Protein AF-A0ABD4KUW4-F1 (afdb_monomer_lite)

pLDDT: mean 81.85, std 13.06, range [34.22, 98.06]

Structure (mmCIF, N/CA/C/O backbone):
data_AF-A0ABD4KUW4-F1
#
_entry.id   AF-A0ABD4KUW4-F1
#
loop_
_atom_site.group_PDB
_atom_site.id
_atom_site.type_symbol
_atom_site.label_atom_id
_atom_site.label_alt_id
_atom_site.label_comp_id
_atom_site.label_asym_id
_atom_site.label_entity_id
_atom_site.label_seq_id
_atom_site.pdbx_PDB_ins_code
_atom_site.Cartn_x
_atom_site.Cartn_y
_atom_site.Cartn_z
_atom_site.occupancy
_atom_site.B_iso_or_equiv
_atom_site.auth_seq_id
_atom_site.auth_comp_id
_atom_site.auth_asym_id
_atom_site.auth_atom_id
_atom_site.pdbx_PDB_model_num
ATOM 1 N N . VAL A 1 1 ? 3.510 26.167 -18.026 1.00 61.06 1 VAL A N 1
ATOM 2 C CA . VAL A 1 1 ? 3.135 27.587 -17.843 1.00 61.06 1 VAL A CA 1
ATOM 3 C C . VAL A 1 1 ? 1.680 27.591 -17.435 1.00 61.06 1 VAL A C 1
ATOM 5 O O . VAL A 1 1 ? 0.899 26.938 -18.112 1.00 61.06 1 VAL A O 1
ATOM 8 N N . ASP A 1 2 ? 1.337 28.223 -16.320 1.00 72.12 2 ASP A N 1
ATOM 9 C CA . ASP A 1 2 ? -0.051 28.397 -15.896 1.00 72.12 2 ASP A CA 1
ATOM 10 C C . ASP A 1 2 ? -0.507 29.787 -16.348 1.00 72.12 2 ASP A C 1
ATOM 12 O O . ASP A 1 2 ? -0.134 30.805 -15.761 1.00 72.12 2 ASP A O 1
ATOM 16 N N . LEU A 1 3 ? -1.274 29.815 -17.438 1.00 81.25 3 LEU A N 1
ATOM 17 C CA . LEU A 1 3 ? -1.769 31.049 -18.050 1.00 81.25 3 LEU A CA 1
ATOM 18 C C . LEU A 1 3 ? -2.840 31.734 -17.193 1.00 81.25 3 LEU A C 1
ATOM 20 O O . LEU A 1 3 ? -2.975 32.951 -17.256 1.00 81.25 3 LEU A O 1
ATOM 24 N N . SER A 1 4 ? -3.563 30.974 -16.367 1.00 77.50 4 SER A N 1
ATOM 25 C CA . SER A 1 4 ? -4.604 31.508 -15.485 1.00 77.50 4 SER A CA 1
ATOM 26 C C . SER A 1 4 ? -4.011 32.230 -14.276 1.00 77.50 4 SER A C 1
ATOM 28 O O . SER A 1 4 ? -4.527 33.258 -13.845 1.00 77.50 4 SER A O 1
ATOM 30 N N . LYS A 1 5 ? -2.882 31.725 -13.764 1.00 81.38 5 LYS A N 1
ATOM 31 C CA . LYS A 1 5 ? -2.161 32.304 -12.622 1.00 81.38 5 LYS A CA 1
ATOM 32 C C . LYS A 1 5 ? -0.992 33.198 -13.026 1.00 81.38 5 LYS A C 1
ATOM 34 O O . LYS A 1 5 ? -0.316 33.716 -12.145 1.00 81.38 5 LYS A O 1
ATOM 39 N N . LEU A 1 6 ? -0.721 33.349 -14.326 1.00 81.44 6 LEU A N 1
ATOM 40 C CA . LEU A 1 6 ? 0.444 34.064 -14.865 1.00 81.44 6 LEU A CA 1
ATOM 41 C C . LEU A 1 6 ? 1.781 33.582 -14.264 1.00 81.44 6 LEU A C 1
ATOM 43 O O . LEU A 1 6 ? 2.712 34.364 -14.076 1.00 81.44 6 LEU A O 1
ATOM 47 N N . THR A 1 7 ? 1.901 32.286 -13.961 1.00 77.25 7 THR A N 1
ATOM 48 C CA . THR A 1 7 ? 3.127 31.707 -13.386 1.00 77.25 7 THR A CA 1
ATOM 49 C C . THR A 1 7 ? 3.784 30.716 -14.339 1.00 77.25 7 THR A C 1
ATOM 51 O O . THR A 1 7 ? 3.136 30.041 -15.142 1.00 77.25 7 THR A O 1
ATOM 54 N N . HIS A 1 8 ? 5.108 30.598 -14.262 1.00 74.25 8 HIS A N 1
ATOM 55 C CA . HIS A 1 8 ? 5.851 29.573 -14.985 1.00 74.25 8 HIS A CA 1
ATOM 56 C C . HIS A 1 8 ? 6.927 28.957 -14.093 1.00 74.25 8 HIS A C 1
ATOM 58 O O . HIS A 1 8 ? 7.473 29.605 -13.205 1.00 74.25 8 HIS A O 1
ATOM 64 N N . LYS A 1 9 ? 7.216 27.678 -14.340 1.00 65.62 9 LYS A N 1
ATOM 65 C CA . LYS A 1 9 ? 8.273 26.925 -13.670 1.00 65.62 9 LYS A CA 1
ATOM 66 C C . LYS A 1 9 ? 9.428 26.757 -14.649 1.00 65.62 9 LYS A C 1
ATOM 68 O O . LYS A 1 9 ? 9.238 26.183 -15.719 1.00 65.62 9 LYS A O 1
ATOM 73 N N . VAL A 1 10 ? 10.609 27.246 -14.283 1.00 75.75 10 VAL A N 1
ATOM 74 C CA . VAL A 1 10 ? 11.845 27.015 -15.040 1.00 75.75 10 VAL A CA 1
ATOM 75 C C . VAL A 1 10 ? 12.483 25.735 -14.516 1.00 75.75 10 VAL A C 1
ATOM 77 O O . VAL A 1 10 ? 12.726 25.611 -13.319 1.00 75.75 10 VAL A O 1
ATOM 80 N N . THR A 1 11 ? 12.732 24.772 -15.403 1.00 65.19 11 THR A N 1
ATOM 81 C CA . THR A 1 11 ? 13.371 23.496 -15.048 1.00 65.19 11 THR A CA 1
ATOM 82 C C . THR A 1 11 ? 14.649 23.341 -15.867 1.00 65.19 11 THR A C 1
ATOM 84 O O . THR A 1 11 ? 14.619 23.505 -17.085 1.00 65.19 11 THR A O 1
ATOM 87 N N . CYS A 1 12 ? 15.777 23.068 -15.206 1.00 74.12 12 CYS A N 1
ATOM 88 C CA . CYS A 1 12 ? 17.089 22.915 -15.834 1.00 74.12 12 CYS A CA 1
ATOM 89 C C . CYS A 1 12 ? 17.604 21.492 -15.611 1.00 74.12 12 CYS A C 1
ATOM 91 O O . CYS A 1 12 ? 17.687 21.042 -14.472 1.00 74.12 12 CYS A O 1
ATOM 93 N N . TYR A 1 13 ? 17.984 20.807 -16.691 1.00 76.81 13 TYR A N 1
ATOM 94 C CA . TYR A 1 13 ? 18.463 19.419 -16.647 1.00 76.81 13 TYR A CA 1
ATOM 95 C C . TYR A 1 13 ? 19.972 19.285 -16.899 1.00 76.81 13 TYR A C 1
ATOM 97 O O . TYR A 1 13 ? 20.468 18.177 -17.062 1.00 76.81 13 TYR A O 1
ATOM 105 N N . ARG A 1 14 ? 20.723 20.399 -16.931 1.00 77.81 14 ARG A N 1
ATOM 106 C CA . ARG A 1 14 ? 22.165 20.397 -17.256 1.00 77.81 14 ARG A CA 1
ATOM 107 C C . ARG A 1 14 ? 23.017 19.585 -16.276 1.00 77.81 14 ARG A C 1
ATOM 109 O O . ARG A 1 14 ? 24.047 19.067 -16.680 1.00 77.81 14 ARG A O 1
ATOM 116 N N . SER A 1 15 ? 22.596 19.492 -15.017 1.00 74.00 15 SER A N 1
ATOM 117 C CA . SER A 1 15 ? 23.265 18.723 -13.960 1.00 74.00 15 SER A CA 1
ATOM 118 C C . SER A 1 15 ? 22.568 17.393 -13.648 1.00 74.00 15 SER A C 1
ATOM 120 O O . SER A 1 15 ? 22.867 16.781 -12.630 1.00 74.00 15 SER A O 1
ATOM 122 N N . SER A 1 16 ? 21.585 16.979 -14.455 1.00 70.00 16 SER A N 1
ATOM 123 C CA . SER A 1 16 ? 20.900 15.700 -14.266 1.00 70.00 16 SER A CA 1
ATOM 124 C C . SER A 1 16 ? 21.693 14.586 -14.940 1.00 70.00 16 SER A C 1
ATOM 126 O O . SER A 1 16 ? 22.012 14.690 -16.124 1.00 70.00 16 SER A O 1
ATOM 128 N N . ASP A 1 17 ? 21.951 13.498 -14.216 1.00 68.75 17 ASP A N 1
ATOM 129 C CA . ASP A 1 17 ? 22.568 12.290 -14.782 1.00 68.75 17 ASP A CA 1
ATOM 130 C C . ASP A 1 17 ? 21.612 11.521 -15.710 1.00 68.75 17 ASP A C 1
ATOM 132 O O . ASP A 1 17 ? 22.047 10.725 -16.545 1.00 68.75 17 ASP A O 1
ATOM 136 N N . ASN A 1 18 ? 20.301 11.763 -15.585 1.00 78.19 18 ASN A N 1
ATOM 137 C CA . ASN A 1 18 ? 19.256 11.134 -16.387 1.00 78.19 18 ASN A CA 1
ATOM 138 C C . ASN A 1 18 ? 18.259 12.172 -16.937 1.00 78.19 18 ASN A C 1
ATOM 140 O O . ASN A 1 18 ? 17.095 12.186 -16.534 1.00 78.19 18 ASN A O 1
ATOM 144 N N . PRO A 1 19 ? 18.697 13.085 -17.821 1.00 81.94 19 PRO A N 1
ATOM 145 C CA . PRO A 1 19 ? 17.824 14.116 -18.359 1.00 81.94 19 PRO A CA 1
ATOM 146 C C . PRO A 1 19 ? 16.772 13.506 -19.301 1.00 81.94 19 PRO A C 1
ATOM 148 O O . PRO A 1 19 ? 17.035 12.466 -19.923 1.00 81.94 19 PRO A O 1
ATOM 151 N N . PRO A 1 20 ? 15.602 14.154 -19.456 1.00 79.69 20 PRO A N 1
ATOM 152 C CA . PRO A 1 20 ? 14.661 13.784 -20.503 1.00 79.69 20 PRO A CA 1
ATOM 153 C C . PRO A 1 20 ? 15.304 13.970 -21.884 1.00 79.69 20 PRO A C 1
ATOM 155 O O . PRO A 1 20 ? 16.127 14.870 -22.080 1.00 79.69 20 PRO A O 1
ATOM 158 N N . ILE A 1 21 ? 14.925 13.131 -22.844 1.00 87.88 21 ILE A N 1
ATOM 159 C CA . ILE A 1 21 ? 15.444 13.166 -24.214 1.00 87.88 21 ILE A CA 1
ATOM 160 C C . ILE A 1 21 ? 14.334 13.387 -25.239 1.00 87.88 21 ILE A C 1
ATOM 162 O O . ILE A 1 21 ? 13.178 13.032 -25.031 1.00 87.88 21 ILE A O 1
ATOM 166 N N . LEU A 1 22 ? 14.716 13.941 -26.390 1.00 88.56 22 LEU A N 1
ATOM 167 C CA . LEU A 1 22 ? 13.877 13.973 -27.584 1.00 88.56 22 LEU A CA 1
ATOM 168 C C . LEU A 1 22 ? 14.254 12.786 -28.472 1.00 88.56 22 LEU A C 1
ATOM 170 O O . LEU A 1 22 ? 15.255 12.839 -29.190 1.00 88.56 22 LEU A O 1
ATOM 174 N N . HIS A 1 23 ? 13.465 11.718 -28.394 1.00 86.62 23 HIS A N 1
ATOM 175 C CA . HIS A 1 23 ? 13.678 10.483 -29.156 1.00 86.62 23 HIS A CA 1
ATOM 176 C C . HIS A 1 23 ? 13.017 10.500 -30.550 1.00 86.62 23 HIS A C 1
ATOM 178 O O . HIS A 1 23 ? 13.309 9.627 -31.357 1.00 86.62 23 HIS A O 1
ATOM 184 N N . ARG A 1 24 ? 12.139 11.471 -30.847 1.00 91.06 24 ARG A N 1
ATOM 185 C CA . ARG A 1 24 ? 11.618 11.774 -32.197 1.00 91.06 24 ARG A CA 1
ATOM 186 C C . ARG A 1 24 ? 11.793 13.261 -32.471 1.00 91.06 24 ARG A C 1
ATOM 188 O O . ARG A 1 24 ? 10.980 14.082 -32.056 1.00 91.06 24 ARG A O 1
ATOM 195 N N . LYS A 1 25 ? 12.928 13.636 -33.054 1.00 92.50 25 LYS A N 1
ATOM 196 C CA . LYS A 1 25 ? 13.268 15.053 -33.270 1.00 92.50 25 LYS A CA 1
ATOM 197 C C . LYS A 1 25 ? 12.573 15.619 -34.505 1.00 92.50 25 LYS A C 1
ATOM 199 O O . LYS A 1 25 ? 12.295 16.812 -34.544 1.00 92.50 25 LYS A O 1
ATOM 204 N N . GLU A 1 26 ? 12.249 14.768 -35.474 1.00 93.81 26 GLU A N 1
ATOM 205 C CA . GLU A 1 26 ? 11.547 15.126 -36.706 1.00 93.81 26 GLU A CA 1
ATOM 206 C C . GLU A 1 26 ? 10.146 15.689 -36.445 1.00 93.81 26 GLU A C 1
ATOM 208 O O . GLU A 1 26 ? 9.661 16.508 -37.215 1.00 93.81 26 GLU A O 1
ATOM 213 N N . THR A 1 27 ? 9.510 15.321 -35.328 1.00 92.62 27 THR A N 1
ATOM 214 C CA . THR A 1 27 ? 8.187 15.846 -34.953 1.00 92.62 27 THR A CA 1
ATOM 215 C C . THR A 1 27 ? 8.250 17.246 -34.339 1.00 92.62 27 THR A C 1
ATOM 217 O O . THR A 1 27 ? 7.210 17.830 -34.048 1.00 92.62 27 THR A O 1
ATOM 220 N N . MET A 1 28 ? 9.454 17.765 -34.084 1.00 92.62 28 MET A N 1
ATOM 221 C CA . MET A 1 28 ? 9.690 19.048 -33.411 1.00 92.62 28 MET A CA 1
ATOM 222 C C . MET A 1 28 ? 10.237 20.122 -34.357 1.00 92.62 28 MET A C 1
ATOM 224 O O . MET A 1 28 ? 10.502 21.242 -33.922 1.00 92.62 28 MET A O 1
ATOM 228 N N . ILE A 1 29 ? 10.424 19.792 -35.636 1.00 93.88 29 ILE A N 1
ATOM 229 C CA . ILE A 1 29 ? 10.930 20.702 -36.666 1.00 93.88 29 ILE A CA 1
ATOM 230 C C . ILE A 1 29 ? 10.053 20.635 -37.919 1.00 93.88 29 ILE A C 1
ATOM 232 O O . ILE A 1 29 ? 9.311 19.677 -38.126 1.00 93.88 29 ILE A O 1
ATOM 236 N N . LEU A 1 30 ? 10.116 21.679 -38.746 1.00 94.12 30 LEU A N 1
ATOM 237 C CA . LEU A 1 30 ? 9.362 21.745 -39.998 1.00 94.12 30 LEU A CA 1
ATOM 238 C C . LEU A 1 30 ? 10.007 20.867 -41.086 1.00 94.12 30 LEU A C 1
ATOM 240 O O . LEU A 1 30 ? 11.232 20.722 -41.077 1.00 94.12 30 LEU A O 1
ATOM 244 N N . PRO A 1 31 ? 9.217 20.359 -42.054 1.00 92.31 31 PRO A N 1
ATOM 245 C CA . PRO A 1 31 ? 9.734 19.584 -43.186 1.00 92.31 31 PRO A CA 1
ATOM 246 C C . PRO A 1 31 ? 10.809 20.304 -44.012 1.00 92.31 31 PRO A C 1
ATOM 248 O O . PRO A 1 31 ? 11.716 19.659 -44.519 1.00 92.31 31 PRO A O 1
ATOM 251 N N . ASP A 1 32 ? 10.754 21.637 -44.094 1.00 93.75 32 ASP A N 1
ATOM 252 C CA . ASP A 1 32 ? 11.720 22.448 -44.855 1.00 93.75 32 ASP A CA 1
ATOM 253 C C . ASP A 1 32 ? 13.071 22.642 -44.133 1.00 93.75 32 ASP A C 1
ATOM 255 O O . ASP A 1 32 ? 13.955 23.348 -44.618 1.00 93.75 32 ASP A O 1
ATOM 259 N N . SER A 1 33 ? 13.240 22.072 -42.936 1.00 94.81 33 SER A N 1
ATOM 260 C CA . SER A 1 33 ? 14.489 22.167 -42.179 1.00 94.81 33 SER A CA 1
ATOM 261 C C . SER A 1 33 ? 15.574 21.268 -42.775 1.00 94.81 33 SER A C 1
ATOM 263 O O . SER A 1 33 ? 15.338 20.091 -43.031 1.00 94.81 33 SER A O 1
ATOM 265 N N . GLU A 1 34 ? 16.808 21.776 -42.860 1.00 95.00 34 GLU A N 1
ATOM 266 C CA . GLU A 1 34 ? 17.983 21.002 -43.300 1.00 95.00 34 GLU A CA 1
ATOM 267 C C . GLU A 1 34 ? 18.255 19.733 -42.459 1.00 95.00 34 GLU A C 1
ATOM 269 O O . GLU A 1 34 ? 18.925 18.813 -42.923 1.00 95.00 34 GLU A O 1
ATOM 274 N N . TYR A 1 35 ? 17.717 19.654 -41.234 1.00 92.19 35 TYR A N 1
ATOM 275 C CA . TYR A 1 35 ? 17.874 18.506 -40.331 1.00 92.19 35 TYR A CA 1
ATOM 276 C C . TYR A 1 35 ? 16.707 17.509 -40.380 1.00 92.19 35 TYR A C 1
ATOM 278 O O . TYR A 1 35 ? 16.795 16.462 -39.733 1.00 92.19 35 TYR A O 1
ATOM 286 N N . TYR A 1 36 ? 15.622 17.811 -41.106 1.00 93.62 36 TYR A N 1
ATOM 287 C CA . TYR A 1 36 ? 14.407 16.989 -41.123 1.00 93.62 36 TYR A CA 1
ATOM 288 C C . TYR A 1 36 ? 14.699 15.562 -41.587 1.00 93.62 36 TYR A C 1
ATOM 290 O O . TYR A 1 36 ? 14.494 14.614 -40.826 1.00 93.62 36 TYR A O 1
ATOM 298 N N . ASP A 1 37 ? 15.293 15.417 -42.771 1.00 94.19 37 ASP A N 1
ATOM 299 C CA . ASP A 1 37 ? 15.626 14.110 -43.344 1.00 94.19 37 ASP A CA 1
ATOM 300 C C . ASP A 1 37 ? 16.607 13.323 -42.466 1.00 94.19 37 ASP A C 1
ATOM 302 O O . ASP A 1 37 ? 16.481 12.106 -42.305 1.00 94.19 37 ASP A O 1
ATOM 306 N N . HIS A 1 38 ? 17.561 14.017 -41.838 1.00 92.50 38 HIS A N 1
ATOM 307 C CA . HIS A 1 38 ? 18.505 13.389 -40.920 1.00 92.50 38 HIS A CA 1
ATOM 308 C C . HIS A 1 38 ? 17.793 12.799 -39.694 1.00 92.50 38 HIS A C 1
ATOM 310 O O . HIS A 1 38 ? 18.046 11.651 -39.333 1.00 92.50 38 HIS A O 1
ATOM 316 N N . PHE A 1 39 ? 16.877 13.540 -39.065 1.00 94.25 39 PHE A N 1
ATOM 317 C CA . PHE A 1 39 ? 16.131 13.043 -37.905 1.00 94.25 39 PHE A CA 1
ATOM 318 C C . PHE A 1 39 ? 15.140 11.939 -38.267 1.00 94.25 39 PHE A C 1
ATOM 320 O O . PHE A 1 39 ? 15.034 10.970 -37.516 1.00 94.25 39 PHE A O 1
ATOM 327 N N . VAL A 1 40 ? 14.487 12.027 -39.429 1.00 93.88 40 VAL A N 1
ATOM 328 C CA . VAL A 1 40 ? 13.646 10.940 -39.950 1.00 93.88 40 VAL A CA 1
ATOM 329 C C . VAL A 1 40 ? 14.464 9.655 -40.092 1.00 93.88 40 VAL A C 1
ATOM 331 O O . VAL A 1 40 ? 14.019 8.597 -39.647 1.00 93.88 40 VAL A O 1
ATOM 334 N N . ALA A 1 41 ? 15.680 9.736 -40.641 1.00 93.19 41 ALA A N 1
ATOM 335 C CA . ALA A 1 41 ? 16.556 8.576 -40.788 1.00 93.19 41 ALA A CA 1
ATOM 336 C C . ALA A 1 41 ? 16.946 7.950 -39.435 1.00 93.19 41 ALA A C 1
ATOM 338 O O . ALA A 1 41 ? 16.914 6.726 -39.305 1.00 93.19 41 ALA A O 1
ATOM 339 N N . LEU A 1 42 ? 17.261 8.766 -38.419 1.00 92.31 42 LEU A N 1
ATOM 340 C CA . LEU A 1 42 ? 17.551 8.278 -37.062 1.00 92.31 42 LEU A CA 1
ATOM 341 C C . LEU A 1 42 ? 16.352 7.548 -36.447 1.00 92.31 42 LEU A C 1
ATOM 343 O O . LEU A 1 42 ? 16.508 6.472 -35.868 1.00 92.31 42 LEU A O 1
ATOM 347 N N . THR A 1 43 ? 15.153 8.111 -36.597 1.00 92.38 43 THR A N 1
ATOM 348 C CA . THR A 1 43 ? 13.934 7.503 -36.060 1.00 92.38 43 THR A CA 1
ATOM 349 C C . THR A 1 43 ? 13.613 6.185 -36.764 1.00 92.38 43 THR A C 1
ATOM 351 O O . THR A 1 43 ? 13.340 5.190 -36.096 1.00 92.38 43 THR A O 1
ATOM 354 N N . GLN A 1 44 ? 13.743 6.121 -38.092 1.00 93.31 44 GLN A N 1
ATOM 355 C CA . GLN A 1 44 ? 13.565 4.874 -38.847 1.00 93.31 44 GLN A CA 1
ATOM 356 C C . GLN A 1 44 ? 14.565 3.783 -38.431 1.00 93.31 44 GLN A C 1
ATOM 358 O O . GLN A 1 44 ? 14.238 2.596 -38.448 1.00 93.31 44 GLN A O 1
ATOM 363 N N . GLU A 1 45 ? 15.792 4.163 -38.069 1.00 91.50 45 GLU A N 1
ATOM 364 C CA . GLU A 1 45 ? 16.813 3.240 -37.567 1.00 91.50 45 GLU A CA 1
ATOM 365 C C . GLU A 1 45 ? 16.396 2.625 -36.223 1.00 91.50 45 GLU A C 1
ATOM 367 O O . GLU A 1 45 ? 16.460 1.406 -36.052 1.00 91.50 45 GLU A O 1
ATOM 372 N N . GLY A 1 46 ? 15.886 3.446 -35.300 1.00 89.75 46 GLY A N 1
ATOM 373 C CA . GLY A 1 46 ? 15.368 2.968 -34.018 1.00 89.75 46 GLY A CA 1
ATOM 374 C C . GLY A 1 46 ? 14.065 2.168 -34.135 1.00 89.75 46 GLY A C 1
ATOM 375 O O . GLY A 1 46 ? 13.888 1.198 -33.400 1.00 89.75 46 GLY A O 1
ATOM 376 N N . GLU A 1 47 ? 13.175 2.506 -35.078 1.00 91.62 47 GLU A N 1
ATOM 377 C CA . GLU A 1 47 ? 11.959 1.726 -35.371 1.00 91.62 47 GLU A CA 1
ATOM 378 C C . GLU A 1 47 ? 12.325 0.327 -35.879 1.00 91.62 47 GLU A C 1
ATOM 380 O O . GLU A 1 47 ? 11.804 -0.668 -35.378 1.00 91.62 47 GLU A O 1
ATOM 385 N N . LYS A 1 48 ? 13.304 0.221 -36.787 1.00 90.44 48 LYS A N 1
ATOM 386 C CA . LYS A 1 48 ? 13.821 -1.075 -37.264 1.00 90.44 48 LYS A CA 1
ATOM 387 C C . LYS A 1 48 ? 14.491 -1.900 -36.163 1.00 90.44 48 LYS A C 1
ATOM 389 O O . LYS A 1 48 ? 14.445 -3.125 -36.217 1.00 90.44 48 LYS A O 1
ATOM 394 N N . ALA A 1 49 ? 15.109 -1.247 -35.180 1.00 86.62 49 ALA A N 1
ATOM 395 C CA . ALA A 1 49 ? 15.696 -1.897 -34.009 1.00 86.62 49 ALA A CA 1
ATOM 396 C C . ALA A 1 49 ? 14.658 -2.254 -32.918 1.00 86.62 49 ALA A C 1
ATOM 398 O O . ALA A 1 49 ? 15.016 -2.853 -31.901 1.00 86.62 49 ALA A O 1
ATOM 399 N N . GLY A 1 50 ? 13.377 -1.905 -33.105 1.00 87.06 50 GLY A N 1
ATOM 400 C CA . GLY A 1 50 ? 12.310 -2.142 -32.128 1.00 87.06 50 GLY A CA 1
ATOM 401 C C . GLY A 1 50 ? 12.466 -1.319 -30.845 1.00 87.06 50 GLY A C 1
ATOM 402 O O . GLY A 1 50 ? 12.079 -1.770 -29.769 1.00 87.06 50 GLY A O 1
ATOM 403 N N . LEU A 1 51 ? 13.088 -0.135 -30.917 1.00 85.62 51 LEU A N 1
ATOM 404 C CA . LEU A 1 51 ? 13.247 0.757 -29.758 1.00 85.62 51 LEU A CA 1
ATOM 405 C C . LEU A 1 51 ? 11.953 1.504 -29.404 1.00 85.62 51 LEU A C 1
ATOM 407 O O . LEU A 1 51 ? 11.820 1.999 -28.290 1.00 85.62 51 LEU A O 1
ATOM 411 N N . TYR A 1 52 ? 10.997 1.585 -30.331 1.00 86.94 52 TYR A N 1
ATOM 412 C CA . TYR A 1 52 ? 9.739 2.318 -30.147 1.00 86.94 52 TYR A CA 1
ATOM 413 C C . TYR A 1 52 ? 8.541 1.412 -29.819 1.00 86.94 52 TYR A C 1
ATOM 415 O O . TYR A 1 52 ? 7.423 1.912 -29.741 1.00 86.94 52 TYR A O 1
ATOM 423 N N . ASP A 1 53 ? 8.757 0.111 -29.582 1.00 77.06 53 ASP A N 1
ATOM 424 C CA . ASP A 1 53 ? 7.691 -0.847 -29.234 1.00 77.06 53 ASP A CA 1
ATOM 425 C C . ASP A 1 53 ? 6.928 -0.416 -27.964 1.00 77.06 53 ASP A C 1
ATOM 427 O O . ASP A 1 53 ? 5.715 -0.585 -27.863 1.00 77.06 53 ASP A O 1
ATOM 431 N N . ASN A 1 54 ? 7.639 0.188 -27.002 1.00 73.31 54 ASN A N 1
ATOM 432 C CA . ASN A 1 54 ? 7.064 0.792 -25.801 1.00 73.31 54 ASN A CA 1
ATOM 433 C C . ASN A 1 54 ? 7.586 2.224 -25.621 1.00 73.31 54 ASN A C 1
ATOM 435 O O . ASN A 1 54 ? 8.619 2.465 -24.998 1.00 73.31 54 ASN A O 1
ATOM 439 N N . THR A 1 55 ? 6.853 3.204 -26.148 1.00 76.75 55 THR A N 1
ATOM 440 C CA . THR A 1 55 ? 7.281 4.610 -26.125 1.00 76.75 55 THR A CA 1
ATOM 441 C C . THR A 1 55 ? 7.204 5.272 -24.745 1.00 76.75 55 THR A C 1
ATOM 443 O O . THR A 1 55 ? 7.654 6.406 -24.596 1.00 76.75 55 THR A O 1
ATOM 446 N N . ARG A 1 56 ? 6.638 4.612 -23.724 1.00 66.56 56 ARG A N 1
ATOM 447 C CA . ARG A 1 56 ? 6.498 5.189 -22.374 1.00 66.56 56 ARG A CA 1
ATOM 448 C C . ARG A 1 56 ? 7.803 5.171 -21.577 1.00 66.56 56 ARG A C 1
ATOM 450 O O . ARG A 1 56 ? 7.981 6.005 -20.696 1.00 66.56 56 ARG A O 1
ATOM 457 N N . THR A 1 57 ? 8.720 4.254 -21.884 1.00 62.84 57 THR A N 1
ATOM 458 C CA . THR A 1 57 ? 9.961 4.047 -21.113 1.00 62.84 57 THR A CA 1
ATOM 459 C C . THR A 1 57 ? 11.172 4.778 -21.695 1.00 62.84 57 THR A C 1
ATOM 461 O O . THR A 1 57 ? 12.190 4.928 -21.029 1.00 62.84 57 THR A O 1
ATOM 464 N N . ILE A 1 58 ? 11.067 5.296 -22.920 1.00 77.88 58 ILE A N 1
ATOM 465 C CA . ILE A 1 58 ? 12.195 5.863 -23.680 1.00 7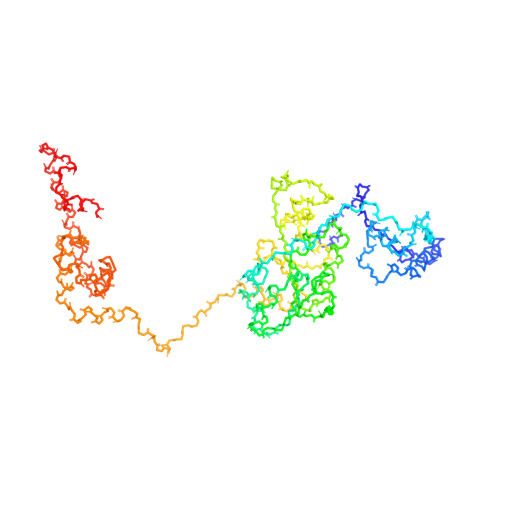7.88 58 ILE A CA 1
ATOM 466 C C . ILE A 1 58 ? 12.403 7.372 -23.489 1.00 77.88 58 ILE A C 1
ATOM 468 O O . ILE A 1 58 ? 13.223 7.984 -24.170 1.00 77.88 58 ILE A O 1
ATOM 472 N N . GLY A 1 59 ? 11.660 7.996 -22.573 1.00 78.06 59 GLY A N 1
ATOM 473 C CA . GLY A 1 59 ? 11.672 9.448 -22.371 1.00 78.06 59 GLY A CA 1
ATOM 474 C C . GLY A 1 59 ? 12.938 10.006 -21.711 1.00 78.06 59 GLY A C 1
ATOM 475 O O . GLY A 1 59 ? 13.132 11.220 -21.726 1.00 78.06 59 GLY A O 1
ATOM 476 N N . PHE A 1 60 ? 13.808 9.160 -21.150 1.00 76.81 60 PHE A N 1
ATOM 477 C CA . PHE A 1 60 ? 14.996 9.566 -20.391 1.00 76.81 60 PHE A CA 1
ATOM 478 C C . PHE A 1 60 ? 16.285 8.939 -20.934 1.00 76.81 60 PHE A C 1
ATOM 480 O O . PHE A 1 60 ? 16.281 7.838 -21.485 1.00 76.81 60 PHE A O 1
ATOM 487 N N . LYS A 1 61 ? 17.414 9.643 -20.766 1.00 81.81 61 LYS A N 1
ATOM 488 C CA . LYS A 1 61 ? 18.713 9.278 -21.360 1.00 81.81 61 LYS A CA 1
ATOM 489 C C . LYS A 1 61 ? 19.185 7.869 -20.990 1.00 81.81 61 LYS A C 1
ATOM 491 O O . LYS A 1 61 ? 19.630 7.142 -21.870 1.00 81.81 61 LYS A O 1
ATOM 496 N N . ARG A 1 62 ? 19.140 7.493 -19.709 1.00 77.31 62 ARG A N 1
ATOM 497 C CA . ARG A 1 62 ? 19.614 6.181 -19.231 1.00 77.31 62 ARG A CA 1
ATOM 498 C C . ARG A 1 62 ? 18.724 5.061 -19.750 1.00 77.31 62 ARG A C 1
ATOM 500 O O . ARG A 1 62 ? 19.247 4.118 -20.329 1.00 77.31 62 ARG A O 1
ATOM 507 N N . SER A 1 63 ? 17.408 5.233 -19.651 1.00 71.06 63 SER A N 1
ATOM 508 C CA . SER A 1 63 ? 16.422 4.265 -20.136 1.00 71.06 63 SER A CA 1
ATOM 509 C C . SER A 1 63 ? 16.571 4.016 -21.644 1.00 71.06 63 SER A C 1
ATOM 511 O O . SER A 1 63 ? 16.527 2.876 -22.098 1.00 71.06 63 SER A O 1
ATOM 513 N N . TRP A 1 64 ? 16.863 5.065 -22.423 1.00 85.38 64 TRP A N 1
ATOM 514 C CA . TRP A 1 64 ? 17.171 4.947 -23.851 1.00 85.38 64 TRP A CA 1
ATOM 515 C C . TRP A 1 64 ? 18.458 4.162 -24.135 1.00 85.38 64 TRP A C 1
ATOM 517 O O . TRP A 1 64 ? 18.460 3.273 -24.984 1.00 85.38 64 TRP A O 1
ATOM 527 N N . LEU A 1 65 ? 19.550 4.459 -23.421 1.00 84.00 65 LEU A N 1
ATOM 528 C CA . LEU A 1 65 ? 20.831 3.764 -23.598 1.00 84.00 65 LEU A CA 1
ATOM 529 C C . LEU A 1 65 ? 20.744 2.282 -23.204 1.00 84.00 65 LEU A C 1
ATOM 531 O O . LEU A 1 65 ? 21.226 1.430 -23.946 1.00 84.00 65 LEU A O 1
ATOM 535 N N . ASN A 1 66 ? 20.071 1.976 -22.095 1.00 76.56 66 ASN A N 1
ATOM 536 C CA . ASN A 1 66 ? 19.865 0.607 -21.627 1.00 76.56 66 ASN A CA 1
ATOM 537 C C . ASN A 1 66 ? 19.010 -0.205 -22.610 1.00 76.56 66 ASN A C 1
ATOM 539 O O . ASN A 1 66 ? 19.307 -1.368 -22.880 1.00 76.56 66 ASN A O 1
ATOM 543 N N . LEU A 1 67 ? 17.966 0.401 -23.191 1.00 78.50 67 LEU A N 1
ATOM 544 C CA . LEU A 1 67 ? 17.143 -0.260 -24.205 1.00 78.50 67 LEU A CA 1
ATOM 545 C C . LEU A 1 67 ? 17.942 -0.569 -25.481 1.00 78.50 67 LEU A C 1
ATOM 547 O O . LEU A 1 67 ? 17.807 -1.660 -26.037 1.00 78.50 67 LEU A O 1
ATOM 551 N N . ILE A 1 68 ? 18.791 0.368 -25.918 1.00 85.88 68 ILE A N 1
ATOM 552 C CA . ILE A 1 68 ? 19.706 0.188 -27.055 1.00 85.88 68 ILE A CA 1
ATOM 553 C C . ILE A 1 68 ? 20.633 -1.009 -26.813 1.00 85.88 68 ILE A C 1
ATOM 555 O O . ILE A 1 68 ? 20.714 -1.900 -27.662 1.00 85.88 68 ILE A O 1
ATOM 559 N N . GLU A 1 69 ? 21.255 -1.075 -25.635 1.00 82.81 69 GLU A N 1
ATOM 560 C CA . GLU A 1 69 ? 22.144 -2.173 -25.247 1.00 82.81 69 GLU A CA 1
ATOM 561 C C . GLU A 1 69 ? 21.398 -3.515 -25.167 1.00 82.81 69 GLU A C 1
ATOM 563 O O . GLU A 1 69 ? 21.835 -4.508 -25.750 1.00 82.81 69 GLU A O 1
ATOM 568 N N . LYS A 1 70 ? 20.210 -3.540 -24.546 1.00 78.00 70 LYS A N 1
ATOM 569 C CA . LYS A 1 70 ? 19.347 -4.732 -24.435 1.00 78.00 70 LYS A CA 1
ATOM 570 C C . LYS A 1 70 ? 18.931 -5.290 -25.798 1.00 78.00 70 LYS A C 1
ATOM 572 O O . LYS A 1 70 ? 18.788 -6.501 -25.947 1.00 78.00 70 LYS A O 1
ATOM 577 N N . LYS A 1 71 ? 18.740 -4.427 -26.800 1.00 83.19 71 LYS A N 1
ATOM 578 C CA . LYS A 1 71 ? 18.436 -4.826 -28.186 1.00 83.19 71 LYS A CA 1
ATOM 579 C C . LYS A 1 71 ? 19.696 -5.205 -28.987 1.00 83.19 71 LYS A C 1
ATOM 581 O O . LYS A 1 71 ? 19.575 -5.573 -30.153 1.00 83.19 71 LYS A O 1
ATOM 586 N N . GLY A 1 72 ? 20.884 -5.168 -28.377 1.00 85.50 72 GLY A N 1
ATOM 587 C CA . GLY A 1 72 ? 22.156 -5.569 -28.990 1.00 85.50 72 GLY A CA 1
ATOM 588 C C . GLY A 1 72 ? 22.796 -4.489 -29.865 1.00 85.50 72 GLY A C 1
ATOM 589 O O . GLY A 1 72 ? 23.571 -4.802 -30.775 1.00 85.50 72 GLY A O 1
ATOM 590 N N . TYR A 1 73 ? 22.455 -3.226 -29.625 1.00 89.19 73 TYR A N 1
ATOM 591 C CA . TYR A 1 73 ? 22.990 -2.080 -30.348 1.00 89.19 73 TYR A CA 1
ATOM 592 C C . TYR A 1 73 ? 23.858 -1.220 -29.429 1.00 89.19 73 TYR A C 1
ATOM 594 O O . TYR A 1 73 ? 23.749 -1.263 -28.207 1.00 89.19 73 TYR A O 1
ATOM 602 N N . GLN A 1 74 ? 24.714 -0.406 -30.031 1.00 90.44 74 GLN A N 1
ATOM 603 C CA . GLN A 1 74 ? 25.467 0.639 -29.354 1.00 90.44 74 GLN A CA 1
ATOM 604 C C . GLN A 1 74 ? 25.240 1.962 -30.076 1.00 90.44 74 GLN A C 1
ATOM 606 O O . GLN A 1 74 ? 25.208 2.013 -31.307 1.00 90.44 74 GLN A O 1
ATOM 611 N N . LEU A 1 75 ? 25.097 3.041 -29.307 1.00 88.69 75 LEU A N 1
ATOM 612 C CA . LEU A 1 75 ? 24.963 4.383 -29.856 1.00 88.69 75 LEU A CA 1
ATOM 613 C C . LEU A 1 75 ? 26.354 4.995 -30.089 1.00 88.69 75 LEU A C 1
ATOM 615 O O . LEU A 1 75 ? 27.065 5.291 -29.130 1.00 88.69 75 LEU A O 1
ATOM 619 N N . VAL A 1 76 ? 26.731 5.214 -31.349 1.00 86.81 76 VAL A N 1
ATOM 620 C CA . VAL A 1 76 ? 27.991 5.864 -31.749 1.00 86.81 76 VAL A CA 1
ATOM 621 C C . VAL A 1 76 ? 27.659 7.082 -32.600 1.00 86.81 76 VAL A C 1
ATOM 623 O O . VAL A 1 76 ? 27.003 6.960 -33.629 1.00 86.81 76 VAL A O 1
ATOM 626 N N . GLU A 1 77 ? 28.042 8.271 -32.126 1.00 83.56 77 GLU A N 1
ATOM 627 C CA . GLU A 1 77 ? 27.743 9.562 -32.777 1.00 83.56 77 GLU A CA 1
ATOM 628 C C . GLU A 1 77 ? 26.257 9.746 -33.158 1.00 83.56 77 GLU A C 1
ATOM 630 O O . GLU A 1 77 ? 25.909 10.371 -34.156 1.00 83.56 77 GLU A O 1
ATOM 635 N N . GLY A 1 78 ? 25.350 9.191 -32.347 1.00 81.00 78 GLY A N 1
ATOM 636 C CA . GLY A 1 78 ? 23.906 9.270 -32.579 1.00 81.00 78 GLY A CA 1
ATOM 637 C C . GLY A 1 78 ? 23.339 8.220 -33.541 1.00 81.00 78 GLY A C 1
ATOM 638 O O . GLY A 1 78 ? 22.142 8.262 -33.800 1.00 81.00 78 GLY A O 1
ATOM 639 N N . ARG A 1 79 ? 24.151 7.273 -34.029 1.00 88.44 79 ARG A N 1
ATOM 640 C CA . ARG A 1 79 ? 23.739 6.135 -34.873 1.00 88.44 79 ARG A CA 1
ATOM 641 C C . ARG A 1 79 ? 23.781 4.819 -34.095 1.00 88.44 79 ARG A C 1
ATOM 643 O O . ARG A 1 79 ? 24.593 4.671 -33.184 1.00 88.44 79 ARG A O 1
ATOM 650 N N . LEU A 1 80 ? 22.917 3.872 -34.447 1.00 89.25 80 LEU A N 1
ATOM 651 C CA . LEU A 1 80 ? 22.836 2.531 -33.874 1.00 89.25 80 LEU A CA 1
ATOM 652 C C . LEU A 1 80 ? 23.728 1.573 -34.665 1.00 89.25 80 LEU A C 1
ATOM 654 O O . LEU A 1 80 ? 23.446 1.189 -35.799 1.00 89.25 80 LEU A O 1
ATOM 658 N N . LEU A 1 81 ? 24.803 1.123 -34.032 1.00 87.12 81 LEU A N 1
ATOM 659 C CA . LEU A 1 81 ? 25.654 0.072 -34.571 1.00 87.12 81 LEU A CA 1
ATOM 660 C C . LEU A 1 81 ? 25.309 -1.245 -33.891 1.00 87.12 81 LEU A C 1
ATOM 662 O O . LEU A 1 81 ? 25.240 -1.322 -32.665 1.00 87.12 81 LEU A O 1
ATOM 666 N N . LYS A 1 82 ? 25.079 -2.291 -34.687 1.00 84.31 82 LYS A N 1
ATOM 667 C CA . LYS A 1 82 ? 24.850 -3.633 -34.154 1.00 84.31 82 LYS A CA 1
ATOM 668 C C . LYS A 1 82 ? 26.159 -4.158 -33.578 1.00 84.31 82 LYS A C 1
ATOM 670 O O . LYS A 1 82 ? 27.168 -4.207 -34.283 1.00 84.31 82 LYS A O 1
ATOM 675 N N . VAL A 1 83 ? 26.141 -4.558 -32.315 1.00 82.56 83 VAL A N 1
ATOM 676 C CA . VAL A 1 83 ? 27.310 -5.172 -31.691 1.00 82.56 83 VAL A CA 1
ATOM 677 C C . VAL A 1 83 ? 27.380 -6.613 -32.201 1.00 82.56 83 VAL A C 1
ATOM 679 O O . VAL A 1 83 ? 26.512 -7.430 -31.899 1.00 82.56 83 VAL A O 1
ATOM 682 N N . ASN A 1 84 ? 28.376 -6.924 -33.038 1.00 56.25 84 ASN A N 1
ATOM 683 C CA . ASN A 1 84 ? 28.632 -8.296 -33.478 1.00 56.25 84 ASN A CA 1
ATOM 684 C C . ASN A 1 84 ? 29.102 -9.106 -32.266 1.00 56.25 84 ASN A C 1
ATOM 686 O O . ASN A 1 84 ? 30.240 -8.979 -31.821 1.00 56.25 84 ASN A O 1
ATOM 690 N N . SER A 1 85 ? 28.211 -9.927 -31.724 1.00 48.12 85 SER A N 1
ATOM 691 C CA . SER A 1 85 ? 28.472 -10.797 -30.585 1.00 48.12 85 SER A CA 1
ATOM 692 C C . SER A 1 85 ? 29.378 -11.967 -30.978 1.00 48.12 85 SER A C 1
ATOM 694 O O . SER A 1 85 ? 28.929 -13.072 -31.266 1.00 48.12 85 SER A O 1
ATOM 696 N N . VAL A 1 86 ? 30.688 -11.743 -30.923 1.00 42.97 86 VAL A N 1
ATOM 697 C CA . VAL A 1 86 ? 31.624 -12.788 -30.500 1.00 42.97 86 VAL A CA 1
ATOM 698 C C . VAL A 1 86 ? 32.171 -12.313 -29.158 1.00 42.97 86 VAL A C 1
ATOM 700 O O . VAL A 1 86 ? 32.883 -11.320 -29.119 1.00 42.97 86 VAL A O 1
ATOM 703 N N . ALA A 1 87 ? 31.791 -13.012 -28.084 1.00 42.31 87 ALA A N 1
ATOM 704 C CA . ALA A 1 87 ? 32.023 -12.689 -26.667 1.00 42.31 87 ALA A CA 1
ATOM 705 C C . ALA A 1 87 ? 30.967 -11.787 -25.991 1.00 42.31 87 ALA A C 1
ATOM 707 O O . ALA A 1 87 ? 31.228 -10.652 -25.617 1.00 42.31 87 ALA A O 1
ATOM 708 N N . MET A 1 88 ? 29.781 -12.353 -25.752 1.00 40.31 88 MET A N 1
ATOM 709 C CA . MET A 1 88 ? 28.927 -12.008 -24.602 1.00 40.31 88 MET A CA 1
ATOM 710 C C . MET A 1 88 ? 28.514 -13.318 -23.904 1.00 40.31 88 MET A C 1
ATOM 712 O O . MET A 1 88 ? 27.342 -13.627 -23.752 1.00 40.31 88 MET A O 1
ATOM 716 N N . ASN A 1 89 ? 29.519 -14.124 -23.553 1.00 37.88 89 ASN A N 1
ATOM 717 C CA . ASN A 1 89 ? 29.457 -15.081 -22.445 1.00 37.88 89 ASN A CA 1
ATOM 718 C C . ASN A 1 89 ? 30.437 -14.582 -21.374 1.00 37.88 89 ASN A C 1
ATOM 720 O O . ASN A 1 89 ? 31.323 -15.315 -20.945 1.00 37.88 89 ASN A O 1
ATOM 724 N N . ASP A 1 90 ? 30.331 -13.302 -21.010 1.00 35.88 90 ASP A N 1
ATOM 725 C CA . ASP A 1 90 ? 31.007 -12.798 -19.820 1.00 35.88 90 ASP A CA 1
ATOM 726 C C . ASP A 1 90 ? 29.990 -12.765 -18.681 1.00 35.88 90 ASP A C 1
ATOM 728 O O . ASP A 1 90 ? 29.347 -11.763 -18.381 1.00 35.88 90 ASP A O 1
ATOM 732 N N . ASP A 1 91 ? 29.818 -13.942 -18.087 1.00 39.16 91 ASP A N 1
ATOM 733 C CA . ASP A 1 91 ? 29.119 -14.180 -16.825 1.00 39.16 91 ASP A CA 1
ATOM 734 C C . ASP A 1 91 ? 29.999 -13.753 -15.624 1.00 39.16 91 ASP A C 1
ATOM 736 O O . ASP A 1 91 ? 29.934 -14.312 -14.530 1.00 39.16 91 ASP A O 1
ATOM 740 N N . SER A 1 92 ? 30.868 -12.754 -15.810 1.00 35.34 92 SER A N 1
ATOM 741 C CA . SER A 1 92 ? 31.778 -12.262 -14.779 1.00 35.34 92 SER A CA 1
ATOM 742 C C . SER A 1 92 ? 31.256 -10.961 -14.175 1.00 35.34 92 SER A C 1
ATOM 744 O O . SER A 1 92 ? 31.365 -9.895 -14.769 1.00 35.34 92 SER A O 1
ATOM 746 N N . GLN A 1 93 ? 30.780 -11.059 -12.929 1.00 34.22 93 GLN A N 1
ATOM 747 C CA . GLN A 1 93 ? 30.475 -9.963 -11.990 1.00 34.22 93 GLN A CA 1
ATOM 748 C C . GLN A 1 93 ? 29.074 -9.331 -12.044 1.00 34.22 93 GLN A C 1
ATOM 750 O O . GLN A 1 93 ? 28.895 -8.157 -11.721 1.00 34.22 93 GLN A O 1
ATOM 755 N N . ARG A 1 94 ? 28.022 -10.136 -12.229 1.00 42.91 94 ARG A N 1
ATOM 756 C CA . ARG A 1 94 ? 26.826 -9.900 -11.402 1.00 42.91 94 ARG A CA 1
ATOM 757 C C . ARG A 1 94 ? 27.192 -10.320 -9.983 1.00 42.91 94 ARG A C 1
ATOM 759 O O . ARG A 1 94 ? 27.335 -11.508 -9.716 1.00 42.91 94 ARG A O 1
ATOM 766 N N . VAL A 1 95 ? 27.375 -9.367 -9.068 1.00 44.12 95 VAL A N 1
ATOM 767 C CA . VAL A 1 95 ? 27.257 -9.669 -7.633 1.00 44.12 95 VAL A CA 1
ATOM 768 C C . VAL A 1 95 ? 25.899 -10.356 -7.494 1.00 44.12 95 VAL A C 1
ATOM 770 O O . VAL A 1 95 ? 24.877 -9.723 -7.743 1.00 44.12 95 VAL A O 1
ATOM 773 N N . GLY A 1 96 ? 25.898 -11.673 -7.280 1.00 50.84 96 GLY A N 1
ATOM 774 C CA . GLY A 1 96 ? 24.703 -12.507 -7.368 1.00 50.84 96 GLY A CA 1
ATOM 775 C C . GLY A 1 96 ? 23.739 -12.145 -6.253 1.00 50.84 96 GLY A C 1
ATOM 776 O O . GLY A 1 96 ? 23.848 -12.678 -5.156 1.00 50.84 96 GLY A O 1
ATOM 777 N N . ILE A 1 97 ? 22.851 -11.187 -6.504 1.00 64.12 97 ILE A N 1
ATOM 778 C CA . ILE A 1 97 ? 21.819 -10.773 -5.559 1.00 64.12 97 ILE A CA 1
ATOM 779 C C . ILE A 1 97 ? 20.683 -11.784 -5.650 1.00 64.12 97 ILE A C 1
ATOM 781 O O . ILE A 1 97 ? 20.049 -11.955 -6.692 1.00 64.12 97 ILE A O 1
ATOM 785 N N . ASP A 1 98 ? 20.398 -12.443 -4.533 1.00 72.12 98 ASP A N 1
ATOM 786 C CA . ASP A 1 98 ? 19.421 -13.523 -4.463 1.00 72.12 98 ASP A CA 1
ATOM 787 C C . ASP A 1 98 ? 17.992 -12.978 -4.294 1.00 72.12 98 ASP A C 1
ATOM 789 O O . ASP A 1 98 ? 17.349 -13.212 -3.270 1.00 72.12 98 ASP A O 1
ATOM 793 N N . ARG A 1 99 ? 17.465 -12.249 -5.293 1.00 69.88 99 ARG A N 1
ATOM 794 C CA . ARG A 1 99 ? 16.124 -11.612 -5.238 1.00 69.88 99 ARG A CA 1
ATOM 795 C C . ARG A 1 99 ? 15.020 -12.561 -4.738 1.00 69.88 99 ARG A C 1
ATOM 797 O O . ARG A 1 99 ? 14.159 -12.175 -3.951 1.00 69.88 99 ARG A O 1
ATOM 804 N N . HIS A 1 100 ? 15.091 -13.831 -5.132 1.00 68.25 100 HIS A N 1
ATOM 805 C CA . HIS A 1 100 ? 14.141 -14.884 -4.764 1.00 68.25 100 HIS A CA 1
ATOM 806 C C . HIS A 1 100 ? 14.062 -15.176 -3.249 1.00 68.25 100 HIS A C 1
ATOM 808 O O . HIS A 1 100 ? 13.083 -15.760 -2.784 1.00 68.25 100 HIS A O 1
ATOM 814 N N . LYS A 1 101 ? 15.060 -14.767 -2.451 1.00 71.50 101 LYS A N 1
ATOM 815 C CA . LYS A 1 101 ? 15.084 -14.977 -0.991 1.00 71.50 101 LYS A CA 1
ATOM 816 C C . LYS A 1 101 ? 14.286 -13.932 -0.207 1.00 71.50 101 LYS A C 1
ATOM 818 O O . LYS A 1 101 ? 14.135 -14.088 1.008 1.00 71.50 101 LYS A O 1
ATOM 823 N N . THR A 1 102 ? 13.767 -12.893 -0.866 1.00 61.81 102 THR A N 1
ATOM 824 C CA . THR A 1 102 ? 12.952 -11.858 -0.209 1.00 61.81 102 THR A CA 1
ATOM 825 C C . THR A 1 102 ? 11.507 -12.306 0.031 1.00 61.81 102 THR A C 1
ATOM 827 O O . THR A 1 102 ? 10.859 -11.810 0.953 1.00 61.81 102 THR A O 1
ATOM 830 N N . ALA A 1 103 ? 11.009 -13.293 -0.723 1.00 57.00 103 ALA A N 1
ATOM 831 C CA . ALA A 1 103 ? 9.703 -13.898 -0.472 1.00 57.00 103 ALA A CA 1
ATOM 832 C C . ALA A 1 103 ? 9.728 -14.709 0.840 1.00 57.00 103 ALA A C 1
ATOM 834 O O . ALA A 1 103 ? 10.393 -15.744 0.960 1.00 57.00 103 ALA A O 1
ATOM 835 N N . ILE A 1 104 ? 9.001 -14.232 1.850 1.00 59.69 104 ILE A N 1
ATOM 836 C CA . ILE A 1 104 ? 8.901 -14.845 3.182 1.00 59.69 104 ILE A CA 1
ATOM 837 C C . ILE A 1 104 ? 7.547 -15.547 3.295 1.00 59.69 104 ILE A C 1
ATOM 839 O O . ILE A 1 104 ? 6.545 -14.957 2.913 1.00 59.69 104 ILE A O 1
ATOM 843 N N . VAL A 1 105 ? 7.526 -16.768 3.849 1.00 55.19 105 VAL A N 1
ATOM 844 C CA . VAL A 1 105 ? 6.273 -17.477 4.168 1.00 55.19 105 VAL A CA 1
ATOM 845 C C . VAL A 1 105 ? 5.553 -16.743 5.296 1.00 55.19 105 VAL A C 1
ATOM 847 O O . VAL A 1 105 ? 6.153 -16.500 6.348 1.00 55.19 105 VAL A O 1
ATOM 850 N N . ARG A 1 106 ? 4.285 -16.391 5.089 1.00 58.66 106 ARG A N 1
ATOM 851 C CA . ARG A 1 106 ? 3.427 -15.753 6.097 1.00 58.66 106 ARG A CA 1
ATOM 852 C C . ARG A 1 106 ? 2.128 -16.539 6.272 1.00 58.66 106 ARG A C 1
ATOM 854 O O . ARG A 1 106 ? 1.651 -17.179 5.348 1.00 58.66 106 ARG A O 1
ATOM 861 N N . HIS A 1 107 ? 1.562 -16.468 7.476 1.00 53.38 107 HIS A N 1
ATOM 862 C CA . HIS A 1 107 ? 0.290 -17.114 7.839 1.00 53.38 107 HIS A CA 1
ATOM 863 C C . HIS A 1 107 ? -0.886 -16.129 7.917 1.00 53.38 107 HIS A C 1
ATOM 865 O O . HIS A 1 107 ? -1.971 -16.498 8.349 1.00 53.38 107 HIS A O 1
ATOM 871 N N . GLU A 1 108 ? -0.669 -14.867 7.546 1.00 65.88 108 GLU A N 1
ATOM 872 C CA . GLU A 1 108 ? -1.691 -13.823 7.566 1.00 65.88 108 GLU A CA 1
ATOM 873 C C . GLU A 1 108 ? -1.643 -13.014 6.273 1.00 65.88 108 GLU A C 1
ATOM 875 O O . GLU A 1 108 ? -0.556 -12.801 5.727 1.00 65.88 108 GLU A O 1
ATOM 880 N N . LEU A 1 109 ? -2.800 -12.469 5.879 1.00 77.31 109 LEU A N 1
ATOM 881 C CA . LEU A 1 109 ? -2.921 -11.527 4.767 1.00 77.31 109 LEU A CA 1
ATOM 882 C C . LEU A 1 109 ? -1.906 -10.382 4.877 1.00 77.31 109 LEU A C 1
ATOM 884 O O . LEU A 1 109 ? -1.700 -9.791 5.951 1.00 77.31 109 LEU A O 1
ATOM 888 N N . SER A 1 110 ? -1.300 -10.028 3.750 1.00 82.38 110 SER A N 1
ATOM 889 C CA . SER A 1 110 ? -0.387 -8.898 3.667 1.00 82.38 110 SER A CA 1
ATOM 890 C C . SER A 1 110 ? -1.089 -7.562 3.933 1.00 82.38 110 SER A C 1
ATOM 892 O O . SER A 1 110 ? -2.310 -7.425 3.852 1.00 82.38 110 SER A O 1
ATOM 894 N N . SER A 1 111 ? -0.298 -6.540 4.280 1.00 85.38 111 SER A N 1
ATOM 895 C CA . SER A 1 111 ? -0.800 -5.178 4.508 1.00 85.38 111 SER A CA 1
ATOM 896 C C . SER A 1 111 ? -1.705 -4.661 3.372 1.00 85.38 111 SER A C 1
ATOM 898 O O . SER A 1 111 ? -2.822 -4.243 3.689 1.00 85.38 111 SER A O 1
ATOM 900 N N . PRO A 1 112 ? -1.318 -4.724 2.074 1.00 88.31 112 PRO A N 1
ATOM 901 C CA . PRO A 1 112 ? -2.206 -4.300 0.987 1.00 88.31 112 PRO A CA 1
ATOM 902 C C . PRO A 1 112 ? -3.543 -5.036 0.996 1.00 88.31 112 PRO A C 1
ATOM 904 O O . PRO A 1 112 ? -4.595 -4.397 0.960 1.00 88.31 112 PRO A O 1
ATOM 907 N N . VAL A 1 113 ? -3.524 -6.360 1.128 1.00 88.38 113 VAL A N 1
ATOM 908 C CA . VAL A 1 113 ? -4.742 -7.173 1.061 1.00 88.38 113 VAL A CA 1
ATOM 909 C C . VAL A 1 113 ? -5.644 -6.933 2.277 1.00 88.38 113 VAL A C 1
ATOM 911 O O . VAL A 1 113 ? -6.856 -6.782 2.133 1.00 88.38 113 VAL A O 1
ATOM 914 N N . LYS A 1 114 ? -5.071 -6.743 3.473 1.00 89.56 114 LYS A N 1
ATOM 915 C CA . LYS A 1 114 ? -5.819 -6.309 4.669 1.00 89.56 114 LYS A CA 1
ATOM 916 C C . LYS A 1 114 ? -6.520 -4.966 4.455 1.00 89.56 114 LYS A C 1
ATOM 918 O O . LYS A 1 114 ? -7.651 -4.788 4.912 1.00 89.56 114 LYS A O 1
ATOM 923 N N . THR A 1 115 ? -5.877 -4.013 3.769 1.00 91.69 115 THR A N 1
ATOM 924 C CA . THR A 1 115 ? -6.536 -2.738 3.446 1.00 91.69 115 THR A CA 1
ATOM 925 C C . THR A 1 115 ? -7.691 -2.925 2.467 1.00 91.69 115 THR A C 1
ATOM 927 O O . THR A 1 115 ? -8.754 -2.358 2.707 1.00 91.69 115 THR A O 1
ATOM 930 N N . LEU A 1 116 ? -7.536 -3.777 1.447 1.00 92.06 116 LEU A N 1
ATOM 931 C CA . LEU A 1 116 ? -8.611 -4.104 0.505 1.00 92.06 116 LEU A CA 1
ATOM 932 C C . LEU A 1 116 ? -9.819 -4.719 1.219 1.00 92.06 116 LEU A C 1
ATOM 934 O O . LEU A 1 116 ? -10.949 -4.282 0.997 1.00 92.06 116 LEU A O 1
ATOM 938 N N . ALA A 1 117 ? -9.578 -5.661 2.136 1.00 89.06 117 ALA A N 1
ATOM 939 C CA . ALA A 1 117 ? -10.631 -6.290 2.932 1.00 89.06 117 ALA A CA 1
ATOM 940 C C . ALA A 1 117 ? -11.408 -5.247 3.745 1.00 89.06 117 ALA A C 1
ATOM 942 O O . ALA A 1 117 ? -12.635 -5.187 3.704 1.00 89.06 117 ALA A O 1
ATOM 943 N N . LYS A 1 118 ? -10.680 -4.368 4.446 1.00 88.25 118 LYS A N 1
ATOM 944 C CA . LYS A 1 118 ? -11.265 -3.321 5.292 1.00 88.25 118 LYS A CA 1
ATOM 945 C C . LYS A 1 118 ? -12.115 -2.326 4.500 1.00 88.25 118 LYS A C 1
ATOM 947 O O . LYS A 1 118 ? -13.085 -1.804 5.040 1.00 88.25 118 LYS A O 1
ATOM 952 N N . GLN A 1 119 ? -11.733 -2.046 3.257 1.00 87.50 119 GLN A N 1
ATOM 953 C CA . GLN A 1 119 ? -12.439 -1.113 2.378 1.00 87.50 119 GLN A CA 1
ATOM 954 C C . GLN A 1 119 ? -13.558 -1.784 1.561 1.00 87.50 119 GLN A C 1
ATOM 956 O O . GLN A 1 119 ? -14.206 -1.111 0.765 1.00 87.50 119 GLN A O 1
ATOM 961 N N . GLY A 1 120 ? -13.817 -3.082 1.769 1.00 87.50 120 GLY A N 1
ATOM 962 C CA . GLY A 1 120 ? -14.916 -3.799 1.119 1.00 87.50 120 GLY A CA 1
ATOM 963 C C . GLY A 1 120 ? -14.656 -4.160 -0.345 1.00 87.50 120 GLY A C 1
ATOM 964 O O . GLY A 1 120 ? -15.607 -4.327 -1.100 1.00 87.50 120 GLY A O 1
ATOM 965 N N . TYR A 1 121 ? -13.389 -4.276 -0.751 1.00 90.38 121 TYR A N 1
ATOM 966 C CA . TYR A 1 121 ? -13.012 -4.686 -2.110 1.00 90.38 121 TYR A CA 1
ATOM 967 C C . TYR A 1 121 ? -12.845 -6.205 -2.273 1.00 90.38 121 TYR A C 1
ATOM 969 O O . TYR A 1 121 ? -12.647 -6.676 -3.387 1.00 90.38 121 TYR A O 1
ATOM 977 N N . LEU A 1 122 ? -12.927 -6.977 -1.182 1.00 87.44 122 LEU A N 1
ATOM 978 C CA . LEU A 1 122 ? -12.785 -8.441 -1.178 1.00 87.44 122 LEU A CA 1
ATOM 979 C C . LEU A 1 122 ? -14.133 -9.157 -0.994 1.00 87.44 122 LEU A C 1
ATOM 981 O O . LEU A 1 122 ? -14.238 -10.106 -0.227 1.00 87.44 122 LEU A O 1
ATOM 985 N N . ASP A 1 123 ? -15.185 -8.669 -1.649 1.00 84.19 123 ASP A N 1
ATOM 986 C CA . ASP A 1 123 ? -16.545 -9.220 -1.553 1.00 84.19 123 ASP A CA 1
ATOM 987 C C . ASP A 1 123 ? -16.960 -10.072 -2.768 1.00 84.19 123 ASP A C 1
ATOM 989 O O . ASP A 1 123 ? -18.132 -10.412 -2.922 1.00 84.19 123 ASP A O 1
ATOM 993 N N . GLY A 1 124 ? -15.999 -10.412 -3.633 1.00 81.94 124 GLY A N 1
ATOM 994 C CA . GLY A 1 124 ? -16.192 -11.258 -4.814 1.00 81.94 124 GLY A CA 1
ATOM 995 C C . GLY A 1 124 ? -16.716 -10.530 -6.053 1.00 81.94 124 GLY A C 1
ATOM 996 O O . GLY A 1 124 ? -16.893 -11.158 -7.091 1.00 81.94 124 GLY A O 1
ATOM 997 N N . ARG A 1 125 ? -16.955 -9.212 -5.985 1.00 88.44 125 ARG A N 1
ATOM 998 C CA . ARG A 1 125 ? -17.396 -8.420 -7.151 1.00 88.44 125 ARG A CA 1
ATOM 999 C C . ARG A 1 125 ? -16.279 -8.064 -8.129 1.00 88.44 125 ARG A C 1
ATOM 1001 O O . ARG A 1 125 ? -16.581 -7.602 -9.226 1.00 88.44 125 ARG A O 1
ATOM 1008 N N . PHE A 1 126 ? -15.027 -8.195 -7.707 1.00 91.50 126 PHE A N 1
ATOM 1009 C CA . PHE A 1 126 ? -13.857 -7.750 -8.451 1.00 91.50 126 PHE A CA 1
ATOM 1010 C C . PHE A 1 126 ? -12.916 -8.922 -8.696 1.00 91.50 126 PHE A C 1
ATOM 1012 O O . PHE A 1 126 ? -12.653 -9.698 -7.777 1.00 91.50 126 PHE A O 1
ATOM 1019 N N . SER A 1 127 ? -12.385 -8.991 -9.912 1.00 92.38 127 SER A N 1
ATOM 1020 C CA . SER A 1 127 ? -11.243 -9.842 -10.245 1.00 92.38 127 SER A CA 1
ATOM 1021 C C . SER A 1 127 ? -9.953 -9.229 -9.692 1.00 92.38 127 SER A C 1
ATOM 1023 O O . SER A 1 127 ? -9.738 -8.013 -9.775 1.00 92.38 127 SER A O 1
ATOM 1025 N N . ILE A 1 128 ? -9.092 -10.056 -9.100 1.00 94.25 128 ILE A N 1
ATOM 1026 C CA . ILE A 1 128 ? -7.861 -9.609 -8.442 1.00 94.25 128 ILE A CA 1
ATOM 1027 C C . ILE A 1 128 ? -6.652 -10.268 -9.106 1.00 94.25 128 ILE A C 1
ATOM 1029 O O . ILE A 1 128 ? -6.596 -11.483 -9.255 1.00 94.25 128 ILE A O 1
ATOM 1033 N N . PHE A 1 129 ? -5.643 -9.474 -9.450 1.00 95.50 129 PHE A N 1
ATOM 1034 C CA . PHE A 1 129 ? -4.368 -9.974 -9.954 1.00 95.50 129 PHE A CA 1
ATOM 1035 C C . PHE A 1 129 ? -3.213 -9.534 -9.056 1.00 95.50 129 PHE A C 1
ATOM 1037 O O . PHE A 1 129 ? -2.977 -8.339 -8.881 1.00 95.50 129 PHE A O 1
ATOM 1044 N N . ASP A 1 130 ? -2.468 -10.483 -8.496 1.00 93.44 130 ASP A N 1
ATOM 1045 C CA . ASP A 1 130 ? -1.296 -10.214 -7.662 1.00 93.44 130 ASP A CA 1
ATOM 1046 C C . ASP A 1 130 ? -0.004 -10.272 -8.494 1.00 93.44 130 ASP A C 1
ATOM 1048 O O . ASP A 1 130 ? 0.478 -11.339 -8.891 1.00 93.44 130 ASP A O 1
ATOM 1052 N N . TYR A 1 131 ? 0.554 -9.098 -8.790 1.00 93.88 131 TYR A N 1
ATOM 1053 C CA . TYR A 1 131 ? 1.787 -8.944 -9.552 1.00 93.88 131 TYR A CA 1
ATOM 1054 C C . TYR A 1 131 ? 2.985 -9.082 -8.615 1.00 93.88 131 TYR A C 1
ATOM 1056 O O . TYR A 1 131 ? 3.244 -8.204 -7.792 1.00 93.88 131 TYR A O 1
ATOM 1064 N N . GLY A 1 132 ? 3.758 -10.152 -8.790 1.00 89.06 132 GLY A N 1
ATOM 1065 C CA . GLY A 1 132 ? 4.871 -10.521 -7.915 1.00 89.06 132 GLY A CA 1
ATOM 1066 C C . GLY A 1 132 ? 4.402 -11.196 -6.628 1.00 89.06 132 GLY A C 1
ATOM 1067 O O . GLY A 1 132 ? 4.861 -10.837 -5.545 1.00 89.06 132 GLY A O 1
ATOM 1068 N N . CYS A 1 133 ? 3.500 -12.174 -6.746 1.00 85.00 133 CYS A N 1
ATOM 1069 C CA . CYS A 1 133 ? 2.868 -12.863 -5.615 1.00 85.00 133 CYS A CA 1
ATOM 1070 C C . CYS A 1 133 ? 3.837 -13.689 -4.743 1.00 85.00 133 CYS A C 1
ATOM 1072 O O . CYS A 1 133 ? 3.445 -14.252 -3.712 1.00 85.00 133 CYS A O 1
ATOM 1074 N N . GLY A 1 134 ? 5.109 -13.824 -5.141 1.00 85.06 134 GLY A N 1
ATOM 1075 C CA . GLY A 1 134 ? 6.087 -14.641 -4.438 1.00 85.06 134 GLY A CA 1
ATOM 1076 C C . GLY A 1 134 ? 5.596 -16.081 -4.320 1.00 85.06 134 GLY A C 1
ATOM 1077 O O . GLY A 1 134 ? 5.236 -16.710 -5.304 1.00 85.06 134 GLY A O 1
ATOM 1078 N N . ARG A 1 135 ? 5.521 -16.604 -3.093 1.00 77.50 135 ARG A N 1
ATOM 1079 C CA . ARG A 1 135 ? 5.068 -17.982 -2.814 1.00 77.50 135 ARG A CA 1
ATOM 1080 C C . ARG A 1 135 ? 3.545 -18.183 -2.830 1.00 77.50 135 ARG A C 1
ATOM 1082 O O . ARG A 1 135 ? 3.096 -19.301 -2.557 1.00 77.50 135 ARG A O 1
ATOM 1089 N N . GLY A 1 136 ? 2.772 -17.130 -3.106 1.00 79.38 136 GLY A N 1
ATOM 1090 C CA . GLY A 1 136 ? 1.314 -17.196 -3.225 1.00 79.38 136 GLY A CA 1
ATOM 1091 C C . GLY A 1 136 ? 0.574 -17.382 -1.897 1.00 79.38 136 GLY A C 1
ATOM 1092 O O . GLY A 1 136 ? -0.462 -18.036 -1.873 1.00 79.38 136 GLY A O 1
ATOM 1093 N N . ASP A 1 137 ? 1.101 -16.861 -0.781 1.00 74.31 137 ASP A N 1
ATOM 1094 C CA . ASP A 1 137 ? 0.416 -16.941 0.522 1.00 74.31 137 ASP A CA 1
ATOM 1095 C C . ASP A 1 137 ? -0.921 -16.180 0.506 1.00 74.31 137 ASP A C 1
ATOM 1097 O O . ASP A 1 137 ? -1.943 -16.738 0.898 1.00 74.31 137 ASP A O 1
ATOM 1101 N N . ASP A 1 138 ? -0.922 -14.942 -0.003 1.00 80.44 138 ASP A N 1
ATOM 1102 C CA . ASP A 1 138 ? -2.141 -14.133 -0.138 1.00 80.44 138 ASP A CA 1
ATOM 1103 C C . ASP A 1 138 ? -3.127 -14.763 -1.134 1.00 80.44 138 ASP A C 1
ATOM 1105 O O . ASP A 1 138 ? -4.325 -14.786 -0.868 1.00 80.44 138 ASP A O 1
ATOM 1109 N N . LEU A 1 139 ? -2.629 -15.330 -2.242 1.00 79.75 139 LEU A N 1
ATOM 1110 C CA . LEU A 1 139 ? -3.455 -16.022 -3.240 1.00 79.75 139 LEU A CA 1
ATOM 1111 C C . LEU A 1 139 ? -4.240 -17.175 -2.613 1.00 79.75 139 LEU A C 1
ATOM 1113 O O . LEU A 1 139 ? -5.460 -17.198 -2.712 1.00 79.75 139 LEU A O 1
ATOM 1117 N N . ARG A 1 140 ? -3.555 -18.083 -1.903 1.00 76.94 140 ARG A N 1
ATOM 1118 C CA . ARG A 1 140 ? -4.194 -19.244 -1.261 1.00 76.94 140 ARG A CA 1
ATOM 1119 C C . ARG A 1 140 ? -5.299 -18.843 -0.290 1.00 76.94 140 ARG A C 1
ATOM 1121 O O . ARG A 1 140 ? -6.329 -19.507 -0.231 1.00 76.94 140 ARG A O 1
ATOM 1128 N N . GLU A 1 141 ? -5.071 -17.789 0.490 1.00 73.94 141 GLU A N 1
ATOM 1129 C CA . GLU A 1 141 ? -6.070 -17.294 1.437 1.00 73.94 141 GLU A CA 1
ATOM 1130 C C . GLU A 1 141 ? -7.275 -16.703 0.692 1.00 73.94 141 GLU A C 1
ATOM 1132 O O . GLU A 1 141 ? -8.412 -17.049 0.992 1.00 73.94 141 GLU A O 1
ATOM 1137 N N . LEU A 1 142 ? -7.046 -15.855 -0.315 1.00 77.06 142 LEU A N 1
ATOM 1138 C CA . LEU A 1 142 ? -8.116 -15.236 -1.103 1.00 77.06 142 LEU A CA 1
ATOM 1139 C C . LEU A 1 142 ? -8.943 -16.272 -1.887 1.00 77.06 142 LEU A C 1
ATOM 1141 O O . LEU A 1 142 ? -10.173 -16.194 -1.882 1.00 77.06 142 LEU A O 1
ATOM 1145 N N . GLU A 1 143 ? -8.295 -17.277 -2.481 1.00 75.12 143 GLU A N 1
ATOM 1146 C CA . GLU A 1 143 ? -8.957 -18.413 -3.139 1.00 75.12 143 GLU A CA 1
ATOM 1147 C C . GLU A 1 143 ? -9.811 -19.220 -2.152 1.00 75.12 143 GLU A C 1
ATOM 1149 O O . GLU A 1 143 ? -10.932 -19.613 -2.478 1.00 75.12 143 GLU A O 1
ATOM 1154 N N . ALA A 1 144 ? -9.328 -19.436 -0.921 1.00 66.94 144 ALA A N 1
ATOM 1155 C CA . ALA A 1 144 ? -10.080 -20.146 0.116 1.00 66.94 144 ALA A CA 1
ATOM 1156 C C . ALA A 1 144 ? -11.362 -19.404 0.542 1.00 66.94 144 ALA A C 1
ATOM 1158 O O . ALA A 1 144 ? -12.331 -20.046 0.955 1.00 66.94 144 ALA A O 1
ATOM 1159 N N . HIS A 1 145 ? -11.400 -18.075 0.392 1.00 70.00 145 HIS A N 1
ATOM 1160 C CA . HIS A 1 145 ? -12.607 -17.252 0.570 1.00 70.00 145 HIS A CA 1
ATOM 1161 C C . HIS A 1 145 ? -13.479 -17.162 -0.696 1.00 70.00 145 HIS A C 1
ATOM 1163 O O . HIS A 1 145 ? -14.478 -16.444 -0.699 1.00 70.00 145 HIS A O 1
ATOM 1169 N N . GLY A 1 146 ? -13.144 -17.907 -1.755 1.00 70.50 146 GLY A N 1
ATOM 1170 C CA . GLY A 1 146 ? -13.925 -17.999 -2.991 1.00 70.50 146 GLY A CA 1
ATOM 1171 C C . GLY A 1 146 ? -13.802 -16.781 -3.907 1.00 70.50 146 GLY A C 1
ATOM 1172 O O . GLY A 1 146 ? -14.717 -16.518 -4.688 1.00 70.50 146 GLY A O 1
ATOM 1173 N N . LEU A 1 147 ? -12.715 -16.016 -3.790 1.00 75.69 147 LEU A N 1
ATOM 1174 C CA . LEU A 1 147 ? -12.467 -14.835 -4.614 1.00 75.69 147 LEU A CA 1
ATOM 1175 C C . LEU A 1 147 ? -11.799 -15.217 -5.937 1.00 75.69 147 LEU A C 1
ATOM 1177 O O . LEU A 1 147 ? -10.969 -16.124 -5.984 1.00 75.69 147 LEU A O 1
ATOM 1181 N N . ASP A 1 148 ? -12.143 -14.488 -7.000 1.00 80.56 148 ASP A N 1
ATOM 1182 C CA . ASP A 1 148 ? -11.483 -14.598 -8.301 1.00 80.56 148 ASP A CA 1
ATOM 1183 C C . ASP A 1 148 ? -10.128 -13.889 -8.238 1.00 80.56 148 ASP A C 1
ATOM 1185 O O . ASP A 1 148 ? -10.038 -12.662 -8.356 1.00 80.56 148 ASP A O 1
ATOM 1189 N N . VAL A 1 149 ? -9.083 -14.664 -7.951 1.00 86.25 149 VAL A N 1
ATOM 1190 C CA . VAL A 1 149 ? -7.722 -14.165 -7.794 1.00 86.25 149 VAL A CA 1
ATOM 1191 C C . VAL A 1 149 ? -6.748 -14.979 -8.638 1.00 86.25 149 VAL A C 1
ATOM 1193 O O . VAL A 1 149 ? -6.769 -16.205 -8.646 1.00 86.25 149 VAL A O 1
ATOM 1196 N N . LEU A 1 150 ? -5.860 -14.280 -9.332 1.00 88.00 150 LEU A N 1
ATOM 1197 C CA . LEU A 1 150 ? -4.731 -14.854 -10.053 1.00 88.00 150 LEU A CA 1
ATOM 1198 C C . LEU A 1 150 ? -3.450 -14.158 -9.606 1.00 88.00 150 LEU A C 1
ATOM 1200 O O . LEU A 1 150 ? -3.477 -13.037 -9.100 1.00 88.00 150 LEU A O 1
ATOM 1204 N N . GLY A 1 151 ? -2.302 -14.795 -9.805 1.00 88.88 151 GLY A N 1
ATOM 1205 C CA . GLY A 1 151 ? -1.030 -14.151 -9.514 1.00 88.88 151 GLY A CA 1
ATOM 1206 C C . GLY A 1 151 ? 0.107 -14.668 -10.367 1.00 88.88 151 GLY A C 1
ATOM 1207 O O . GLY A 1 151 ? 0.112 -15.806 -10.836 1.00 88.88 151 GLY A O 1
ATOM 1208 N N . TRP A 1 152 ? 1.073 -13.786 -10.571 1.00 92.44 152 TRP A N 1
ATOM 1209 C CA . TRP A 1 152 ? 2.268 -14.063 -11.349 1.00 92.44 152 TRP A CA 1
ATOM 1210 C C . TRP A 1 152 ? 3.502 -13.702 -10.540 1.00 92.44 152 TRP A C 1
ATOM 1212 O O . TRP A 1 152 ? 3.541 -12.666 -9.877 1.00 92.44 152 TRP A O 1
ATOM 1222 N N . ASP A 1 153 ? 4.542 -14.519 -10.647 1.00 89.50 153 ASP A N 1
ATOM 1223 C CA . ASP A 1 153 ? 5.845 -14.231 -10.065 1.00 89.50 153 ASP A CA 1
ATOM 1224 C C . ASP A 1 153 ? 6.942 -14.769 -10.987 1.00 89.50 153 ASP A C 1
ATOM 1226 O O . ASP A 1 153 ? 6.852 -15.918 -11.420 1.00 89.50 153 ASP A O 1
ATOM 1230 N N . PRO A 1 154 ? 8.001 -13.993 -11.277 1.00 81.88 154 PRO A N 1
ATOM 1231 C CA . PRO A 1 154 ? 9.030 -14.410 -12.226 1.00 81.88 154 PRO A CA 1
ATOM 1232 C C . PRO A 1 154 ? 9.807 -15.663 -11.793 1.00 81.88 154 PRO A C 1
ATOM 1234 O O . PRO A 1 154 ? 10.473 -16.269 -12.628 1.00 81.88 154 PRO A O 1
ATOM 1237 N N . VAL A 1 155 ? 9.774 -16.032 -10.509 1.00 78.62 155 VAL A N 1
ATOM 1238 C CA . VAL A 1 155 ? 10.502 -17.179 -9.957 1.00 78.62 155 VAL A CA 1
ATOM 1239 C C . VAL A 1 155 ? 9.558 -18.307 -9.560 1.00 78.62 155 VAL A C 1
ATOM 1241 O O . VAL A 1 155 ? 9.834 -19.466 -9.859 1.00 78.62 155 VAL A O 1
ATOM 1244 N N . PHE A 1 156 ? 8.474 -17.993 -8.852 1.00 76.06 156 PHE A N 1
ATOM 1245 C CA . PHE A 1 156 ? 7.594 -19.004 -8.259 1.00 76.06 156 PHE A CA 1
ATOM 1246 C C . PHE A 1 156 ? 6.409 -19.391 -9.148 1.00 76.06 156 PHE A C 1
ATOM 1248 O O . PHE A 1 156 ? 5.949 -20.527 -9.061 1.00 76.06 156 PHE A O 1
ATOM 1255 N N . PHE A 1 157 ? 5.937 -18.477 -10.000 1.00 75.88 157 PHE A N 1
ATOM 1256 C CA . PHE A 1 157 ? 4.797 -18.688 -10.898 1.00 75.88 157 PHE A CA 1
ATOM 1257 C C . PHE A 1 157 ? 5.074 -18.087 -12.291 1.00 75.88 157 PHE A C 1
ATOM 1259 O O . PHE A 1 157 ? 4.350 -17.186 -12.725 1.00 75.88 157 PHE A O 1
ATOM 1266 N N . PRO A 1 158 ? 6.146 -18.528 -12.986 1.00 77.75 158 PRO A N 1
ATOM 1267 C CA . PRO A 1 158 ? 6.581 -17.904 -14.236 1.00 77.75 158 PRO A CA 1
ATOM 1268 C C . PRO A 1 158 ? 5.644 -18.207 -15.410 1.00 77.75 158 PRO A C 1
ATOM 1270 O O . PRO A 1 158 ? 5.528 -17.379 -16.313 1.00 77.75 158 PRO A O 1
ATOM 1273 N N . ASP A 1 159 ? 4.976 -19.363 -15.371 1.00 74.06 159 ASP A N 1
ATOM 1274 C CA . ASP A 1 159 ? 4.125 -19.873 -16.451 1.00 74.06 159 ASP A CA 1
ATOM 1275 C C . ASP A 1 159 ? 2.691 -19.320 -16.404 1.00 74.06 159 ASP A C 1
ATOM 1277 O O . ASP A 1 159 ? 1.910 -19.555 -17.325 1.00 74.06 159 ASP A O 1
ATOM 1281 N N . THR A 1 160 ? 2.320 -18.585 -15.349 1.00 79.06 160 THR A N 1
ATOM 1282 C CA . THR A 1 160 ? 0.993 -17.967 -15.263 1.00 79.06 160 THR A CA 1
ATOM 1283 C C . THR A 1 160 ? 0.902 -16.794 -16.236 1.00 79.06 160 THR A C 1
ATOM 1285 O O . THR A 1 160 ? 1.742 -15.891 -16.225 1.00 79.06 160 THR A O 1
ATOM 1288 N N . GLU A 1 161 ? -0.137 -16.761 -17.068 1.00 83.38 161 GLU A N 1
ATOM 1289 C CA . GLU A 1 161 ? -0.364 -15.617 -17.947 1.00 83.38 161 GLU A CA 1
ATOM 1290 C C . GLU A 1 161 ? -0.722 -14.360 -17.145 1.00 83.38 161 GLU A C 1
ATOM 1292 O O . GLU A 1 161 ? -1.441 -14.397 -16.145 1.00 83.38 161 GLU A O 1
ATOM 1297 N N . LYS A 1 162 ? -0.217 -13.213 -17.602 1.00 90.50 162 LYS A N 1
ATOM 1298 C CA . LYS A 1 162 ? -0.582 -11.913 -17.041 1.00 90.50 162 LYS A CA 1
ATOM 1299 C C . LYS A 1 162 ? -1.938 -11.503 -17.600 1.00 90.50 162 LYS A C 1
ATOM 1301 O O . LYS A 1 162 ? -2.044 -11.192 -18.785 1.00 90.50 162 LYS A O 1
ATOM 1306 N N . VAL A 1 163 ? -2.953 -11.492 -16.743 1.00 89.25 163 VAL A N 1
ATOM 1307 C CA . VAL A 1 163 ? -4.342 -11.210 -17.121 1.00 89.25 163 VAL A CA 1
ATOM 1308 C C . VAL A 1 163 ? -4.737 -9.816 -16.638 1.00 89.25 163 VAL A C 1
ATOM 1310 O O . VAL A 1 163 ? -4.242 -9.337 -15.618 1.00 89.25 163 VAL A O 1
ATOM 1313 N N . LYS A 1 164 ? -5.602 -9.140 -17.402 1.00 95.19 164 LYS A N 1
ATOM 1314 C CA . LYS A 1 164 ? -6.220 -7.892 -16.948 1.00 95.19 164 LYS A CA 1
ATOM 1315 C C . LYS A 1 164 ? -7.244 -8.185 -15.861 1.00 95.19 164 LYS A C 1
ATOM 1317 O O . LYS A 1 164 ? -8.033 -9.115 -16.000 1.00 95.19 164 LYS A O 1
ATOM 1322 N N . SER A 1 165 ? -7.250 -7.374 -14.814 1.00 94.88 165 SER A N 1
ATOM 1323 C CA . SER A 1 165 ? -8.163 -7.544 -13.687 1.00 94.88 165 SER A CA 1
ATOM 1324 C C . SER A 1 165 ? -8.617 -6.203 -13.135 1.00 94.88 165 SER A C 1
ATOM 1326 O O . SER A 1 165 ? -7.934 -5.182 -13.272 1.00 94.88 165 SER A O 1
ATOM 1328 N N . ASP A 1 166 ? -9.778 -6.209 -12.483 1.00 95.44 166 ASP A N 1
ATOM 1329 C CA . ASP A 1 166 ? -10.354 -5.028 -11.845 1.00 95.44 166 ASP A CA 1
ATOM 1330 C C . ASP A 1 166 ? -9.363 -4.405 -10.862 1.00 95.44 166 ASP A C 1
ATOM 1332 O O . ASP A 1 166 ? -9.126 -3.193 -10.888 1.00 95.44 166 ASP A O 1
ATOM 1336 N N . ILE A 1 167 ? -8.762 -5.244 -10.019 1.00 96.69 167 ILE A N 1
ATOM 1337 C CA . ILE A 1 167 ? -7.805 -4.836 -9.000 1.00 96.69 167 ILE A CA 1
ATOM 1338 C C . ILE A 1 167 ? -6.474 -5.525 -9.264 1.00 96.69 167 ILE A C 1
ATOM 1340 O O . ILE A 1 167 ? -6.396 -6.749 -9.276 1.00 96.69 167 ILE A O 1
ATOM 1344 N N . VAL A 1 168 ? -5.405 -4.745 -9.409 1.00 97.75 168 VAL A N 1
ATOM 1345 C CA . VAL A 1 168 ? -4.041 -5.284 -9.461 1.00 97.75 168 VAL A CA 1
ATOM 1346 C C . VAL A 1 168 ? -3.313 -4.911 -8.179 1.00 97.75 168 VAL A C 1
ATOM 1348 O O . VAL A 1 168 ? -3.266 -3.740 -7.804 1.00 97.75 168 VAL A O 1
ATOM 1351 N N . ASN A 1 169 ? -2.726 -5.893 -7.503 1.00 96.75 169 ASN A N 1
ATOM 1352 C CA . ASN A 1 169 ? -1.855 -5.679 -6.355 1.00 96.75 169 ASN A CA 1
ATOM 1353 C C . ASN A 1 169 ? -0.388 -5.751 -6.791 1.00 96.75 169 ASN A C 1
ATOM 1355 O O . ASN A 1 169 ? 0.056 -6.746 -7.345 1.00 96.75 169 ASN A O 1
ATOM 1359 N N . LEU A 1 170 ? 0.373 -4.694 -6.520 1.00 96.31 170 LEU A N 1
ATOM 1360 C CA . LEU A 1 170 ? 1.823 -4.622 -6.678 1.00 96.31 170 LEU A CA 1
ATOM 1361 C C . LEU A 1 170 ? 2.450 -4.514 -5.282 1.00 96.31 170 LEU A C 1
ATOM 1363 O O . LEU A 1 170 ? 2.882 -3.447 -4.826 1.00 96.31 170 LEU A O 1
ATOM 1367 N N . GLY A 1 171 ? 2.421 -5.634 -4.561 1.00 93.88 171 GLY A N 1
ATOM 1368 C CA . GLY A 1 171 ? 2.816 -5.713 -3.159 1.00 93.88 171 GLY A CA 1
ATOM 1369 C C . GLY A 1 171 ? 4.320 -5.903 -2.970 1.00 93.88 171 GLY A C 1
ATOM 1370 O O . GLY A 1 171 ? 4.842 -6.985 -3.195 1.00 93.88 171 GLY A O 1
ATOM 1371 N N . PHE A 1 172 ? 5.036 -4.879 -2.499 1.00 92.19 172 PHE A N 1
ATOM 1372 C CA . PHE A 1 172 ? 6.468 -4.920 -2.140 1.00 92.19 172 PHE A CA 1
ATOM 1373 C C . PHE A 1 172 ? 7.453 -5.240 -3.283 1.00 92.19 172 PHE A C 1
ATOM 1375 O O . PHE A 1 172 ? 8.666 -5.241 -3.066 1.00 92.19 172 PHE A O 1
ATOM 1382 N N . VAL A 1 173 ? 6.969 -5.430 -4.512 1.00 92.81 173 VAL A N 1
ATOM 1383 C CA . VAL A 1 173 ? 7.785 -5.724 -5.703 1.00 92.81 173 VAL A CA 1
ATOM 1384 C C . VAL A 1 173 ? 8.796 -4.617 -5.997 1.00 92.81 173 VAL A C 1
ATOM 1386 O O . VAL A 1 173 ? 9.971 -4.883 -6.242 1.00 92.81 173 VAL A O 1
ATOM 1389 N N . LEU A 1 174 ? 8.384 -3.351 -5.890 1.00 93.44 174 LEU A N 1
ATOM 1390 C CA . LEU A 1 174 ? 9.272 -2.211 -6.151 1.00 93.44 174 LEU A CA 1
ATOM 1391 C C . LEU A 1 174 ? 10.410 -2.075 -5.132 1.00 93.44 174 LEU A C 1
ATOM 1393 O O . LEU A 1 174 ? 11.322 -1.276 -5.341 1.00 93.44 174 LEU A O 1
ATOM 1397 N N . ASN A 1 175 ? 10.361 -2.798 -4.013 1.00 93.19 175 ASN A N 1
ATOM 1398 C CA . ASN A 1 175 ? 11.455 -2.788 -3.055 1.00 93.19 175 ASN A CA 1
ATOM 1399 C C . ASN A 1 175 ? 12.576 -3.760 -3.439 1.00 93.19 175 ASN A C 1
ATOM 1401 O O . ASN A 1 175 ? 13.696 -3.550 -2.992 1.00 93.19 175 ASN A O 1
ATOM 1405 N N . VAL A 1 176 ? 12.300 -4.802 -4.230 1.00 90.38 176 VAL A N 1
ATOM 1406 C CA . VAL A 1 176 ? 13.250 -5.912 -4.458 1.00 90.38 176 VAL A CA 1
ATOM 1407 C C . VAL A 1 176 ? 13.979 -5.849 -5.797 1.00 90.38 176 VAL A C 1
ATOM 1409 O O . VAL A 1 176 ? 14.895 -6.632 -6.031 1.00 90.38 176 VAL A O 1
ATOM 1412 N N . ILE A 1 177 ? 13.586 -4.922 -6.668 1.00 89.06 177 ILE A N 1
ATOM 1413 C CA . ILE A 1 177 ? 14.184 -4.730 -7.988 1.00 89.06 177 ILE A CA 1
ATOM 1414 C C . ILE A 1 177 ? 15.269 -3.646 -7.890 1.00 89.06 177 ILE A C 1
ATOM 1416 O O . ILE A 1 177 ? 14.966 -2.472 -7.664 1.00 89.06 177 ILE A O 1
ATOM 1420 N N . GLU A 1 178 ? 16.538 -4.025 -8.064 1.00 88.62 178 GLU A N 1
ATOM 1421 C CA . GLU A 1 178 ? 17.677 -3.100 -7.962 1.00 88.62 178 GLU A CA 1
ATOM 1422 C C . GLU A 1 178 ? 17.844 -2.175 -9.161 1.00 88.62 178 GLU A C 1
ATOM 1424 O O . GLU A 1 178 ? 18.489 -1.130 -9.059 1.00 88.62 178 GLU A O 1
ATOM 1429 N N . ASP A 1 179 ? 17.301 -2.558 -10.311 1.00 87.19 179 ASP A N 1
ATOM 1430 C CA . ASP A 1 179 ? 17.335 -1.729 -11.502 1.00 87.19 179 ASP A CA 1
ATOM 1431 C C . ASP A 1 179 ? 16.163 -0.733 -11.513 1.00 87.19 179 ASP A C 1
ATOM 1433 O O . ASP A 1 179 ? 15.022 -1.068 -11.190 1.00 87.19 179 ASP A O 1
ATOM 1437 N N . GLN A 1 180 ? 16.453 0.536 -11.797 1.00 87.75 180 GLN A N 1
ATOM 1438 C CA . GLN A 1 180 ? 15.433 1.590 -11.782 1.00 87.75 180 GLN A CA 1
ATOM 1439 C C . GLN A 1 180 ? 14.494 1.498 -12.986 1.00 87.75 180 GLN A C 1
ATOM 1441 O O . GLN A 1 180 ? 13.301 1.768 -12.837 1.00 87.75 180 GLN A O 1
ATOM 1446 N N . ASP A 1 181 ? 15.011 1.097 -14.147 1.00 83.38 181 ASP A N 1
ATOM 1447 C CA . ASP A 1 181 ? 14.206 0.961 -15.356 1.00 83.38 181 ASP A CA 1
ATOM 1448 C C . ASP A 1 181 ? 13.307 -0.273 -15.238 1.00 83.38 181 ASP A C 1
ATOM 1450 O O . ASP A 1 181 ? 12.111 -0.184 -15.493 1.00 83.38 181 ASP A O 1
ATOM 1454 N N . GLU A 1 182 ? 13.832 -1.390 -14.725 1.00 87.25 182 GLU A N 1
ATOM 1455 C CA . GLU A 1 182 ? 13.033 -2.591 -14.446 1.00 87.25 182 GLU A CA 1
ATOM 1456 C C . GLU A 1 182 ? 11.913 -2.316 -13.422 1.00 87.25 182 GLU A C 1
ATOM 1458 O O . GLU A 1 182 ? 10.802 -2.829 -13.563 1.00 87.25 182 GLU A O 1
ATOM 1463 N N . ARG A 1 183 ? 12.153 -1.462 -12.412 1.00 93.00 183 ARG A N 1
ATOM 1464 C CA . ARG A 1 183 ? 11.095 -1.023 -11.480 1.00 93.00 183 ARG A CA 1
ATOM 1465 C C . ARG A 1 183 ? 9.995 -0.248 -12.180 1.00 93.00 183 ARG A C 1
ATOM 1467 O O . ARG A 1 183 ? 8.819 -0.496 -11.914 1.00 93.00 183 ARG A O 1
ATOM 1474 N N . LEU A 1 184 ? 10.376 0.689 -13.044 1.00 90.94 184 LEU A N 1
ATOM 1475 C CA . LEU A 1 184 ? 9.417 1.470 -13.811 1.00 90.94 184 LEU A CA 1
ATOM 1476 C C . LEU A 1 184 ? 8.626 0.566 -14.766 1.00 90.94 184 LEU A C 1
ATOM 1478 O O . LEU A 1 184 ? 7.405 0.677 -14.828 1.00 90.94 184 LEU A O 1
ATOM 1482 N N . GLU A 1 185 ? 9.289 -0.370 -15.447 1.00 89.62 185 GLU A N 1
ATOM 1483 C CA . GLU A 1 185 ? 8.636 -1.377 -16.289 1.00 89.62 185 GLU A CA 1
ATOM 1484 C C . GLU A 1 185 ? 7.644 -2.223 -15.481 1.00 89.62 185 GLU A C 1
ATOM 1486 O O . GLU A 1 185 ? 6.507 -2.405 -15.911 1.00 89.62 185 GLU A O 1
ATOM 1491 N N . ALA A 1 186 ? 8.024 -2.711 -14.296 1.00 93.62 186 ALA A N 1
ATOM 1492 C CA . ALA A 1 186 ? 7.131 -3.483 -13.432 1.00 93.62 186 ALA A CA 1
ATOM 1493 C C . ALA A 1 186 ? 5.892 -2.677 -13.008 1.00 93.62 186 ALA A C 1
ATOM 1495 O O . ALA A 1 186 ? 4.778 -3.199 -13.062 1.00 93.62 186 ALA A O 1
ATOM 1496 N N . LEU A 1 187 ? 6.074 -1.404 -12.640 1.00 96.00 187 LEU A N 1
ATOM 1497 C CA . LEU A 1 187 ? 4.978 -0.501 -12.288 1.00 96.00 187 LEU A CA 1
ATOM 1498 C C . LEU A 1 187 ? 4.025 -0.266 -13.469 1.00 96.00 187 LEU A C 1
ATOM 1500 O O . LEU A 1 187 ? 2.811 -0.387 -13.311 1.00 96.00 187 LEU A O 1
ATOM 1504 N N . LEU A 1 188 ? 4.565 0.052 -14.648 1.00 94.81 188 LEU A N 1
ATOM 1505 C CA . LEU A 1 188 ? 3.770 0.306 -15.852 1.00 94.81 188 LEU A CA 1
ATOM 1506 C C . LEU A 1 188 ? 3.035 -0.954 -16.321 1.00 94.81 188 LEU A C 1
ATOM 1508 O O . LEU A 1 188 ? 1.858 -0.878 -16.659 1.00 94.81 188 LEU A O 1
ATOM 1512 N N . ASN A 1 189 ? 3.687 -2.117 -16.271 1.00 94.56 189 ASN A N 1
ATOM 1513 C CA . ASN A 1 189 ? 3.056 -3.392 -16.606 1.00 94.56 189 ASN A CA 1
ATOM 1514 C C . ASN A 1 189 ? 1.894 -3.707 -15.655 1.00 94.56 189 ASN A C 1
ATOM 1516 O O . ASN A 1 189 ? 0.822 -4.091 -16.112 1.00 94.5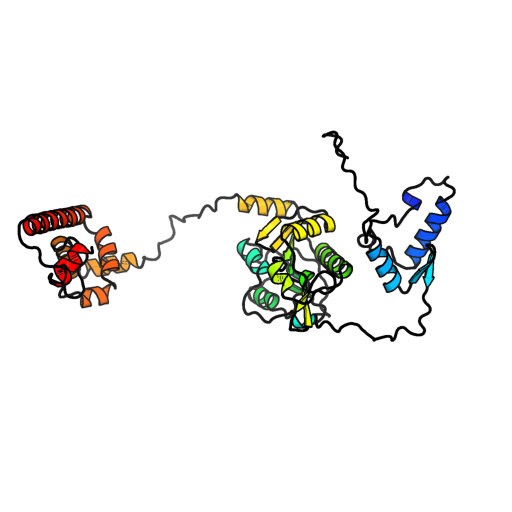6 189 ASN A O 1
ATOM 1520 N N . ALA A 1 190 ? 2.069 -3.508 -14.345 1.00 96.56 190 ALA A N 1
ATOM 1521 C CA . ALA A 1 190 ? 0.985 -3.685 -13.379 1.00 96.56 190 ALA A CA 1
ATOM 1522 C C . ALA A 1 190 ? -0.185 -2.719 -13.649 1.00 96.56 190 ALA A C 1
ATOM 1524 O O . ALA A 1 190 ? -1.351 -3.112 -13.598 1.00 96.56 190 ALA A O 1
ATOM 1525 N N . TRP A 1 191 ? 0.112 -1.468 -14.010 1.00 97.19 191 TRP A N 1
ATOM 1526 C CA . TRP A 1 191 ? -0.900 -0.478 -14.383 1.00 97.19 191 TRP A CA 1
ATOM 1527 C C . TRP A 1 191 ? -1.658 -0.822 -15.675 1.00 97.19 191 TRP A C 1
ATOM 1529 O O . TRP A 1 191 ? -2.868 -0.592 -15.781 1.00 97.19 191 TRP A O 1
ATOM 1539 N N . ASP A 1 192 ? -0.980 -1.398 -16.665 1.00 95.94 192 ASP A N 1
ATOM 1540 C CA . ASP A 1 192 ? -1.611 -1.807 -17.922 1.00 95.94 192 ASP A CA 1
ATOM 1541 C C . ASP A 1 192 ? -2.552 -3.010 -17.740 1.00 95.94 192 ASP A C 1
ATOM 1543 O O . ASP A 1 192 ? -3.565 -3.101 -18.441 1.00 95.94 192 ASP A O 1
ATOM 1547 N N . LEU A 1 193 ? -2.271 -3.875 -16.758 1.00 96.44 193 LEU A N 1
ATOM 1548 C CA . LEU A 1 193 ? -3.158 -4.968 -16.338 1.00 96.44 193 LEU A CA 1
ATOM 1549 C C . LEU A 1 193 ? -4.350 -4.489 -15.497 1.00 96.44 193 LEU A C 1
ATOM 1551 O O . LEU A 1 193 ? -5.331 -5.210 -15.352 1.00 96.44 193 LEU A O 1
ATOM 1555 N N . THR A 1 194 ? -4.281 -3.277 -14.950 1.00 97.69 194 THR A N 1
ATOM 1556 C CA . THR A 1 194 ? -5.332 -2.731 -14.090 1.00 97.69 194 THR A CA 1
ATOM 1557 C C . THR A 1 194 ? -6.512 -2.237 -14.917 1.00 97.69 194 THR A C 1
ATOM 1559 O O . THR A 1 194 ? -6.321 -1.455 -15.853 1.00 97.69 194 THR A O 1
ATOM 1562 N N . GLU A 1 195 ? -7.733 -2.608 -14.533 1.00 96.69 195 GLU A N 1
ATOM 1563 C CA . GLU A 1 195 ? -8.960 -2.040 -15.104 1.00 96.69 195 GLU A CA 1
ATOM 1564 C C . GLU A 1 195 ? -9.579 -0.958 -14.213 1.00 96.69 195 GLU A C 1
ATOM 1566 O O . GLU A 1 195 ? -9.929 0.106 -14.726 1.00 96.69 195 GLU A O 1
ATOM 1571 N N . LYS A 1 196 ? -9.649 -1.168 -12.889 1.00 95.50 196 LYS A N 1
ATOM 1572 C CA . LYS A 1 196 ? -10.274 -0.216 -11.953 1.00 95.50 196 LYS A CA 1
ATOM 1573 C C . LYS A 1 196 ? -9.292 0.415 -10.980 1.00 95.50 196 LYS A C 1
ATOM 1575 O O . LYS A 1 196 ? -9.247 1.642 -10.889 1.00 95.50 196 LYS A O 1
ATOM 1580 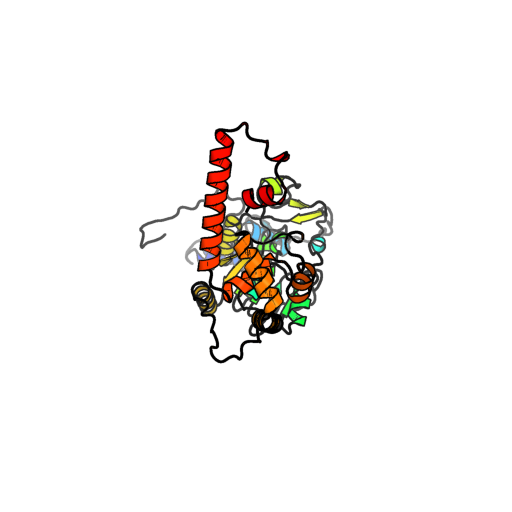N N . MET A 1 197 ? -8.508 -0.387 -10.261 1.00 96.81 197 MET A N 1
ATOM 1581 C CA . MET A 1 197 ? -7.643 0.104 -9.186 1.00 96.81 197 MET A CA 1
ATOM 1582 C C . MET A 1 197 ? -6.320 -0.659 -9.097 1.00 96.81 197 MET A C 1
ATOM 1584 O O . MET A 1 197 ? -6.294 -1.882 -9.003 1.00 96.81 197 MET A O 1
ATOM 1588 N N . LEU A 1 198 ? -5.218 0.084 -9.047 1.00 98.06 198 LEU A N 1
ATOM 1589 C CA . LEU A 1 198 ? -3.892 -0.437 -8.749 1.00 98.06 198 LEU A CA 1
ATOM 1590 C C . LEU A 1 198 ? -3.573 -0.169 -7.277 1.00 98.06 198 LEU A C 1
ATOM 1592 O O . LEU A 1 198 ? -3.651 0.969 -6.805 1.00 98.06 198 LEU A O 1
ATOM 1596 N N . VAL A 1 199 ? -3.170 -1.213 -6.562 1.00 97.62 199 VAL A N 1
ATOM 1597 C CA . VAL A 1 199 ? -2.678 -1.133 -5.188 1.00 97.62 199 VAL A CA 1
ATOM 1598 C C . VAL A 1 199 ? -1.167 -1.261 -5.208 1.00 97.62 199 VAL A C 1
ATOM 1600 O O . VAL A 1 199 ? -0.636 -2.300 -5.580 1.00 97.62 199 VAL A O 1
ATOM 1603 N N . VAL A 1 200 ? -0.456 -0.227 -4.768 1.00 97.56 200 VAL A N 1
ATOM 1604 C CA . VAL A 1 200 ? 1.005 -0.265 -4.643 1.00 97.56 200 VAL A CA 1
ATOM 1605 C C . VAL A 1 200 ? 1.372 -0.271 -3.171 1.00 97.56 200 VAL A C 1
ATOM 1607 O O . VAL A 1 200 ? 0.985 0.631 -2.424 1.00 97.56 200 VAL A O 1
ATOM 1610 N N . SER A 1 201 ? 2.136 -1.280 -2.749 1.00 95.75 201 SER A N 1
ATOM 1611 C CA . SER A 1 201 ? 2.688 -1.337 -1.393 1.00 95.75 201 SER A CA 1
ATOM 1612 C C . SER A 1 201 ? 4.200 -1.372 -1.398 1.00 95.75 201 SER A C 1
ATOM 1614 O O . SER A 1 201 ? 4.811 -2.085 -2.188 1.00 95.75 201 SER A O 1
ATOM 1616 N N . ILE A 1 202 ? 4.804 -0.620 -0.484 1.00 94.56 202 ILE A N 1
ATOM 1617 C CA . ILE A 1 202 ? 6.252 -0.483 -0.375 1.00 94.56 202 ILE A CA 1
ATOM 1618 C C . ILE A 1 202 ? 6.716 -0.432 1.081 1.00 94.56 202 ILE A C 1
ATOM 1620 O O . ILE A 1 202 ? 6.007 0.022 1.978 1.00 94.56 202 ILE A O 1
ATOM 1624 N N . MET A 1 203 ? 7.953 -0.861 1.314 1.00 90.94 203 MET A N 1
ATOM 1625 C CA . MET A 1 203 ? 8.625 -0.691 2.600 1.00 90.94 203 MET A CA 1
ATOM 1626 C C . MET A 1 203 ? 9.152 0.737 2.773 1.00 90.94 203 MET A C 1
ATOM 1628 O O . MET A 1 203 ? 9.917 1.245 1.947 1.00 90.94 203 MET A O 1
ATOM 1632 N N . LEU A 1 204 ? 8.766 1.355 3.887 1.00 91.31 204 LEU A N 1
ATOM 1633 C CA . LEU A 1 204 ? 9.283 2.644 4.329 1.00 91.31 204 LEU A CA 1
ATOM 1634 C C . LEU A 1 204 ? 10.434 2.438 5.309 1.00 91.31 204 LEU A C 1
ATOM 1636 O O . LEU A 1 204 ? 10.353 1.570 6.178 1.00 91.31 204 LEU A O 1
ATOM 1640 N N . ALA A 1 205 ? 11.463 3.271 5.215 1.00 87.62 205 ALA A N 1
ATOM 1641 C CA . ALA A 1 205 ? 12.461 3.390 6.267 1.00 87.62 205 ALA A CA 1
ATOM 1642 C C . ALA A 1 205 ? 13.040 4.802 6.313 1.00 87.62 205 ALA A C 1
ATOM 1644 O O . ALA A 1 205 ? 13.081 5.524 5.321 1.00 87.62 205 ALA A O 1
ATOM 1645 N N . ASN A 1 206 ? 13.493 5.177 7.498 1.00 84.50 206 ASN A N 1
ATOM 1646 C CA . ASN A 1 206 ? 14.217 6.401 7.788 1.00 84.50 206 ASN A CA 1
ATOM 1647 C C . ASN A 1 206 ? 15.726 6.205 7.577 1.00 84.50 206 ASN A C 1
ATOM 1649 O O . ASN A 1 206 ? 16.250 5.098 7.704 1.00 84.50 206 ASN A O 1
ATOM 1653 N N . GLU A 1 207 ? 16.436 7.297 7.290 1.00 81.88 207 GLU A N 1
ATOM 1654 C CA . GLU A 1 207 ? 17.859 7.277 6.914 1.00 81.88 207 GLU A CA 1
ATOM 1655 C C . GLU A 1 207 ? 18.745 6.568 7.948 1.00 81.88 207 GLU A C 1
ATOM 1657 O O . GLU A 1 207 ? 19.623 5.794 7.580 1.00 81.88 207 GLU A O 1
ATOM 1662 N N . SER A 1 208 ? 18.465 6.738 9.245 1.00 84.62 208 SER A N 1
ATOM 1663 C CA . SER A 1 208 ? 19.204 6.068 10.325 1.00 84.62 208 SER A CA 1
ATOM 1664 C C . SER A 1 208 ? 19.072 4.542 10.310 1.00 84.62 208 SER A C 1
ATOM 1666 O O . SER A 1 208 ? 19.971 3.845 10.773 1.00 84.62 208 SER A O 1
ATOM 1668 N N . TYR A 1 209 ? 17.951 4.014 9.812 1.00 83.00 209 TYR A N 1
ATOM 1669 C CA . TYR A 1 209 ? 17.759 2.575 9.648 1.00 83.00 209 TYR A CA 1
ATOM 1670 C C . TYR A 1 209 ? 18.492 2.072 8.403 1.00 83.00 209 TYR A C 1
ATOM 1672 O O . TYR A 1 209 ? 19.207 1.076 8.463 1.00 83.00 209 TYR A O 1
ATOM 1680 N N . VAL A 1 210 ? 18.372 2.801 7.290 1.00 82.12 210 VAL A N 1
ATOM 1681 C CA . VAL A 1 210 ? 19.031 2.460 6.019 1.00 82.12 210 VAL A CA 1
ATOM 1682 C C . VAL A 1 210 ? 20.559 2.477 6.159 1.00 82.12 210 VAL A C 1
ATOM 1684 O O . VAL A 1 210 ? 21.225 1.593 5.629 1.00 82.12 210 VAL A O 1
ATOM 1687 N N . ALA A 1 211 ? 21.110 3.408 6.945 1.00 82.00 211 ALA A N 1
ATOM 1688 C CA . ALA A 1 211 ? 22.548 3.543 7.196 1.00 82.00 211 ALA A CA 1
ATOM 1689 C C . ALA A 1 211 ? 23.202 2.326 7.885 1.00 82.00 211 ALA A C 1
ATOM 1691 O O . ALA A 1 211 ? 24.426 2.243 7.940 1.00 82.00 211 ALA A O 1
ATOM 1692 N N . GLN A 1 212 ? 22.413 1.385 8.416 1.00 87.31 212 GLN A N 1
ATOM 1693 C CA . GLN A 1 212 ? 22.921 0.155 9.038 1.00 87.31 212 GLN A CA 1
ATOM 1694 C C . GLN A 1 212 ? 23.350 -0.900 8.010 1.00 87.31 212 GLN A C 1
ATOM 1696 O O . GLN A 1 212 ? 24.019 -1.869 8.371 1.00 87.31 212 GLN A O 1
ATOM 1701 N N . PHE A 1 213 ? 22.959 -0.738 6.745 1.00 86.81 213 PHE A N 1
ATOM 1702 C CA . PHE A 1 213 ? 23.198 -1.713 5.689 1.00 86.81 213 PHE A CA 1
ATOM 1703 C C . PHE A 1 213 ? 24.213 -1.192 4.661 1.00 86.81 213 PHE A C 1
ATOM 1705 O O . PHE A 1 213 ? 24.263 0.013 4.404 1.00 86.81 213 PHE A O 1
ATOM 1712 N N . PRO A 1 214 ? 24.998 -2.082 4.023 1.00 83.69 214 PRO A N 1
ATOM 1713 C CA . PRO A 1 214 ? 25.855 -1.705 2.906 1.00 83.69 214 PRO A CA 1
ATOM 1714 C C . PRO A 1 214 ? 25.040 -1.073 1.759 1.00 83.69 214 PRO A C 1
ATOM 1716 O O . PRO A 1 214 ? 24.103 -1.716 1.266 1.00 83.69 214 PRO A O 1
ATOM 1719 N N . PRO A 1 215 ? 25.376 0.154 1.313 1.00 88.50 215 PRO A N 1
ATOM 1720 C CA . PRO A 1 215 ? 24.696 0.787 0.190 1.00 88.50 215 PRO A CA 1
ATOM 1721 C C . PRO A 1 215 ? 25.017 0.054 -1.116 1.00 88.50 215 PRO A C 1
ATOM 1723 O O . PRO A 1 215 ? 26.162 -0.322 -1.370 1.00 88.50 215 PRO A O 1
ATOM 1726 N N . PHE A 1 216 ? 24.006 -0.127 -1.963 1.00 86.25 216 PHE A N 1
ATOM 1727 C CA . PHE A 1 216 ? 24.147 -0.735 -3.282 1.00 86.25 216 PHE A CA 1
ATOM 1728 C C . PHE A 1 216 ? 23.171 -0.096 -4.268 1.00 86.25 216 PHE A C 1
ATOM 1730 O O . PHE A 1 216 ? 21.960 -0.119 -4.048 1.00 86.25 216 PHE A O 1
ATOM 1737 N N . LYS A 1 217 ? 23.693 0.453 -5.372 1.00 87.62 217 LYS A N 1
ATOM 1738 C CA . LYS A 1 217 ? 22.927 1.305 -6.298 1.00 87.62 217 LYS A CA 1
ATOM 1739 C C . LYS A 1 217 ? 22.176 2.398 -5.517 1.00 87.62 217 LYS A C 1
ATOM 1741 O O . LYS A 1 217 ? 22.819 3.198 -4.849 1.00 87.62 217 LYS A O 1
ATOM 1746 N N . ASP A 1 218 ? 20.848 2.436 -5.591 1.00 86.75 218 ASP A N 1
ATOM 1747 C CA . ASP A 1 218 ? 19.996 3.381 -4.862 1.00 86.75 218 ASP A CA 1
ATOM 1748 C C . ASP A 1 218 ? 19.295 2.763 -3.638 1.00 86.75 218 ASP A C 1
ATOM 1750 O O . ASP A 1 218 ? 18.433 3.402 -3.035 1.00 86.75 218 ASP A O 1
ATOM 1754 N N . GLY A 1 219 ? 19.645 1.529 -3.276 1.00 89.88 219 GLY A N 1
ATOM 1755 C CA . GLY A 1 219 ? 19.123 0.814 -2.115 1.00 89.88 219 GLY A CA 1
ATOM 1756 C C . GLY A 1 219 ? 20.243 0.226 -1.264 1.00 89.88 219 GLY A C 1
ATOM 1757 O O . GLY A 1 219 ? 21.349 0.767 -1.189 1.00 89.88 219 GLY A O 1
ATOM 1758 N N . VAL A 1 220 ? 19.948 -0.884 -0.594 1.00 89.81 220 VAL A N 1
ATOM 1759 C CA . VAL A 1 220 ? 20.892 -1.564 0.298 1.00 89.81 220 VAL A CA 1
ATOM 1760 C C . VAL A 1 220 ? 20.918 -3.066 0.056 1.00 89.81 220 VAL A C 1
ATOM 1762 O O . VAL A 1 220 ? 19.932 -3.644 -0.401 1.00 89.81 220 VAL A O 1
ATOM 1765 N N . ILE A 1 221 ? 22.035 -3.705 0.402 1.00 88.94 221 ILE A N 1
ATOM 1766 C CA . ILE A 1 221 ? 22.128 -5.167 0.472 1.00 88.94 221 ILE A CA 1
ATOM 1767 C C . ILE A 1 221 ? 21.885 -5.610 1.914 1.00 88.94 221 ILE A C 1
ATOM 1769 O O . ILE A 1 221 ? 22.529 -5.141 2.850 1.00 88.94 221 ILE A O 1
ATOM 1773 N N . THR A 1 222 ? 20.948 -6.534 2.106 1.00 84.25 222 THR A N 1
ATOM 1774 C CA . THR A 1 222 ? 20.665 -7.121 3.420 1.00 84.25 222 THR A CA 1
ATOM 1775 C C . THR A 1 222 ? 21.666 -8.227 3.771 1.00 84.25 222 THR A C 1
ATOM 1777 O O . THR A 1 222 ? 22.369 -8.760 2.913 1.00 84.25 222 THR A O 1
ATOM 1780 N N . SER A 1 223 ? 21.675 -8.670 5.032 1.00 80.69 223 SER A N 1
ATOM 1781 C CA . SER A 1 223 ? 22.498 -9.803 5.492 1.00 80.69 223 SER A CA 1
ATOM 1782 C C . SER A 1 223 ? 22.217 -11.127 4.767 1.00 80.69 223 SER A C 1
ATOM 1784 O O . SER A 1 223 ? 23.042 -12.034 4.805 1.00 80.69 223 SER A O 1
ATOM 1786 N N . ARG A 1 224 ? 21.067 -11.245 4.088 1.00 78.06 224 ARG A N 1
ATOM 1787 C CA . ARG A 1 224 ? 20.697 -12.405 3.259 1.00 78.06 224 ARG A CA 1
ATOM 1788 C C . ARG A 1 224 ? 21.160 -12.284 1.805 1.00 78.06 224 ARG A C 1
ATOM 1790 O O . ARG A 1 224 ? 20.725 -13.086 0.984 1.00 78.06 224 ARG A O 1
ATOM 1797 N N . ASN A 1 225 ? 22.000 -11.296 1.492 1.00 82.38 225 ASN A N 1
ATOM 1798 C CA . ASN A 1 225 ? 22.469 -10.999 0.140 1.00 82.38 225 ASN A CA 1
ATOM 1799 C C . ASN A 1 225 ? 21.315 -10.699 -0.844 1.00 82.38 225 ASN A C 1
ATOM 1801 O O . ASN A 1 225 ? 21.314 -11.129 -1.996 1.00 82.38 225 ASN A O 1
ATOM 1805 N N . THR A 1 226 ? 20.301 -9.972 -0.361 1.00 84.56 226 THR A N 1
ATOM 1806 C CA . THR A 1 226 ? 19.167 -9.488 -1.167 1.00 84.56 226 THR A CA 1
ATOM 1807 C C . THR A 1 226 ? 19.169 -7.968 -1.234 1.00 84.56 226 THR A C 1
ATOM 1809 O O . THR A 1 226 ? 19.554 -7.309 -0.267 1.00 84.56 226 THR A O 1
ATOM 1812 N N . PHE A 1 227 ? 18.745 -7.415 -2.368 1.00 90.44 227 PHE A N 1
ATOM 1813 C CA . PHE A 1 227 ? 18.556 -5.979 -2.529 1.00 90.44 227 PHE A CA 1
ATOM 1814 C C . PHE A 1 227 ? 17.238 -5.534 -1.897 1.00 90.44 227 PHE A C 1
ATOM 1816 O O . PHE A 1 227 ? 16.205 -6.178 -2.086 1.00 90.44 227 PHE A O 1
ATOM 1823 N N . GLN A 1 228 ? 17.275 -4.400 -1.202 1.00 91.00 228 GLN A N 1
ATOM 1824 C CA . GLN A 1 228 ? 16.084 -3.722 -0.719 1.00 91.00 228 GLN A CA 1
ATOM 1825 C C . GLN A 1 228 ? 16.202 -2.209 -0.947 1.00 91.00 228 GLN A C 1
ATOM 1827 O O . GLN A 1 228 ? 17.081 -1.548 -0.392 1.00 91.00 228 GLN A O 1
ATOM 1832 N N . LYS A 1 229 ? 15.278 -1.630 -1.715 1.00 93.12 229 LYS A N 1
ATOM 1833 C CA . LYS A 1 229 ? 15.044 -0.184 -1.750 1.00 93.12 229 LYS A CA 1
ATOM 1834 C C . LYS A 1 229 ? 14.010 0.174 -0.697 1.00 93.12 229 LYS A C 1
ATOM 1836 O O . LYS A 1 229 ? 12.865 -0.264 -0.780 1.00 93.12 229 LYS A O 1
ATOM 1841 N N . TYR A 1 230 ? 14.395 1.012 0.256 1.00 92.50 230 TYR A N 1
ATOM 1842 C CA . TYR A 1 230 ? 13.457 1.687 1.146 1.00 92.50 230 TYR A CA 1
ATOM 1843 C C . TYR A 1 230 ? 13.125 3.072 0.597 1.00 92.50 230 TYR A C 1
ATOM 1845 O O . TYR A 1 230 ? 13.951 3.693 -0.079 1.00 92.50 230 TYR A O 1
ATOM 1853 N N . TYR A 1 231 ? 11.920 3.550 0.882 1.00 91.44 231 TYR A N 1
ATOM 1854 C CA . TYR A 1 231 ? 11.463 4.856 0.419 1.00 91.44 231 TYR A CA 1
ATOM 1855 C C . TYR A 1 231 ? 10.999 5.729 1.576 1.00 91.44 231 TYR A C 1
ATOM 1857 O O . TYR A 1 231 ? 10.529 5.238 2.607 1.00 91.44 231 TYR A O 1
ATOM 1865 N N . VAL A 1 232 ? 11.057 7.038 1.353 1.00 89.62 232 VAL A N 1
ATOM 1866 C CA . VAL A 1 232 ? 10.317 8.008 2.158 1.00 89.62 232 VAL A CA 1
ATOM 1867 C C . VAL A 1 232 ? 8.910 8.177 1.573 1.00 89.62 232 VAL A C 1
ATOM 1869 O O . VAL A 1 232 ? 8.717 8.136 0.360 1.00 89.62 232 VAL A O 1
ATOM 1872 N N . GLN A 1 233 ? 7.906 8.397 2.428 1.00 88.12 233 GLN A N 1
ATOM 1873 C CA . GLN A 1 233 ? 6.495 8.493 2.020 1.00 88.12 233 GLN A CA 1
ATOM 1874 C C . GLN A 1 233 ? 6.244 9.561 0.934 1.00 88.12 233 GLN A C 1
ATOM 1876 O O . GLN A 1 233 ? 5.428 9.355 0.039 1.00 88.12 233 GLN A O 1
ATOM 1881 N N . THR A 1 234 ? 6.924 10.706 1.006 1.00 88.75 234 THR A N 1
ATOM 1882 C CA . THR A 1 234 ? 6.793 11.798 0.027 1.00 88.75 234 THR A CA 1
ATOM 1883 C C . THR A 1 234 ? 7.494 11.483 -1.294 1.00 88.75 234 THR A C 1
ATOM 1885 O O . THR A 1 234 ? 6.939 11.766 -2.352 1.00 88.75 234 THR A O 1
ATOM 1888 N N . GLU A 1 235 ? 8.677 10.865 -1.231 1.00 91.00 235 GLU A N 1
ATOM 1889 C CA . GLU A 1 235 ? 9.469 10.429 -2.389 1.00 91.00 235 GLU A CA 1
ATOM 1890 C C . GLU A 1 235 ? 8.674 9.441 -3.245 1.00 91.00 235 GLU A C 1
ATOM 1892 O O . GLU A 1 235 ? 8.498 9.669 -4.440 1.00 91.00 235 GLU A O 1
ATOM 1897 N N . ILE A 1 236 ? 8.140 8.376 -2.634 1.00 93.25 236 ILE A N 1
ATOM 1898 C CA . ILE A 1 236 ? 7.403 7.355 -3.387 1.00 93.25 236 ILE A CA 1
ATOM 1899 C C . ILE A 1 236 ? 6.110 7.910 -3.984 1.00 93.25 236 ILE A C 1
ATOM 1901 O O . ILE A 1 236 ? 5.784 7.583 -5.120 1.00 93.25 236 ILE A O 1
ATOM 1905 N N . LYS A 1 237 ? 5.389 8.778 -3.260 1.00 91.00 237 LYS A N 1
ATOM 1906 C CA . LYS A 1 237 ? 4.152 9.380 -3.768 1.00 91.00 237 LYS A CA 1
ATOM 1907 C C . LYS A 1 237 ? 4.445 10.202 -5.019 1.00 91.00 237 LYS A C 1
ATOM 1909 O O . LYS A 1 237 ? 3.801 9.991 -6.037 1.00 91.00 237 LYS A O 1
ATOM 1914 N N . GLY A 1 238 ? 5.474 11.052 -4.965 1.00 89.44 238 GLY A N 1
ATOM 1915 C CA . GLY A 1 238 ? 5.903 11.829 -6.126 1.00 89.44 238 GLY A CA 1
ATOM 1916 C C . GLY A 1 238 ? 6.408 10.953 -7.276 1.00 89.44 238 GLY A C 1
ATOM 1917 O O . GLY A 1 238 ? 6.091 11.232 -8.428 1.00 89.44 238 GLY A O 1
ATOM 1918 N N . TYR A 1 239 ? 7.144 9.873 -6.987 1.00 91.81 239 TYR A N 1
ATOM 1919 C CA . TYR A 1 239 ? 7.598 8.919 -8.005 1.00 91.81 239 TYR A CA 1
ATOM 1920 C C . TYR A 1 239 ? 6.423 8.265 -8.736 1.00 91.81 239 TYR A C 1
ATOM 1922 O O . TYR A 1 239 ? 6.403 8.243 -9.967 1.00 91.81 239 TYR A O 1
ATOM 1930 N N . LEU A 1 240 ? 5.434 7.769 -7.993 1.00 94.19 240 LEU A N 1
ATOM 1931 C CA . LEU A 1 240 ? 4.260 7.124 -8.564 1.00 94.19 240 LEU A CA 1
ATOM 1932 C C . LEU A 1 240 ? 3.390 8.132 -9.348 1.00 94.19 240 LEU A C 1
ATOM 1934 O O . LEU A 1 240 ? 2.989 7.820 -10.466 1.00 94.19 240 LEU A O 1
ATOM 1938 N N . GLU A 1 241 ? 3.167 9.348 -8.824 1.00 92.75 241 GLU A N 1
ATOM 1939 C CA . GLU A 1 241 ? 2.409 10.419 -9.506 1.00 92.75 241 GLU A CA 1
ATOM 1940 C C . GLU A 1 241 ? 3.081 10.813 -10.829 1.00 92.75 241 GLU A C 1
ATOM 1942 O O . GLU A 1 241 ? 2.425 10.908 -11.864 1.00 92.75 241 GLU A O 1
ATOM 1947 N N . CYS A 1 242 ? 4.407 10.990 -10.826 1.00 89.31 242 CYS A N 1
ATOM 1948 C CA . CYS A 1 242 ? 5.153 11.322 -12.042 1.00 89.31 242 CYS A CA 1
ATOM 1949 C C . CYS A 1 242 ? 5.135 10.183 -13.066 1.00 89.31 242 CYS A C 1
ATOM 1951 O O . CYS A 1 242 ? 5.091 10.447 -14.267 1.00 89.31 242 CYS A O 1
ATOM 1953 N N . SER A 1 243 ? 5.205 8.934 -12.599 1.00 91.25 243 SER A N 1
ATOM 1954 C CA . SER A 1 243 ? 5.323 7.762 -13.471 1.00 91.25 243 SER A CA 1
ATOM 1955 C C . SER A 1 243 ? 3.994 7.381 -14.119 1.00 91.25 243 SER A C 1
ATOM 1957 O O . SER A 1 243 ? 3.972 7.032 -15.296 1.00 91.25 243 SER A O 1
ATOM 1959 N N . LEU A 1 244 ? 2.894 7.447 -13.362 1.00 91.81 244 LEU A N 1
ATOM 1960 C CA . LEU A 1 244 ? 1.564 7.046 -13.830 1.00 91.81 244 LEU A CA 1
ATOM 1961 C C . LEU A 1 244 ? 0.727 8.215 -14.359 1.00 91.81 244 LEU A C 1
ATOM 1963 O O . LEU A 1 244 ? -0.228 7.970 -15.085 1.00 91.81 244 LEU A O 1
ATOM 1967 N N . GLN A 1 245 ? 1.097 9.463 -14.041 1.00 91.75 245 GLN A N 1
ATOM 1968 C CA . GLN A 1 245 ? 0.331 10.674 -14.376 1.00 91.75 245 GLN A CA 1
ATOM 1969 C C . GLN A 1 245 ? -1.095 10.669 -13.803 1.00 91.75 245 GLN A C 1
ATOM 1971 O O . GLN A 1 245 ? -2.010 11.243 -14.387 1.00 91.75 245 GLN A O 1
ATOM 1976 N N . GLU A 1 246 ? -1.268 10.036 -12.645 1.00 92.12 246 GLU A N 1
ATOM 1977 C CA . GLU A 1 246 ? -2.548 9.887 -11.955 1.00 92.12 246 GLU A CA 1
ATOM 1978 C C . GLU A 1 246 ? -2.450 10.374 -10.509 1.00 92.12 246 GLU A C 1
ATOM 1980 O O . GLU A 1 246 ? -1.376 10.355 -9.899 1.00 92.12 246 GLU A O 1
ATOM 1985 N N . ASP A 1 247 ? -3.592 10.779 -9.954 1.00 89.62 247 ASP A N 1
ATOM 1986 C CA . ASP A 1 247 ? -3.702 11.147 -8.546 1.00 89.62 247 ASP A CA 1
ATOM 1987 C C . ASP A 1 247 ? -3.592 9.913 -7.641 1.00 89.62 247 ASP A C 1
ATOM 1989 O O . ASP A 1 247 ? -4.144 8.844 -7.916 1.00 89.62 247 ASP A O 1
ATOM 1993 N N . ILE A 1 248 ? -2.874 10.070 -6.525 1.00 93.06 248 ILE A N 1
ATOM 1994 C CA . ILE A 1 248 ? -2.564 8.962 -5.617 1.00 93.06 248 ILE A CA 1
ATOM 1995 C C . ILE A 1 248 ? -3.179 9.177 -4.250 1.00 93.06 248 ILE A C 1
ATOM 1997 O O . ILE A 1 248 ? -2.897 10.163 -3.554 1.00 93.06 248 ILE A O 1
ATOM 2001 N N . ILE A 1 249 ? -3.938 8.174 -3.811 1.00 92.56 249 ILE A N 1
ATOM 2002 C CA . ILE A 1 249 ? -4.568 8.170 -2.501 1.00 92.56 249 ILE A CA 1
ATOM 2003 C C . ILE A 1 249 ? -3.763 7.297 -1.541 1.00 92.56 249 ILE A C 1
ATOM 2005 O O . ILE A 1 249 ? -3.688 6.077 -1.668 1.00 92.56 249 ILE A O 1
ATOM 2009 N N . THR A 1 250 ? -3.185 7.931 -0.522 1.00 93.31 250 THR A N 1
ATOM 2010 C CA . THR A 1 250 ? -2.540 7.226 0.590 1.00 93.31 250 THR A CA 1
ATOM 2011 C C . THR A 1 250 ? -3.604 6.616 1.503 1.00 93.31 250 THR A C 1
ATOM 2013 O O . THR A 1 250 ? -4.379 7.349 2.127 1.00 93.31 250 THR A O 1
ATOM 2016 N N . VAL A 1 251 ? -3.621 5.287 1.618 1.00 91.56 251 VAL A N 1
ATOM 2017 C CA . VAL A 1 251 ? -4.599 4.548 2.441 1.00 91.56 251 VAL A CA 1
ATOM 2018 C C . VAL A 1 251 ? -4.019 4.165 3.797 1.00 91.56 251 VAL A C 1
ATOM 2020 O O . VAL A 1 251 ? -4.702 4.254 4.818 1.00 91.56 251 VAL A O 1
ATOM 2023 N N . ALA A 1 252 ? -2.747 3.778 3.818 1.00 90.31 252 ALA A N 1
ATOM 2024 C CA . ALA A 1 252 ? -1.986 3.459 5.020 1.00 90.31 252 ALA A CA 1
ATOM 2025 C C . ALA A 1 252 ? -0.499 3.803 4.797 1.00 90.31 252 ALA A C 1
ATOM 2027 O O . ALA A 1 252 ? -0.103 4.082 3.660 1.00 90.31 252 ALA A O 1
ATOM 2028 N N . PRO A 1 253 ? 0.351 3.804 5.842 1.00 90.44 253 PRO A N 1
ATOM 2029 C CA . PRO A 1 253 ? 1.791 3.976 5.665 1.00 90.44 253 PRO A CA 1
ATOM 2030 C C . PRO A 1 253 ? 2.343 2.950 4.666 1.00 90.44 253 PRO A C 1
ATOM 2032 O O . PRO A 1 253 ? 2.211 1.746 4.878 1.00 90.44 253 PRO A O 1
ATOM 2035 N N . GLY A 1 254 ? 2.923 3.433 3.565 1.00 92.19 254 GLY A N 1
ATOM 2036 C CA . GLY A 1 254 ? 3.473 2.589 2.506 1.00 92.19 254 GLY A CA 1
ATOM 2037 C C . GLY A 1 254 ? 2.442 1.861 1.635 1.00 92.19 254 GLY A C 1
ATOM 2038 O O . GLY A 1 254 ? 2.859 1.016 0.853 1.00 92.19 254 GLY A O 1
ATOM 2039 N N . VAL A 1 255 ? 1.139 2.163 1.740 1.00 95.44 255 VAL A N 1
ATOM 2040 C CA . VAL A 1 255 ? 0.074 1.578 0.899 1.00 95.44 255 VAL A CA 1
ATOM 2041 C C . VAL A 1 255 ? -0.688 2.684 0.171 1.00 95.44 255 VAL A C 1
ATOM 2043 O O . VAL A 1 255 ? -1.272 3.578 0.798 1.00 95.44 255 VAL A O 1
ATOM 2046 N N . PHE A 1 256 ? -0.709 2.596 -1.155 1.00 96.31 256 PHE A N 1
ATOM 2047 C CA . PHE A 1 256 ? -1.261 3.603 -2.054 1.00 96.31 256 PHE A CA 1
ATOM 2048 C C . PHE A 1 256 ? -2.264 2.977 -3.015 1.00 96.31 256 PHE A C 1
ATOM 2050 O O . PHE A 1 256 ? -1.990 1.920 -3.583 1.00 96.31 256 PHE A O 1
ATOM 2057 N N . TYR A 1 257 ? -3.402 3.640 -3.209 1.00 96.50 257 TYR A N 1
ATOM 2058 C CA . TYR A 1 257 ? -4.380 3.288 -4.237 1.00 96.50 257 TYR A CA 1
ATOM 2059 C C . TYR A 1 257 ? -4.305 4.303 -5.370 1.00 96.50 257 TYR A C 1
ATOM 2061 O O . TYR A 1 257 ? -4.275 5.514 -5.129 1.00 96.50 257 TYR A O 1
ATOM 2069 N N . ILE A 1 258 ? -4.292 3.786 -6.594 1.00 97.06 258 ILE A N 1
ATOM 2070 C CA . ILE A 1 258 ? -4.343 4.558 -7.828 1.00 97.06 258 ILE A CA 1
ATOM 2071 C C . ILE A 1 258 ? -5.548 4.057 -8.615 1.00 97.06 258 ILE A C 1
ATOM 2073 O O . ILE A 1 258 ? -5.606 2.888 -8.998 1.00 97.06 258 ILE A O 1
ATOM 2077 N N . PHE A 1 259 ? -6.531 4.927 -8.821 1.00 96.19 259 PHE A N 1
ATOM 2078 C CA . PHE A 1 259 ? -7.773 4.571 -9.498 1.00 96.19 259 PHE A CA 1
ATOM 2079 C C . PHE A 1 259 ? -7.699 4.929 -10.979 1.00 96.19 259 PHE A C 1
ATOM 2081 O O . PHE A 1 259 ? -7.545 6.095 -11.352 1.00 96.19 259 PHE A O 1
ATOM 2088 N N . LYS A 1 260 ? -7.845 3.901 -11.814 1.00 94.94 260 LYS A N 1
ATOM 2089 C CA . LYS A 1 260 ? -8.013 4.030 -13.262 1.00 94.94 260 LYS A CA 1
ATOM 2090 C C . LYS A 1 260 ? -9.463 4.350 -13.603 1.00 94.94 260 LYS A C 1
ATOM 2092 O O . LYS A 1 260 ? -9.730 5.206 -14.442 1.00 94.94 260 LYS A O 1
ATOM 2097 N N . ASP A 1 261 ? -10.396 3.714 -12.894 1.00 94.06 261 ASP A N 1
ATOM 2098 C CA . ASP A 1 261 ? -11.813 4.057 -12.956 1.00 94.06 261 ASP A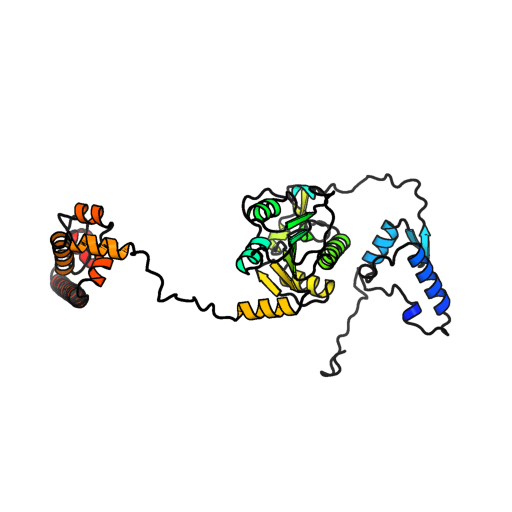 CA 1
ATOM 2099 C C . ASP A 1 261 ? -12.123 5.223 -12.006 1.00 94.06 261 ASP A C 1
ATOM 2101 O O . ASP A 1 261 ? -12.139 5.085 -10.779 1.00 94.06 261 ASP A O 1
ATOM 2105 N N . LYS A 1 262 ? -12.413 6.386 -12.594 1.00 92.44 262 LYS A N 1
ATOM 2106 C CA . LYS A 1 262 ? -12.748 7.610 -11.858 1.00 92.44 262 LYS A CA 1
ATOM 2107 C C . LYS A 1 262 ? -14.090 7.533 -11.130 1.00 92.44 262 LYS A C 1
ATOM 2109 O O . LYS A 1 262 ? -14.289 8.263 -10.162 1.00 92.44 262 LYS A O 1
ATOM 2114 N N . LEU A 1 263 ? -15.008 6.656 -11.540 1.00 92.94 263 LEU A N 1
ATOM 2115 C CA . LEU A 1 263 ? -16.254 6.437 -10.803 1.00 92.94 263 LEU A CA 1
ATOM 2116 C C . LEU A 1 263 ? -16.000 5.659 -9.511 1.00 92.94 263 LEU A C 1
ATOM 2118 O O . LEU A 1 263 ? -16.539 6.033 -8.468 1.00 92.94 263 LEU A O 1
ATOM 2122 N N . GLU A 1 264 ? -15.158 4.625 -9.555 1.00 92.25 264 GLU A N 1
ATOM 2123 C CA . GLU A 1 264 ? -14.739 3.905 -8.345 1.00 92.25 264 GLU A CA 1
ATOM 2124 C C . GLU A 1 264 ? -13.928 4.800 -7.406 1.00 92.25 264 GLU A C 1
ATOM 2126 O O . GLU A 1 264 ? -14.146 4.767 -6.196 1.00 92.25 264 GLU A O 1
ATOM 2131 N N . GLU A 1 265 ? -13.086 5.685 -7.947 1.00 92.88 265 GLU A N 1
ATOM 2132 C CA . GLU A 1 265 ? -12.382 6.693 -7.147 1.00 92.88 265 GLU A CA 1
ATOM 2133 C C . GLU A 1 265 ? -13.359 7.557 -6.333 1.00 92.88 265 GLU A C 1
ATOM 2135 O O . GLU A 1 265 ? -13.210 7.721 -5.119 1.00 92.88 265 GLU A O 1
ATOM 2140 N N . GLN A 1 266 ? -14.410 8.076 -6.978 1.00 89.12 266 GLN A N 1
ATOM 2141 C CA . GLN A 1 266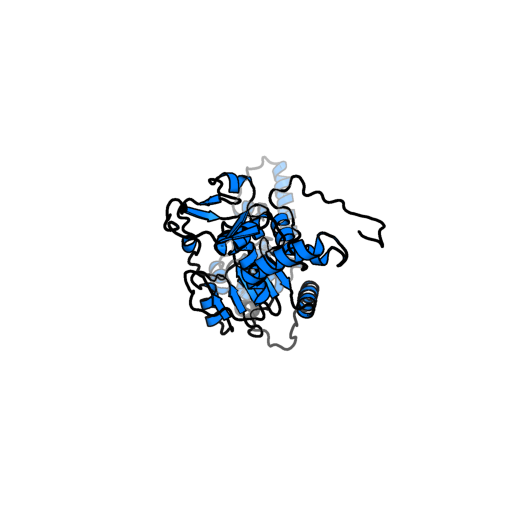 ? -15.423 8.888 -6.303 1.00 89.12 266 GLN A CA 1
ATOM 2142 C C . GLN A 1 266 ? -16.231 8.077 -5.284 1.00 89.12 266 GLN A C 1
ATOM 2144 O O . GLN A 1 266 ? -16.514 8.585 -4.198 1.00 89.12 266 GLN A O 1
ATOM 2149 N N . ARG A 1 267 ? -16.566 6.814 -5.584 1.00 89.25 267 ARG A N 1
ATOM 2150 C CA . ARG A 1 267 ? -17.233 5.909 -4.628 1.00 89.25 267 ARG A CA 1
ATOM 2151 C C . ARG A 1 267 ? -16.376 5.684 -3.386 1.00 89.25 267 ARG A C 1
ATOM 2153 O O . ARG A 1 267 ? -16.888 5.779 -2.271 1.00 89.25 267 ARG A O 1
ATOM 2160 N N . TYR A 1 268 ? -15.079 5.454 -3.570 1.00 90.00 268 TYR A N 1
ATOM 2161 C CA . TYR A 1 268 ? -14.124 5.293 -2.479 1.00 90.00 268 TYR A CA 1
ATOM 2162 C C . TYR A 1 268 ? -13.988 6.561 -1.625 1.00 90.00 268 TYR A C 1
ATOM 2164 O O . TYR A 1 268 ? -14.001 6.506 -0.395 1.00 90.00 268 TYR A O 1
ATOM 2172 N N . LEU A 1 269 ? -13.893 7.732 -2.257 1.00 87.44 269 LEU A N 1
ATOM 2173 C CA . LEU A 1 269 ? -13.844 8.997 -1.527 1.00 87.44 269 LEU A CA 1
ATOM 2174 C C . LEU A 1 269 ? -15.150 9.241 -0.765 1.00 87.44 269 LEU A C 1
ATOM 2176 O O . LEU A 1 269 ? -15.114 9.653 0.393 1.00 87.44 269 LEU A O 1
ATOM 2180 N N . GLN A 1 270 ? -16.299 8.936 -1.370 1.00 83.88 270 GLN A N 1
ATOM 2181 C CA . GLN A 1 270 ? -17.598 9.093 -0.727 1.00 83.88 270 GLN A CA 1
ATOM 2182 C C . GLN A 1 270 ? -17.751 8.173 0.489 1.00 83.88 270 GLN A C 1
ATOM 2184 O O . GLN A 1 270 ? -18.204 8.642 1.535 1.00 83.88 270 GLN A O 1
ATOM 2189 N N . SER A 1 271 ? -17.344 6.902 0.396 1.00 81.12 271 SER A N 1
ATOM 2190 C CA . SER A 1 271 ? -17.442 5.956 1.516 1.00 81.12 271 SER A CA 1
ATOM 2191 C C . SER A 1 271 ? -16.623 6.409 2.730 1.00 81.12 271 SER A C 1
ATOM 2193 O O . SER A 1 271 ? -17.060 6.236 3.865 1.00 81.12 271 SER A O 1
ATOM 2195 N N . LYS A 1 272 ? -15.500 7.109 2.515 1.00 73.06 272 LYS A N 1
ATOM 2196 C CA . LYS A 1 272 ? -14.677 7.690 3.590 1.00 73.06 272 LYS A CA 1
ATOM 2197 C C . LYS A 1 272 ? -15.388 8.793 4.384 1.00 73.06 272 LYS A C 1
ATOM 2199 O O . LYS A 1 272 ? -15.091 8.984 5.564 1.00 73.06 272 LYS A O 1
ATOM 2204 N N . TYR A 1 273 ? -16.296 9.533 3.747 1.00 68.06 273 TYR A N 1
ATOM 2205 C CA . TYR A 1 273 ? -17.048 10.630 4.372 1.00 68.06 273 TYR A CA 1
ATOM 2206 C C . TYR A 1 273 ? -18.477 10.241 4.766 1.00 68.06 273 TYR A C 1
ATOM 2208 O O . TYR A 1 273 ? -19.155 11.010 5.453 1.00 68.06 273 TYR A O 1
ATOM 2216 N N . GLN A 1 274 ? -18.946 9.057 4.370 1.00 61.06 274 GLN A N 1
ATOM 2217 C CA . GLN A 1 274 ? -20.232 8.542 4.813 1.00 61.06 274 GLN A CA 1
ATOM 2218 C C . GLN A 1 274 ? -20.149 8.127 6.282 1.00 61.06 274 GLN A C 1
ATOM 2220 O O . GLN A 1 274 ? -19.319 7.321 6.699 1.00 61.06 274 GLN A O 1
ATOM 2225 N N . ARG A 1 275 ? -21.061 8.670 7.093 1.00 54.97 275 ARG A N 1
ATOM 2226 C CA . ARG A 1 275 ? -21.322 8.112 8.418 1.00 54.97 275 ARG A CA 1
ATOM 2227 C C . ARG A 1 275 ? -21.891 6.719 8.195 1.00 54.97 275 ARG A C 1
ATOM 2229 O O . ARG A 1 275 ? -22.952 6.592 7.588 1.00 54.97 275 ARG A O 1
ATOM 2236 N N . HIS A 1 276 ? -21.207 5.693 8.694 1.00 50.62 276 HIS A N 1
ATOM 2237 C CA . HIS A 1 276 ? -21.806 4.373 8.826 1.00 50.62 276 HIS A CA 1
ATOM 2238 C C . HIS A 1 276 ? -23.024 4.517 9.742 1.00 50.62 276 HIS A C 1
ATOM 2240 O O . HIS A 1 276 ? -22.903 4.586 10.964 1.00 50.62 276 HIS A O 1
ATOM 2246 N N . HIS A 1 277 ? -24.206 4.631 9.144 1.00 48.44 277 HIS A N 1
ATOM 2247 C CA . HIS A 1 277 ? -25.451 4.471 9.865 1.00 48.44 277 HIS A CA 1
ATOM 2248 C C . HIS A 1 277 ? -25.535 2.991 10.214 1.00 48.44 277 HIS A C 1
ATOM 2250 O O . HIS A 1 277 ? -25.925 2.176 9.382 1.00 48.44 277 HIS A O 1
ATOM 2256 N N . THR A 1 278 ? -25.106 2.632 11.425 1.00 41.72 278 THR A N 1
ATOM 2257 C CA . THR A 1 278 ? -25.378 1.311 11.986 1.00 41.72 278 THR A CA 1
ATOM 2258 C C . THR A 1 278 ? -26.890 1.155 11.994 1.00 41.72 278 THR A C 1
ATOM 2260 O O . THR A 1 278 ? -27.578 1.776 12.805 1.00 41.72 278 THR A O 1
ATOM 2263 N N . TRP A 1 279 ? -27.413 0.405 11.028 1.00 45.84 279 TRP A N 1
ATOM 2264 C CA . TRP A 1 279 ? -28.835 0.142 10.910 1.00 45.84 279 TRP A CA 1
ATOM 2265 C C . TRP A 1 279 ? -29.228 -0.690 12.130 1.00 45.84 279 TRP A C 1
ATOM 2267 O O . TRP A 1 279 ? -28.975 -1.891 12.196 1.00 45.84 279 TRP A O 1
ATOM 2277 N N . GLN A 1 280 ? -29.753 -0.028 13.160 1.00 48.28 280 GLN A N 1
ATOM 2278 C CA . GLN A 1 280 ? -30.289 -0.708 14.326 1.00 48.28 280 GLN A CA 1
ATOM 2279 C C . GLN A 1 280 ? -31.633 -1.290 13.914 1.00 48.28 280 GLN A C 1
ATOM 2281 O O . GLN A 1 280 ? -32.639 -0.586 13.836 1.00 48.28 280 GLN A O 1
ATOM 2286 N N . GLN A 1 281 ? -31.639 -2.580 13.597 1.00 49.53 281 GLN A N 1
ATOM 2287 C CA . GLN A 1 281 ? -32.869 -3.321 13.381 1.00 49.53 281 GLN A CA 1
ATOM 2288 C C . GLN A 1 281 ? -33.622 -3.388 14.719 1.00 49.53 281 GLN A C 1
ATOM 2290 O O . GLN A 1 281 ? -33.391 -4.280 15.529 1.00 49.53 281 GLN A O 1
ATOM 2295 N N . LEU A 1 282 ? -34.522 -2.426 14.954 1.00 53.62 282 LEU A N 1
ATOM 2296 C CA . LEU A 1 282 ? -35.378 -2.326 16.151 1.00 53.62 282 LEU A CA 1
ATOM 2297 C C . LEU A 1 282 ? -36.289 -3.557 16.353 1.00 53.62 282 LEU A C 1
ATOM 2299 O O . LEU A 1 282 ? -36.937 -3.684 17.386 1.00 53.62 282 LEU A O 1
ATOM 2303 N N . THR A 1 283 ? -36.357 -4.444 15.358 1.00 53.56 283 THR A N 1
ATOM 2304 C CA . THR A 1 283 ? -37.219 -5.631 15.282 1.00 53.56 283 THR A CA 1
ATOM 2305 C C . THR A 1 283 ? -36.477 -6.964 15.390 1.00 53.56 283 THR A C 1
ATOM 2307 O O . THR A 1 283 ? -37.128 -8.007 15.348 1.00 53.56 283 THR A O 1
ATOM 2310 N N . SER A 1 284 ? -35.148 -6.975 15.539 1.00 44.66 284 SER A N 1
ATOM 2311 C CA . SER A 1 284 ? -34.434 -8.229 15.812 1.00 44.66 284 SER A CA 1
ATOM 2312 C C . SER A 1 284 ? -34.687 -8.670 17.257 1.00 44.66 284 SER A C 1
ATOM 2314 O O . SER A 1 284 ? -34.512 -7.851 18.162 1.00 44.66 284 SER A O 1
ATOM 2316 N N . PRO A 1 285 ? -35.067 -9.939 17.513 1.00 44.94 285 PRO A N 1
ATOM 2317 C CA . PRO A 1 285 ? -35.128 -10.458 18.870 1.00 44.94 285 PRO A CA 1
ATOM 2318 C C . PRO A 1 285 ? -33.715 -10.368 19.444 1.00 44.94 285 PRO A C 1
ATOM 2320 O O . PRO A 1 285 ? -32.802 -11.032 18.949 1.00 44.94 285 PRO A O 1
ATOM 2323 N N . GLN A 1 286 ? -33.511 -9.503 20.437 1.00 48.91 286 GLN A N 1
ATOM 2324 C CA . GLN A 1 286 ? -32.248 -9.456 21.159 1.00 48.91 286 GLN A CA 1
ATOM 2325 C C . GLN A 1 286 ? -31.963 -10.866 21.683 1.00 48.91 286 GLN A C 1
ATOM 2327 O O . GLN A 1 286 ? -32.793 -11.462 22.371 1.00 48.91 286 GLN A O 1
ATOM 2332 N N . LEU A 1 287 ? -30.799 -11.414 21.323 1.00 44.25 287 LEU A N 1
ATOM 2333 C CA . LEU A 1 287 ? -30.211 -12.543 22.037 1.00 44.25 287 LEU A CA 1
ATOM 2334 C C . LEU A 1 287 ? -30.237 -12.163 23.514 1.00 44.25 287 LEU A C 1
ATOM 2336 O O . LEU A 1 287 ? -29.551 -11.214 23.880 1.00 44.25 287 LEU A O 1
ATOM 2340 N N . VAL A 1 288 ? -31.060 -12.851 24.311 1.00 49.12 288 VAL A N 1
ATOM 2341 C CA . VAL A 1 288 ? -31.210 -12.632 25.756 1.00 49.12 288 VAL A CA 1
ATOM 2342 C C . VAL A 1 288 ? -29.811 -12.490 26.344 1.00 49.12 288 VAL A C 1
ATOM 2344 O O . VAL A 1 288 ? -29.033 -13.450 26.362 1.00 49.12 288 VAL A O 1
ATOM 2347 N N . GLU A 1 289 ? -29.450 -11.255 26.688 1.00 55.47 289 GLU A N 1
ATOM 2348 C CA . GLU A 1 289 ? -28.068 -10.898 26.957 1.00 55.47 289 GLU A CA 1
ATOM 2349 C C . GLU A 1 289 ? -27.609 -11.669 28.198 1.00 55.47 289 GLU A C 1
ATOM 2351 O O . GLU A 1 289 ? -28.391 -11.996 29.093 1.00 55.47 289 GLU A O 1
ATOM 2356 N N . SER A 1 290 ? -26.307 -11.929 28.317 1.00 58.66 290 SER A N 1
ATOM 2357 C CA . SER A 1 290 ? -25.717 -12.473 29.552 1.00 58.66 290 SER A CA 1
ATOM 2358 C C . SER A 1 290 ? -26.141 -11.696 30.816 1.00 58.66 290 SER A C 1
ATOM 2360 O O . SER A 1 290 ? -26.160 -12.264 31.910 1.00 58.66 290 SER A O 1
ATOM 2362 N N . LYS A 1 291 ? -26.542 -10.426 30.651 1.00 62.91 291 LYS A N 1
ATOM 2363 C CA . LYS A 1 291 ? -27.170 -9.571 31.661 1.00 62.91 291 LYS A CA 1
ATOM 2364 C C . LYS A 1 291 ? -28.553 -10.047 32.114 1.00 62.91 291 LYS A C 1
ATOM 2366 O O . LYS A 1 291 ? -28.799 -10.055 33.315 1.00 62.91 291 LYS A O 1
ATOM 2371 N N . ASP A 1 292 ? -29.430 -10.486 31.218 1.00 67.38 292 ASP A N 1
ATOM 2372 C CA . ASP A 1 292 ? -30.783 -10.940 31.574 1.00 67.38 292 ASP A CA 1
ATOM 2373 C C . ASP A 1 292 ? -30.750 -12.276 32.315 1.00 67.38 292 ASP A C 1
ATOM 2375 O O . ASP A 1 292 ? -31.469 -12.476 33.295 1.00 67.38 292 ASP A O 1
ATOM 2379 N N . ARG A 1 293 ? -29.830 -13.170 31.926 1.00 71.06 293 ARG A N 1
ATOM 2380 C CA . ARG A 1 293 ? -29.559 -14.398 32.685 1.00 71.06 293 ARG A CA 1
ATOM 2381 C C . ARG A 1 293 ? -29.012 -14.084 34.080 1.00 71.06 293 ARG A C 1
ATOM 2383 O O . ARG A 1 293 ? -29.407 -14.737 35.040 1.00 71.06 293 ARG A O 1
ATOM 2390 N N . ALA A 1 294 ? -28.135 -13.086 34.206 1.00 70.81 294 ALA A N 1
ATOM 2391 C CA . ALA A 1 294 ? -27.621 -12.652 35.503 1.00 70.81 294 ALA A CA 1
ATOM 2392 C C . ALA A 1 294 ? -28.721 -12.025 36.379 1.00 70.81 294 ALA A C 1
ATOM 2394 O O . ALA A 1 294 ? -28.804 -12.358 37.556 1.00 70.81 294 ALA A O 1
ATOM 2395 N N . LYS A 1 295 ? -29.614 -11.206 35.807 1.00 76.00 295 LYS A N 1
ATOM 2396 C CA . LYS A 1 295 ? -30.792 -10.662 36.506 1.00 76.00 295 LYS A CA 1
ATOM 2397 C C . LYS A 1 295 ? -31.716 -11.773 37.007 1.00 76.00 295 LYS A C 1
ATOM 2399 O O . LYS A 1 295 ? -32.117 -11.744 38.163 1.00 76.00 295 LYS A O 1
ATOM 2404 N N . LEU A 1 296 ? -31.965 -12.801 36.192 1.00 80.06 296 LEU A N 1
ATOM 2405 C CA . LEU A 1 296 ? -32.709 -14.001 36.599 1.00 80.06 296 LEU A CA 1
ATOM 2406 C C . LEU A 1 296 ? -32.067 -14.718 37.795 1.00 80.06 296 LEU A C 1
ATOM 2408 O O . LEU A 1 296 ? -32.769 -15.079 38.736 1.00 80.06 296 LEU A O 1
ATOM 2412 N N . VAL A 1 297 ? -30.743 -14.897 37.786 1.00 81.38 297 VAL A N 1
ATOM 2413 C CA . VAL A 1 297 ? -30.005 -15.519 38.902 1.00 81.38 297 VAL A CA 1
ATOM 2414 C C . VAL A 1 297 ? -30.084 -14.666 40.172 1.00 81.38 297 VAL A C 1
ATOM 2416 O O . VAL A 1 297 ? -30.229 -15.226 41.261 1.00 81.38 297 VAL A O 1
ATOM 2419 N N . ILE A 1 298 ? -30.040 -13.335 40.042 1.00 81.75 298 ILE A N 1
ATOM 2420 C CA . ILE A 1 298 ? -30.216 -12.403 41.166 1.00 81.75 298 ILE A CA 1
ATOM 2421 C C . ILE A 1 298 ? -31.626 -12.528 41.744 1.00 81.75 298 ILE A C 1
ATOM 2423 O O . ILE A 1 298 ? -31.770 -12.709 42.948 1.00 81.75 298 ILE A O 1
ATOM 2427 N N . THR A 1 299 ? -32.665 -12.525 40.903 1.00 81.12 299 THR A N 1
ATOM 2428 C CA . THR A 1 299 ? -34.056 -12.689 41.352 1.00 81.12 299 THR A CA 1
ATOM 2429 C C . THR A 1 299 ? -34.298 -14.050 42.010 1.00 81.12 299 THR A C 1
ATOM 2431 O O . THR A 1 299 ? -34.999 -14.125 43.015 1.00 81.12 299 THR A O 1
ATOM 2434 N N . GLN A 1 300 ? -33.697 -15.128 41.493 1.00 84.81 300 GLN A N 1
ATOM 2435 C CA . GLN A 1 300 ? -33.799 -16.469 42.087 1.00 84.81 300 GLN A CA 1
ATOM 2436 C C . GLN A 1 300 ? -33.127 -16.571 43.462 1.00 84.81 300 GLN A C 1
ATOM 2438 O O . GLN A 1 300 ? -33.558 -17.365 44.293 1.00 84.81 300 GLN A O 1
ATOM 2443 N N . ASN A 1 301 ? -32.088 -15.771 43.708 1.00 86.94 301 ASN A N 1
ATOM 2444 C CA . ASN A 1 301 ? -31.320 -15.770 44.951 1.00 86.94 301 ASN A CA 1
ATOM 2445 C C . ASN A 1 301 ? -31.415 -14.412 45.659 1.00 86.94 301 ASN A C 1
ATOM 2447 O O . ASN A 1 301 ? -30.411 -13.937 46.190 1.00 86.94 301 ASN A O 1
ATOM 2451 N N . SER A 1 302 ? -32.603 -13.790 45.667 1.00 82.69 302 SER A N 1
ATOM 2452 C CA . SER A 1 302 ? -32.784 -12.404 46.131 1.00 82.69 302 SER A CA 1
ATOM 2453 C C . SER A 1 302 ? -32.153 -12.168 47.499 1.00 82.69 302 SER A C 1
ATOM 2455 O O . SER A 1 302 ? -31.313 -11.292 47.637 1.00 82.69 302 SER A O 1
ATOM 2457 N N . LYS A 1 303 ? -32.406 -13.066 48.457 1.00 87.00 303 LYS A N 1
ATOM 2458 C CA . LYS A 1 303 ? -31.870 -12.975 49.818 1.00 87.00 303 LYS A CA 1
ATOM 2459 C C . LYS A 1 303 ? -30.341 -12.848 49.866 1.00 87.00 303 LYS A C 1
ATOM 2461 O O . LYS A 1 303 ? -29.829 -12.044 50.625 1.00 87.00 303 LYS A O 1
ATOM 2466 N N . LEU A 1 304 ? -29.605 -13.610 49.051 1.00 88.12 304 LEU A N 1
ATOM 2467 C CA . LEU A 1 304 ? -28.136 -13.538 49.021 1.00 88.12 304 LEU A CA 1
ATOM 2468 C C . LEU A 1 304 ? -27.642 -12.176 48.518 1.00 88.12 304 LEU A C 1
ATOM 2470 O O . LEU A 1 304 ? -26.672 -11.636 49.045 1.00 88.12 304 LEU A O 1
ATOM 2474 N N . PHE A 1 305 ? -28.281 -11.651 47.475 1.00 88.19 305 PHE A N 1
ATOM 2475 C CA . PHE A 1 305 ? -27.879 -10.392 46.858 1.00 88.19 305 PHE A CA 1
ATOM 2476 C C . PHE A 1 305 ? -28.379 -9.171 47.635 1.00 88.19 305 PHE A C 1
ATOM 2478 O O . PHE A 1 305 ? -27.677 -8.164 47.653 1.00 88.19 305 PHE A O 1
ATOM 2485 N N . ASP A 1 306 ? -29.510 -9.288 48.332 1.00 86.25 306 ASP A N 1
ATOM 2486 C CA . ASP A 1 306 ? -29.996 -8.315 49.313 1.00 86.25 306 ASP A CA 1
ATOM 2487 C C . ASP A 1 306 ? -29.018 -8.231 50.495 1.00 86.25 306 ASP A C 1
ATOM 2489 O O . ASP A 1 306 ? -28.581 -7.142 50.853 1.00 86.25 306 ASP A O 1
ATOM 2493 N N . ASP A 1 307 ? -28.591 -9.375 51.049 1.00 87.62 307 ASP A N 1
ATOM 2494 C CA . ASP A 1 307 ? -27.583 -9.433 52.119 1.00 87.62 307 ASP A CA 1
ATOM 2495 C C . ASP A 1 307 ? -26.249 -8.810 51.660 1.00 87.62 307 ASP A C 1
ATOM 2497 O O . ASP A 1 307 ? -25.621 -8.046 52.395 1.00 87.62 307 ASP A O 1
ATOM 2501 N N . PHE A 1 308 ? -25.823 -9.090 50.422 1.00 89.06 308 PHE A N 1
ATOM 2502 C CA . PHE A 1 308 ? -24.617 -8.495 49.838 1.00 89.06 308 PHE A CA 1
ATOM 2503 C C . PHE A 1 308 ? -24.763 -6.980 49.620 1.00 89.06 308 PHE A C 1
ATOM 2505 O O . PHE A 1 308 ? -23.817 -6.227 49.858 1.00 89.06 308 PHE A O 1
ATOM 2512 N N . TRP A 1 309 ? -25.933 -6.515 49.172 1.00 88.69 309 TRP A N 1
ATOM 2513 C CA . TRP A 1 309 ? -26.212 -5.090 48.987 1.00 88.69 309 TRP A CA 1
ATOM 2514 C C . TRP A 1 309 ? -26.252 -4.350 50.325 1.00 88.69 309 TRP A C 1
ATOM 2516 O O . TRP A 1 309 ? -25.635 -3.296 50.453 1.00 88.69 309 TRP A O 1
ATOM 2526 N N . ASN A 1 310 ? -26.868 -4.939 51.349 1.00 87.12 310 ASN A N 1
ATOM 2527 C CA . ASN A 1 310 ? -26.870 -4.403 52.708 1.00 87.12 310 ASN A CA 1
ATOM 2528 C C . ASN A 1 310 ? -25.450 -4.301 53.272 1.00 87.12 310 ASN A C 1
ATOM 2530 O O . ASN A 1 310 ? -25.089 -3.255 53.801 1.00 87.12 310 ASN A O 1
ATOM 2534 N N . ALA A 1 311 ? -24.599 -5.311 53.061 1.00 87.00 311 ALA A N 1
ATOM 2535 C CA . ALA A 1 311 ? -23.185 -5.221 53.428 1.00 87.00 311 ALA A CA 1
ATOM 2536 C C . ALA A 1 311 ? -22.458 -4.074 52.692 1.00 87.00 311 ALA A C 1
ATOM 2538 O O . ALA A 1 311 ? -21.613 -3.394 53.276 1.00 87.00 311 ALA A O 1
ATOM 2539 N N . CYS A 1 312 ? -22.805 -3.805 51.425 1.00 87.12 312 CYS A N 1
ATOM 2540 C CA . CYS A 1 312 ? -22.288 -2.639 50.701 1.00 87.12 312 CYS A CA 1
ATOM 2541 C C . CYS A 1 312 ? -22.771 -1.310 51.308 1.00 87.12 312 CYS A C 1
ATOM 2543 O O . CYS A 1 312 ? -21.992 -0.358 51.370 1.00 87.12 312 CYS A O 1
ATOM 2545 N N . LEU A 1 313 ? -24.033 -1.235 51.746 1.00 86.38 313 LEU A N 1
ATOM 2546 C CA . LEU A 1 313 ? -24.610 -0.051 52.392 1.00 86.38 313 LEU A CA 1
ATOM 2547 C C . LEU A 1 313 ? -24.020 0.188 53.789 1.00 86.38 313 LEU A C 1
ATOM 2549 O O . LEU A 1 313 ? -23.731 1.327 54.136 1.00 86.38 313 LEU A O 1
ATOM 2553 N N . GLU A 1 314 ? -23.777 -0.860 54.574 1.00 85.50 314 GLU A N 1
ATOM 2554 C CA . GLU A 1 314 ? -23.162 -0.740 55.903 1.00 85.50 314 GLU A CA 1
ATOM 2555 C C . GLU A 1 314 ? -21.709 -0.256 55.830 1.00 85.50 314 GLU A C 1
ATOM 2557 O O . GLU A 1 314 ? -21.275 0.570 56.636 1.00 85.50 314 GLU A O 1
ATOM 2562 N N . LEU A 1 315 ? -20.947 -0.748 54.849 1.00 84.38 315 LEU A N 1
ATOM 2563 C CA . LEU A 1 315 ? -19.547 -0.363 54.665 1.00 84.38 315 LEU A CA 1
ATOM 2564 C C . LEU A 1 315 ? -19.379 0.936 53.865 1.00 84.38 315 LEU A C 1
ATOM 2566 O O . LEU A 1 315 ? -18.308 1.539 53.911 1.00 84.38 315 LEU A O 1
ATOM 2570 N N . GLY A 1 316 ? -20.390 1.353 53.094 1.00 82.88 316 GLY A N 1
ATOM 2571 C CA . GLY A 1 316 ? -20.283 2.457 52.132 1.00 82.88 316 GLY A CA 1
ATOM 2572 C C . GLY A 1 316 ? -19.310 2.173 50.977 1.00 82.88 316 GLY A C 1
ATOM 2573 O O . GLY A 1 316 ? -18.863 3.097 50.300 1.00 82.88 316 GLY A O 1
ATOM 2574 N N . ARG A 1 317 ? -18.937 0.903 50.771 1.00 86.69 317 ARG A N 1
ATOM 2575 C CA . ARG A 1 317 ? -18.000 0.415 49.745 1.00 86.69 317 ARG A CA 1
ATOM 2576 C C . ARG A 1 317 ? -18.244 -1.066 49.454 1.00 86.69 317 ARG A C 1
ATOM 2578 O O . ARG A 1 317 ? -18.978 -1.737 50.169 1.00 86.69 317 ARG A O 1
ATOM 2585 N N . ILE A 1 318 ? -17.576 -1.600 48.432 1.00 89.25 318 ILE A N 1
ATOM 2586 C CA . ILE A 1 318 ? -17.649 -3.030 48.099 1.00 89.25 318 ILE A CA 1
ATOM 2587 C C . ILE A 1 318 ? -16.935 -3.852 49.199 1.00 89.25 318 ILE A C 1
ATOM 2589 O O . ILE A 1 318 ? -15.772 -3.548 49.502 1.00 89.25 318 ILE A O 1
ATOM 2593 N N . PRO A 1 319 ? -17.577 -4.890 49.772 1.00 88.00 319 PRO A N 1
ATOM 2594 C CA . PRO A 1 319 ? -16.961 -5.750 50.778 1.00 88.00 319 PRO A CA 1
ATOM 2595 C C . PRO A 1 319 ? -15.839 -6.602 50.176 1.00 88.00 319 PRO A C 1
ATOM 2597 O O . PRO A 1 319 ? -15.934 -7.114 49.050 1.00 88.00 319 PRO A O 1
ATOM 2600 N N . ALA A 1 320 ? -14.771 -6.782 50.948 1.00 86.31 320 ALA A N 1
ATOM 2601 C CA . ALA A 1 320 ? -13.752 -7.786 50.675 1.00 86.31 320 ALA A CA 1
ATOM 2602 C C . ALA A 1 320 ? -14.277 -9.206 50.971 1.00 86.31 320 ALA A C 1
ATOM 2604 O O . ALA A 1 320 ? -15.317 -9.384 51.602 1.00 86.31 320 ALA A O 1
ATOM 2605 N N . ASN A 1 321 ? -13.551 -10.232 50.519 1.00 84.75 321 ASN A N 1
ATOM 2606 C CA . ASN A 1 321 ? -13.992 -11.631 50.631 1.00 84.75 321 ASN A CA 1
ATOM 2607 C C . ASN A 1 321 ? -14.172 -12.112 52.085 1.00 84.75 321 ASN A C 1
ATOM 2609 O O . ASN A 1 321 ? -14.900 -13.066 52.325 1.00 84.75 321 ASN A O 1
ATOM 2613 N N . ASP A 1 322 ? -13.488 -11.479 53.038 1.00 84.19 322 ASP A N 1
ATOM 2614 C CA . ASP A 1 322 ? -13.546 -11.745 54.480 1.00 84.19 322 ASP A CA 1
ATOM 2615 C C . ASP A 1 322 ? -14.554 -10.851 55.226 1.00 84.19 322 ASP A C 1
ATOM 2617 O O . ASP A 1 322 ? -14.790 -11.062 56.410 1.00 84.19 322 ASP A O 1
ATOM 2621 N N . GLU A 1 323 ? -15.150 -9.860 54.555 1.00 84.69 323 GLU A N 1
ATOM 2622 C CA . GLU A 1 323 ? -16.135 -8.930 55.136 1.00 84.69 323 GLU A CA 1
ATOM 2623 C C . GLU A 1 323 ? -1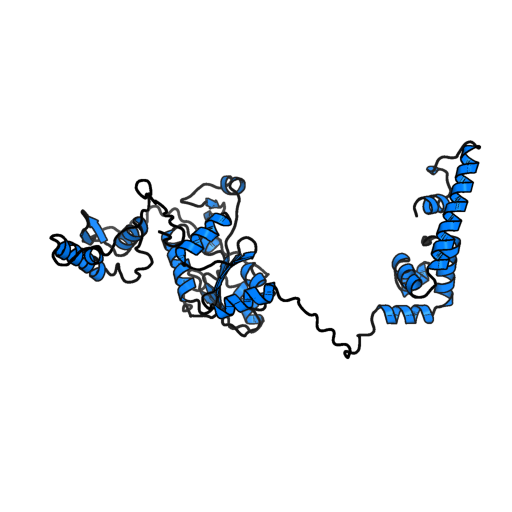7.582 -9.341 54.837 1.00 84.69 323 GLU A C 1
ATOM 2625 O O . GLU A 1 323 ? -18.515 -8.744 55.364 1.00 84.69 323 GLU A O 1
ATOM 2630 N N . PHE A 1 324 ? -17.776 -10.365 54.004 1.00 87.62 324 PHE A N 1
ATOM 2631 C CA . PHE A 1 324 ? -19.086 -10.926 53.704 1.00 87.62 324 PHE A CA 1
ATOM 2632 C C . PHE A 1 324 ? -19.030 -12.455 53.778 1.00 87.62 324 PHE A C 1
ATOM 2634 O O . PHE A 1 324 ? -18.339 -13.102 52.990 1.00 87.62 324 PHE A O 1
ATOM 2641 N N . GLU A 1 325 ? -19.771 -13.045 54.717 1.00 84.75 325 GLU A N 1
ATOM 2642 C CA . GLU A 1 325 ? -19.702 -14.483 55.030 1.00 84.75 325 GLU A CA 1
ATOM 2643 C C . GLU A 1 325 ? -20.023 -15.379 53.822 1.00 84.75 325 GLU A C 1
ATOM 2645 O O . GLU A 1 325 ? -19.461 -16.464 53.679 1.00 84.75 325 GLU A O 1
ATOM 2650 N N . ARG A 1 326 ? -20.878 -14.905 52.905 1.00 86.56 326 ARG A N 1
ATOM 2651 C CA . ARG A 1 326 ? -21.351 -15.658 51.728 1.00 86.56 326 ARG A CA 1
ATOM 2652 C C . ARG A 1 326 ? -20.655 -15.245 50.422 1.00 86.56 326 ARG A C 1
ATOM 2654 O O . ARG A 1 326 ? -21.206 -15.406 49.333 1.00 86.56 326 ARG A O 1
ATOM 2661 N N . SER A 1 327 ? -19.431 -14.717 50.510 1.00 84.69 327 SER A N 1
ATOM 2662 C CA . SER A 1 327 ? -18.648 -14.238 49.352 1.00 84.69 327 SER A CA 1
ATOM 2663 C C . SER A 1 327 ? -18.395 -15.318 48.294 1.00 84.69 327 SER A C 1
ATOM 2665 O O . SER A 1 327 ? -18.478 -15.056 47.093 1.00 84.69 327 SER A O 1
ATOM 2667 N N . GLU A 1 328 ? -18.126 -16.554 48.720 1.00 83.81 328 GLU A N 1
ATOM 2668 C CA . GLU A 1 328 ? -17.881 -17.674 47.799 1.00 83.81 328 GLU A CA 1
ATOM 2669 C C . GLU A 1 328 ? -19.143 -18.064 47.005 1.00 83.81 328 GLU A C 1
ATOM 2671 O O . GLU A 1 328 ? -19.057 -18.374 45.814 1.00 83.81 328 GLU A O 1
ATOM 2676 N N . GLU A 1 329 ? -20.332 -17.964 47.612 1.00 85.06 329 GLU A N 1
ATOM 2677 C CA . GLU A 1 329 ? -21.610 -18.220 46.930 1.00 85.06 329 GLU A CA 1
ATOM 2678 C C . GLU A 1 329 ? -21.872 -17.179 45.831 1.00 85.06 329 GLU A C 1
ATOM 2680 O O . GLU A 1 329 ? -22.201 -17.525 44.694 1.00 85.06 329 GLU A O 1
ATOM 2685 N N . VAL A 1 330 ? -21.644 -15.898 46.138 1.00 86.25 330 VAL A N 1
ATOM 2686 C CA . VAL A 1 330 ? -21.772 -14.787 45.181 1.00 86.25 330 VAL A CA 1
ATOM 2687 C C . VAL A 1 330 ? -20.807 -14.960 44.003 1.00 86.25 330 VAL A C 1
ATOM 2689 O O . VAL A 1 330 ? -21.184 -14.792 42.835 1.00 86.25 330 VAL A O 1
ATOM 2692 N N . ARG A 1 331 ? -19.563 -15.351 44.301 1.00 85.06 331 ARG A N 1
ATOM 2693 C CA . ARG A 1 331 ? -18.518 -15.558 43.297 1.00 85.06 331 ARG A CA 1
ATOM 2694 C C . ARG A 1 331 ? -18.817 -16.726 42.363 1.00 85.06 331 ARG A C 1
ATOM 2696 O O . ARG A 1 331 ? -18.536 -16.616 41.169 1.00 85.06 331 ARG A O 1
ATOM 2703 N N . SER A 1 332 ? -19.392 -17.804 42.890 1.00 83.94 332 SER A N 1
ATOM 2704 C CA . SER A 1 332 ? -19.796 -18.981 42.116 1.00 83.94 332 SER A CA 1
ATOM 2705 C C . SER A 1 332 ? -20.938 -18.672 41.136 1.00 83.94 332 SER A C 1
ATOM 2707 O O . SER A 1 332 ? -20.916 -19.126 39.993 1.00 83.94 332 SER A O 1
ATOM 2709 N N . LEU A 1 333 ? -21.910 -17.848 41.545 1.00 84.31 333 LEU A N 1
ATOM 2710 C CA . LEU A 1 333 ? -23.121 -17.588 40.757 1.00 84.31 333 LEU A CA 1
ATOM 2711 C C . LEU A 1 333 ? -22.924 -16.588 39.605 1.00 84.31 333 LEU A C 1
ATOM 2713 O O . LEU A 1 333 ? -23.468 -16.786 38.519 1.00 84.31 333 LEU A O 1
ATOM 2717 N N . ILE A 1 334 ? -22.186 -15.495 39.829 1.00 82.00 334 ILE A N 1
ATOM 2718 C CA . ILE A 1 334 ? -22.075 -14.382 38.857 1.00 82.00 334 ILE A CA 1
ATOM 2719 C C . ILE A 1 334 ? -20.619 -14.029 38.526 1.00 82.00 334 ILE A C 1
ATOM 2721 O O . ILE A 1 334 ? -20.311 -13.618 37.391 1.00 82.00 334 ILE A O 1
ATOM 2725 N N . GLY A 1 335 ? -19.725 -14.167 39.508 1.00 84.56 335 GLY A N 1
ATOM 2726 C CA . GLY A 1 335 ? -18.308 -13.835 39.401 1.00 84.56 335 GLY A CA 1
ATOM 2727 C C . GLY A 1 335 ? -17.853 -12.789 40.433 1.00 84.56 335 GLY A C 1
ATOM 2728 O O . GLY A 1 335 ? -18.415 -12.702 41.518 1.00 84.56 335 GLY A O 1
ATOM 2729 N N . PRO A 1 336 ? -16.816 -11.986 40.135 1.00 87.31 336 PRO A N 1
ATOM 2730 C CA . PRO A 1 336 ? -16.195 -11.082 41.110 1.00 87.31 336 PRO A CA 1
ATOM 2731 C C . PRO A 1 336 ? -17.173 -10.069 41.729 1.00 87.31 336 PRO A C 1
ATOM 2733 O O . PRO A 1 336 ? -18.016 -9.526 41.014 1.00 87.31 336 PRO A O 1
ATOM 2736 N N . HIS A 1 337 ? -16.979 -9.706 43.005 1.00 86.19 337 HIS A N 1
ATOM 2737 C CA . HIS A 1 337 ? -17.815 -8.727 43.728 1.00 86.19 337 HIS A CA 1
ATOM 2738 C C . HIS A 1 337 ? -18.006 -7.403 42.972 1.00 86.19 337 HIS A C 1
ATOM 2740 O O . HIS A 1 337 ? -19.093 -6.842 42.978 1.00 86.19 337 HIS A O 1
ATOM 2746 N N . LYS A 1 338 ? -16.990 -6.932 42.235 1.00 85.56 338 LYS A N 1
ATOM 2747 C CA . LYS A 1 338 ? -17.093 -5.725 41.394 1.00 85.56 338 LYS A CA 1
ATOM 2748 C C . LYS A 1 338 ? -18.124 -5.861 40.267 1.00 85.56 338 LYS A C 1
ATOM 2750 O O . LYS A 1 338 ? -18.829 -4.907 39.957 1.00 85.56 338 LYS A O 1
ATOM 2755 N N . LYS A 1 339 ? -18.205 -7.041 39.646 1.00 83.69 339 LYS A N 1
ATOM 2756 C CA . LYS A 1 339 ? -19.179 -7.339 38.587 1.00 83.69 339 LYS A CA 1
ATOM 2757 C C . LYS A 1 339 ? -20.588 -7.458 39.170 1.00 83.69 339 LYS A C 1
ATOM 2759 O O . LYS A 1 339 ? -21.531 -6.966 38.566 1.00 83.69 339 LYS A O 1
ATOM 2764 N N . VAL A 1 340 ? -20.706 -8.079 40.343 1.00 85.69 340 VAL A N 1
ATOM 2765 C CA . VAL A 1 340 ? -21.970 -8.219 41.080 1.00 85.69 340 VAL A CA 1
ATOM 2766 C C . VAL A 1 340 ? -22.500 -6.855 41.503 1.00 85.69 340 VAL A C 1
ATOM 2768 O O . VAL A 1 340 ? -23.634 -6.526 41.185 1.00 85.69 340 VAL A O 1
ATOM 2771 N N . PHE A 1 341 ? -21.657 -6.025 42.115 1.00 85.88 341 PHE A N 1
ATOM 2772 C CA . PHE A 1 341 ? -22.011 -4.665 42.505 1.00 85.88 341 PHE A CA 1
ATOM 2773 C C . PHE A 1 341 ? -22.508 -3.836 41.313 1.00 85.88 341 PHE A C 1
ATOM 2775 O O . PHE A 1 341 ? -23.554 -3.207 41.411 1.00 85.88 341 PHE A O 1
ATOM 2782 N N . GLY A 1 342 ? -21.832 -3.906 40.159 1.00 84.44 342 GLY A N 1
ATOM 2783 C CA . GLY A 1 342 ? -22.281 -3.211 38.948 1.00 84.44 342 GLY A CA 1
ATOM 2784 C C . GLY A 1 342 ? -23.658 -3.663 38.440 1.00 84.44 342 GLY A C 1
ATOM 2785 O O . GLY A 1 342 ? -24.412 -2.841 37.934 1.00 84.44 342 GLY A O 1
ATOM 2786 N N . LEU A 1 343 ? -24.014 -4.943 38.601 1.00 84.38 343 LEU A N 1
ATOM 2787 C CA . LEU A 1 343 ? -25.351 -5.449 38.260 1.00 84.38 343 LEU A CA 1
ATOM 2788 C C . LEU A 1 343 ? -26.409 -5.017 39.284 1.00 84.38 343 LEU A C 1
ATOM 2790 O O . LEU A 1 343 ? -27.526 -4.686 38.898 1.00 84.38 343 LEU A O 1
ATOM 2794 N N . LEU A 1 344 ? -26.058 -4.987 40.572 1.00 83.81 344 LEU A N 1
ATOM 2795 C CA . LEU A 1 344 ? -26.960 -4.538 41.635 1.00 83.81 344 LEU A CA 1
ATOM 2796 C C . LEU A 1 344 ? -27.217 -3.029 41.565 1.00 83.81 344 LEU A C 1
ATOM 2798 O O . LEU A 1 344 ? -28.345 -2.614 41.783 1.00 83.81 344 LEU A O 1
ATOM 2802 N N . GLN A 1 345 ? -26.239 -2.214 41.161 1.00 83.19 345 GLN A N 1
ATOM 2803 C CA . GLN A 1 345 ? -26.445 -0.780 40.914 1.00 83.19 345 GLN A CA 1
ATOM 2804 C C . GLN A 1 345 ? -27.475 -0.488 39.811 1.00 83.19 345 GLN A C 1
ATOM 2806 O O . GLN A 1 345 ? -28.078 0.580 39.816 1.00 83.19 345 GLN A O 1
ATOM 2811 N N . GLU A 1 346 ? -27.681 -1.410 38.862 1.00 79.75 346 GLU A N 1
ATOM 2812 C CA . GLU A 1 346 ? -28.746 -1.290 37.856 1.00 79.75 346 GLU A CA 1
ATOM 2813 C C . GLU A 1 346 ? -30.133 -1.682 38.423 1.00 79.75 346 GLU A C 1
ATOM 2815 O O . GLU A 1 346 ? -31.148 -1.322 37.828 1.00 79.75 346 GLU A O 1
ATOM 2820 N N . MET A 1 347 ? -30.193 -2.430 39.537 1.00 76.44 347 MET A N 1
ATOM 2821 C CA . MET A 1 347 ? -31.429 -2.970 40.135 1.00 76.44 347 MET A CA 1
ATOM 2822 C C . MET A 1 347 ? -31.889 -2.233 41.405 1.00 76.44 347 MET A C 1
ATOM 2824 O O . MET A 1 347 ? -33.090 -2.149 41.648 1.00 76.44 347 MET A O 1
ATOM 2828 N N . PHE A 1 348 ? -30.956 -1.715 42.202 1.00 77.81 348 PHE A N 1
ATOM 2829 C CA . PHE A 1 348 ? -31.193 -1.020 43.469 1.00 77.81 348 PHE A CA 1
ATOM 2830 C C . PHE A 1 348 ? -30.981 0.491 43.325 1.00 77.81 348 PHE A C 1
ATOM 2832 O O . PHE A 1 348 ? -30.275 0.953 42.426 1.00 77.81 348 PHE A O 1
ATOM 2839 N N . ASP A 1 349 ? -31.585 1.287 44.214 1.00 75.31 349 ASP A N 1
ATOM 2840 C CA . ASP A 1 349 ? -31.456 2.744 44.151 1.00 75.31 349 ASP A CA 1
ATOM 2841 C C . ASP A 1 349 ? -30.028 3.192 44.508 1.00 75.31 349 ASP A C 1
ATOM 2843 O O . ASP A 1 349 ? -29.584 3.158 45.656 1.00 75.31 349 ASP A O 1
ATOM 2847 N N . THR A 1 350 ? -29.307 3.676 43.497 1.00 78.88 350 THR A N 1
ATOM 2848 C CA . THR A 1 350 ? -27.958 4.250 43.631 1.00 78.88 350 THR A CA 1
ATOM 2849 C C . THR A 1 350 ? -27.860 5.405 44.637 1.00 78.88 350 THR A C 1
ATOM 2851 O O . THR A 1 350 ? -26.765 5.694 45.127 1.00 78.88 350 THR A O 1
ATOM 2854 N N . ARG A 1 351 ? -28.979 6.061 44.980 1.00 79.25 351 ARG A N 1
ATOM 2855 C CA . ARG A 1 351 ? -29.013 7.152 45.966 1.00 79.25 351 ARG A CA 1
ATOM 2856 C C . ARG A 1 351 ? -28.711 6.671 47.379 1.00 79.25 351 ARG A C 1
ATOM 2858 O O . ARG A 1 351 ? -28.006 7.368 48.105 1.00 79.25 351 ARG A O 1
ATOM 2865 N N . GLU A 1 352 ? -29.201 5.494 47.762 1.00 80.94 352 GLU A N 1
ATOM 2866 C CA . GLU A 1 352 ? -28.956 4.938 49.098 1.00 80.94 352 GLU A CA 1
ATOM 2867 C C . GLU A 1 352 ? -27.474 4.635 49.297 1.00 80.94 352 GLU A C 1
ATOM 2869 O O . GLU A 1 352 ? -26.889 5.028 50.305 1.00 80.94 352 GLU A O 1
ATOM 2874 N N . PHE A 1 353 ? -26.836 4.044 48.284 1.00 86.25 353 PHE A N 1
ATOM 2875 C CA . PHE A 1 353 ? -25.404 3.767 48.323 1.00 86.25 353 PHE A CA 1
ATOM 2876 C C . PHE A 1 353 ? -24.561 5.047 48.368 1.00 86.25 353 PHE A C 1
ATOM 2878 O O . PHE A 1 353 ? -23.617 5.135 49.148 1.00 86.25 353 PHE A O 1
ATOM 2885 N N . SER A 1 354 ? -24.916 6.074 47.588 1.00 84.06 354 SER A N 1
ATOM 2886 C CA . SER A 1 354 ? -24.199 7.356 47.624 1.00 84.06 354 SER A CA 1
ATOM 2887 C C . SER A 1 354 ? -24.320 8.054 48.985 1.00 84.06 354 SER A C 1
ATOM 2889 O O . SER A 1 354 ? -23.349 8.636 49.473 1.00 84.06 354 SER A O 1
ATOM 2891 N N . ASN A 1 355 ? -25.487 7.963 49.629 1.00 85.06 355 ASN A N 1
ATOM 2892 C CA . ASN A 1 355 ? -25.684 8.477 50.983 1.00 85.06 355 ASN A CA 1
ATOM 2893 C C . ASN A 1 355 ? -24.874 7.682 52.015 1.00 85.06 355 ASN A C 1
ATOM 2895 O O . ASN A 1 355 ? -24.254 8.292 52.884 1.00 85.06 355 ASN A O 1
ATOM 2899 N N . ALA A 1 356 ? -24.831 6.353 51.898 1.00 85.19 356 ALA A N 1
ATOM 2900 C CA . ALA A 1 356 ? -24.016 5.494 52.753 1.00 85.19 356 ALA A CA 1
ATOM 2901 C C . ALA A 1 356 ? -22.513 5.800 52.625 1.00 85.19 356 ALA A C 1
ATOM 2903 O O . ALA A 1 356 ? -21.831 5.991 53.631 1.00 85.19 356 ALA A O 1
ATOM 2904 N N . GLU A 1 357 ? -22.006 5.939 51.396 1.00 86.25 357 GLU A N 1
ATOM 2905 C CA . GLU A 1 357 ? -20.619 6.332 51.123 1.00 86.25 357 GLU A CA 1
ATOM 2906 C C . GLU A 1 357 ? -20.295 7.698 51.749 1.00 86.25 357 GLU A C 1
ATOM 2908 O O . GLU A 1 357 ? -19.249 7.880 52.378 1.00 86.25 357 GLU A O 1
ATOM 2913 N N . LYS A 1 358 ? -21.209 8.668 51.614 1.00 86.62 358 LYS A N 1
ATOM 2914 C CA . LYS A 1 358 ? -21.051 10.002 52.201 1.00 86.62 358 LYS A CA 1
ATOM 2915 C C . LYS A 1 358 ? -21.046 9.956 53.730 1.00 86.62 358 LYS A C 1
ATOM 2917 O O . LYS A 1 358 ? -20.131 10.512 54.332 1.00 86.62 358 LYS A O 1
ATOM 2922 N N . SER A 1 359 ? -22.010 9.267 54.342 1.00 84.94 359 SER A N 1
ATOM 2923 C CA . SER A 1 359 ? -22.090 9.102 55.799 1.00 84.94 359 SER A CA 1
ATOM 2924 C C . SER A 1 359 ? -20.820 8.452 56.341 1.00 84.94 359 SER A C 1
ATOM 2926 O O . SER A 1 359 ? -20.240 8.932 57.309 1.00 84.94 359 SER A O 1
ATOM 2928 N N . ARG A 1 360 ? -20.314 7.413 55.663 1.00 85.56 360 ARG A N 1
ATOM 2929 C CA . ARG A 1 360 ? -19.088 6.732 56.079 1.00 85.56 360 ARG A CA 1
ATOM 2930 C C . ARG A 1 360 ? -17.863 7.641 56.001 1.00 85.56 360 ARG A C 1
ATOM 2932 O O . ARG A 1 360 ? -17.026 7.624 56.902 1.00 85.56 360 ARG A O 1
ATOM 2939 N N . LYS A 1 361 ? -17.755 8.462 54.952 1.00 85.56 361 LYS A N 1
ATOM 2940 C CA . LYS A 1 361 ? -16.686 9.469 54.834 1.00 85.56 361 LYS A CA 1
ATOM 2941 C C . LYS A 1 361 ? -16.764 10.504 55.953 1.00 85.56 361 LYS A C 1
ATOM 2943 O O . LYS A 1 361 ? -15.729 10.854 56.515 1.00 85.56 361 LYS A O 1
ATOM 2948 N N . GLU A 1 362 ? -17.961 10.973 56.290 1.00 86.44 362 GLU A N 1
ATOM 2949 C CA . GLU A 1 362 ? -18.179 11.916 57.391 1.00 86.44 362 GLU A CA 1
ATOM 2950 C C . GLU A 1 362 ? -17.782 11.301 58.744 1.00 86.44 362 GLU A C 1
ATOM 2952 O O . GLU A 1 362 ? -17.018 11.922 59.487 1.00 86.44 362 GLU A O 1
ATOM 2957 N N . ASP A 1 363 ? -18.165 10.050 59.015 1.00 85.12 363 ASP A N 1
ATOM 2958 C CA . ASP A 1 363 ? -17.770 9.320 60.228 1.00 85.12 363 ASP A CA 1
ATOM 2959 C C . ASP A 1 363 ? -16.245 9.168 60.345 1.00 85.12 363 ASP A C 1
ATOM 2961 O O . ASP A 1 363 ? -15.656 9.414 61.402 1.00 85.12 363 ASP A O 1
ATOM 2965 N N . LEU A 1 364 ? -15.576 8.805 59.244 1.00 85.62 364 LEU A N 1
ATOM 2966 C CA . LEU A 1 364 ? -14.116 8.686 59.195 1.00 85.62 364 LEU A CA 1
ATOM 2967 C C . LEU A 1 364 ? -13.432 10.037 59.413 1.00 85.62 364 LEU A C 1
ATOM 2969 O O . LEU A 1 364 ? -12.415 10.105 60.106 1.00 85.62 364 LEU A O 1
ATOM 2973 N N . LEU A 1 365 ? -13.982 11.118 58.857 1.00 85.31 365 LEU A N 1
ATOM 2974 C CA . LEU A 1 365 ? -13.467 12.469 59.070 1.00 85.31 365 LEU A CA 1
ATOM 2975 C C . LEU A 1 365 ? -13.578 12.883 60.535 1.00 85.31 365 LEU A C 1
ATOM 2977 O O . LEU A 1 365 ? -12.607 13.414 61.075 1.00 85.31 365 LEU A O 1
ATOM 2981 N N . VAL A 1 366 ? -14.705 12.610 61.198 1.00 85.19 366 VAL A N 1
ATOM 2982 C CA . VAL A 1 366 ? -14.868 12.869 62.637 1.00 85.19 366 VAL A CA 1
ATOM 2983 C C . VAL A 1 366 ? -13.876 12.031 63.444 1.00 85.19 366 VAL A C 1
ATOM 2985 O O . VAL A 1 366 ? -13.153 12.583 64.275 1.00 85.19 366 VAL A O 1
ATOM 2988 N N . TYR A 1 367 ? -13.757 10.733 63.148 1.00 83.12 367 TYR A N 1
ATOM 2989 C CA . TYR A 1 367 ? -12.805 9.832 63.803 1.00 83.12 367 TYR A CA 1
ATOM 2990 C C . TYR A 1 367 ? -11.354 10.325 63.680 1.00 83.12 367 TYR A C 1
ATOM 2992 O O . TYR A 1 367 ? -10.634 10.413 64.679 1.00 83.12 367 TYR A O 1
ATOM 3000 N N . PHE A 1 368 ? -10.913 10.703 62.474 1.00 82.81 368 PHE A N 1
ATOM 3001 C CA . PHE A 1 368 ? -9.564 11.238 62.273 1.00 82.81 368 PHE A CA 1
ATOM 3002 C C . PHE A 1 368 ? -9.379 12.622 62.889 1.00 82.81 368 PHE A C 1
ATOM 3004 O O . PHE A 1 368 ? -8.284 12.908 63.370 1.00 82.81 368 PHE A O 1
ATOM 3011 N N . SER A 1 369 ? -10.422 13.453 62.920 1.00 81.44 369 SER A N 1
ATOM 3012 C CA . SER A 1 369 ? -10.380 14.776 63.550 1.00 81.44 369 SER A CA 1
ATOM 3013 C C . SER A 1 369 ? -10.230 14.669 65.066 1.00 81.44 369 SER A C 1
ATOM 3015 O O . SER A 1 369 ? -9.391 15.354 65.639 1.00 81.44 369 SER A O 1
ATOM 3017 N N . MET A 1 370 ? -10.956 13.756 65.720 1.00 79.44 370 MET A N 1
ATOM 3018 C CA . MET A 1 370 ? -10.760 13.449 67.143 1.00 79.44 370 MET A CA 1
ATOM 3019 C C . MET A 1 370 ? -9.365 12.869 67.403 1.00 79.44 370 MET A C 1
ATOM 3021 O O . MET A 1 370 ? -8.674 13.284 68.331 1.00 79.44 370 MET A O 1
ATOM 3025 N N . GLY A 1 371 ? -8.901 11.979 66.524 1.00 74.44 371 GLY A N 1
ATOM 3026 C CA . GLY A 1 371 ? -7.564 11.394 66.589 1.00 74.44 371 GLY A CA 1
ATOM 3027 C C . GLY A 1 371 ? -6.405 12.363 66.318 1.00 74.44 371 GLY A C 1
ATOM 3028 O O . GLY A 1 371 ? -5.261 11.937 66.440 1.00 74.44 371 GLY A O 1
ATOM 3029 N N . LEU A 1 372 ? -6.661 13.621 65.931 1.00 73.19 372 LEU A N 1
ATOM 3030 C CA . LEU A 1 372 ? -5.650 14.690 65.891 1.00 73.19 372 LEU A CA 1
ATOM 3031 C C . LEU A 1 372 ? -5.443 15.348 67.262 1.00 73.19 372 LEU A C 1
ATOM 3033 O O . LEU A 1 372 ? -4.364 15.884 67.512 1.00 73.19 372 LEU A O 1
ATOM 3037 N N . PHE A 1 373 ? -6.453 15.308 68.136 1.00 73.88 373 PHE A N 1
ATOM 3038 C CA . PHE A 1 373 ? -6.353 15.800 69.513 1.00 73.88 373 PHE A CA 1
ATOM 3039 C C . PHE A 1 373 ? -5.721 14.758 70.446 1.00 73.88 373 PHE A C 1
ATOM 3041 O O . PHE A 1 373 ? -5.015 15.123 71.385 1.00 73.88 373 PHE A O 1
ATOM 3048 N N . ASP A 1 374 ? -5.897 13.471 70.135 1.00 64.00 374 ASP A N 1
ATOM 3049 C CA . ASP A 1 374 ? -5.171 12.363 70.757 1.00 64.00 374 ASP A CA 1
ATOM 3050 C C . ASP A 1 374 ? -3.891 12.006 69.976 1.00 64.00 374 ASP A C 1
ATOM 3052 O O . ASP A 1 374 ? -3.737 12.307 68.795 1.00 64.00 374 ASP A O 1
ATOM 3056 N N . LYS A 1 375 ? -2.923 11.329 70.609 1.00 67.81 375 LYS A N 1
ATOM 3057 C CA . LYS A 1 375 ? -1.717 10.846 69.906 1.00 67.81 375 LYS A CA 1
ATOM 3058 C C . LYS A 1 375 ? -2.094 9.754 68.888 1.00 67.81 375 LYS A C 1
ATOM 3060 O O . LYS A 1 375 ? -2.208 8.582 69.248 1.00 67.81 375 LYS A O 1
ATOM 3065 N N . ARG A 1 376 ? -2.272 10.136 67.617 1.00 69.88 376 ARG A N 1
ATOM 3066 C CA . ARG A 1 376 ? -2.669 9.253 66.504 1.00 69.88 376 ARG A CA 1
ATOM 3067 C C . ARG A 1 376 ? -1.785 8.004 66.386 1.00 69.88 376 ARG A C 1
ATOM 3069 O O . ARG A 1 376 ? -0.560 8.099 66.323 1.00 69.88 376 ARG A O 1
ATOM 3076 N N . LYS A 1 377 ? -2.412 6.831 66.247 1.00 73.25 377 LYS A N 1
ATOM 3077 C CA . LYS A 1 377 ? -1.712 5.589 65.875 1.00 73.25 377 LYS A CA 1
ATOM 3078 C C . LYS A 1 377 ? -1.386 5.573 64.372 1.00 73.25 377 LYS A C 1
ATOM 3080 O O . LYS A 1 377 ? -2.247 5.945 63.566 1.00 73.25 377 LYS A O 1
ATOM 3085 N N . PRO A 1 378 ? -0.182 5.129 63.972 1.00 76.94 378 PRO A N 1
ATOM 3086 C CA . PRO A 1 378 ? 0.219 5.064 62.567 1.00 76.94 378 PRO A CA 1
ATOM 3087 C C . PRO A 1 378 ? -0.683 4.119 61.757 1.00 76.94 378 PRO A C 1
ATOM 3089 O O . PRO A 1 378 ? -1.193 3.134 62.286 1.00 76.94 378 PRO A O 1
ATOM 3092 N N . TYR A 1 379 ? -0.844 4.400 60.457 1.00 77.44 379 TYR A N 1
ATOM 3093 C CA . TYR A 1 379 ? -1.701 3.646 59.522 1.00 77.44 379 TYR A CA 1
ATOM 3094 C C . TYR A 1 379 ? -1.460 2.129 59.560 1.00 77.44 379 TYR A C 1
ATOM 3096 O O . TYR A 1 379 ? -2.396 1.343 59.476 1.00 77.44 379 TYR A O 1
ATOM 3104 N N . THR A 1 380 ? -0.211 1.702 59.755 1.00 77.94 380 THR A N 1
ATOM 3105 C CA . THR A 1 380 ? 0.181 0.287 59.824 1.00 77.94 380 THR A CA 1
ATOM 3106 C C . THR A 1 380 ? -0.440 -0.468 60.999 1.00 77.94 380 THR A C 1
ATOM 3108 O O . THR A 1 380 ? -0.689 -1.665 60.872 1.00 77.94 380 THR A O 1
ATOM 3111 N N . GLN A 1 381 ? -0.733 0.225 62.103 1.00 79.50 381 GLN A N 1
ATOM 3112 C CA . GLN A 1 381 ? -1.325 -0.335 63.323 1.00 79.50 381 GLN A CA 1
ATOM 3113 C C . GLN A 1 381 ? -2.857 -0.235 63.353 1.00 79.50 381 GLN A C 1
ATOM 3115 O O . GLN A 1 381 ? -3.473 -0.591 64.357 1.00 79.50 381 GLN A O 1
ATOM 3120 N N . GLN A 1 382 ? -3.473 0.278 62.287 1.00 80.75 382 GLN A N 1
ATOM 3121 C CA . GLN A 1 382 ? -4.926 0.342 62.176 1.00 80.75 382 GLN A CA 1
ATOM 3122 C C . GLN A 1 382 ? -5.513 -1.030 61.801 1.00 80.75 382 GLN A C 1
ATOM 3124 O O . GLN A 1 382 ? -4.842 -1.803 61.108 1.00 80.75 382 GLN A O 1
ATOM 3129 N N . PRO A 1 383 ? -6.753 -1.339 62.222 1.00 85.12 383 PRO A N 1
ATOM 3130 C CA . PRO A 1 383 ? -7.464 -2.532 61.770 1.00 85.12 383 PRO A CA 1
ATOM 3131 C C . PRO A 1 383 ? -7.569 -2.591 60.240 1.00 85.12 383 PRO A C 1
ATOM 3133 O O . PRO A 1 383 ? -7.680 -1.557 59.579 1.00 85.12 383 PRO A O 1
ATOM 3136 N N . GLU A 1 384 ? -7.568 -3.798 59.669 1.00 82.69 384 GLU A N 1
ATOM 3137 C CA . GLU A 1 384 ? -7.608 -3.985 58.210 1.00 82.69 384 GLU A CA 1
ATOM 3138 C C . GLU A 1 384 ? -8.878 -3.414 57.563 1.00 82.69 384 GLU A C 1
ATOM 3140 O O . GLU A 1 384 ? -8.788 -2.838 56.479 1.00 82.69 384 GLU A O 1
ATOM 3145 N N . SER A 1 385 ? -10.035 -3.469 58.236 1.00 83.12 385 SER A N 1
ATOM 3146 C CA . SER A 1 385 ? -11.260 -2.839 57.719 1.00 83.12 385 SER A CA 1
ATOM 3147 C C . SER A 1 385 ? -11.097 -1.323 57.576 1.00 83.12 385 SER A C 1
ATOM 3149 O O . SER A 1 385 ? -11.409 -0.769 56.528 1.00 83.12 385 SER A O 1
ATOM 3151 N N . LEU A 1 386 ? -10.492 -0.656 58.565 1.00 82.56 386 LEU A N 1
ATOM 3152 C CA . LEU A 1 386 ? -10.247 0.786 58.524 1.00 82.56 386 LEU A CA 1
ATOM 3153 C C . LEU A 1 386 ? -9.225 1.158 57.439 1.00 82.56 386 LEU A C 1
ATOM 3155 O O . LEU A 1 386 ? -9.357 2.185 56.779 1.00 82.56 386 LEU A O 1
ATOM 3159 N N . LYS A 1 387 ? -8.210 0.318 57.208 1.00 84.06 387 LYS A N 1
ATOM 3160 C CA . LYS A 1 387 ? -7.264 0.513 56.096 1.00 84.06 387 LYS A CA 1
ATOM 3161 C C . LYS A 1 387 ? -7.955 0.441 54.737 1.00 84.06 387 LYS A C 1
ATOM 3163 O O . LYS A 1 387 ? -7.577 1.193 53.837 1.00 84.06 387 LYS A O 1
ATOM 3168 N N . ARG A 1 388 ? -8.931 -0.459 54.588 1.00 84.94 388 ARG A N 1
ATOM 3169 C CA . ARG A 1 388 ? -9.739 -0.615 53.372 1.00 84.94 388 ARG A CA 1
ATOM 3170 C C . ARG A 1 388 ? -10.711 0.547 53.196 1.00 84.94 388 ARG A C 1
ATOM 3172 O O . ARG A 1 388 ? -10.807 1.052 52.086 1.00 84.94 388 ARG A O 1
ATOM 3179 N N . ASP A 1 389 ? -11.318 1.022 54.281 1.00 84.38 389 ASP A N 1
ATOM 3180 C CA . ASP A 1 389 ? -12.177 2.213 54.298 1.00 84.38 389 ASP A CA 1
ATOM 3181 C C . ASP A 1 389 ? -11.426 3.481 53.860 1.00 84.38 389 ASP A C 1
ATOM 3183 O O . ASP A 1 389 ? -11.986 4.312 53.164 1.00 84.38 389 ASP A O 1
ATOM 3187 N N . ILE A 1 390 ? -10.145 3.626 54.225 1.00 82.38 390 ILE A N 1
ATOM 3188 C CA . ILE A 1 390 ? -9.302 4.756 53.784 1.00 82.38 390 ILE A CA 1
ATOM 3189 C C . ILE A 1 390 ? -8.942 4.662 52.289 1.00 82.38 390 ILE A C 1
ATOM 3191 O O . ILE A 1 390 ? -8.636 5.675 51.662 1.00 82.38 390 ILE A O 1
ATOM 3195 N N . LYS A 1 391 ? -8.871 3.444 51.738 1.00 81.69 391 LYS A N 1
ATOM 3196 C CA . LYS A 1 391 ? -8.406 3.192 50.366 1.00 81.69 391 LYS A CA 1
ATOM 3197 C C . LYS A 1 391 ? -9.530 3.283 49.331 1.00 81.69 391 LYS A C 1
ATOM 3199 O O . LYS A 1 391 ? -9.239 3.621 48.183 1.00 81.69 391 LYS A O 1
ATOM 3204 N N . ALA A 1 392 ? -10.734 2.865 49.712 1.00 77.00 392 ALA A N 1
ATOM 3205 C CA . ALA A 1 392 ? -11.944 3.004 48.908 1.00 77.00 392 ALA A CA 1
ATOM 3206 C C . ALA A 1 392 ? -12.316 4.483 48.766 1.00 77.00 392 ALA A C 1
ATOM 3208 O O . ALA A 1 392 ? -12.741 4.849 47.648 1.00 77.00 392 ALA A O 1
#

Foldseek 3Di:
DPPVVPDDDDDDCPPPPKDFDDLQCLVVDDPPDPCNVVSVVLNVQCVVLVVVVPVLQCGIDVSVQVSLVVSQWHQDPSHTDHNPDPDPPCPDDPLDQPLLVVDDDDQDADPLVVLCVVLPVLPQPWAEEEEQCRQCNNVVVSVVVVHNYYYDHVPNHVPDDLAAIQEYEQAAVLFQDLDPSVSLVSLVSSVVSHDWKYKFAHAADDPVVQVVFPDDRQGGQDPVSTGGRHDDPVRVLVVSCVSVVFHWDDSDVRIIMTTPDVVVVVVSVVVVVDDPPPPPPPPDDPPCDPLNVLVVLCVVPVVLLVLQVVLCLQLLHHDDCVSRPCSVVVCVRQHDSVRSVVSVVVVDPPVSSNVSNVVLVVVVVVVVVVCVVPVHDDLVPDDPSVVVSVVD

Secondary structure (DSSP, 8-state):
-BTTTTB------TT-SS-B--S--GGGS-TTSTTHHHHHHHHHHHHHTTTTSSTTSTTBHHHHHHHHHHTTEEEETTEEEE---S------------GGGG----SS--HHHHHHHHTT--SSSS-EEEET-TT-HHHHHHHHTT--EEEEBTTTBTTS----EEEEEEESHHHH---HHHHHHHHHHHHHHEEEEEEEE--B--HHHHTTS-EETTEEE-TTS-EE--B-HHHHHHHHHHHH-S-EEEEETTEEEEESSHHHHHHHHHHHHS-------TTS-----HHHHHHHHHHHTHHHHHHHHHHHHHHTSPPPTTTSTTHHHHHHHT-SHHHHHHHHHTTS-HHHHHHHHHHHHHHHHHHHHHHHHS-PPPGGGS-HHHHHHHH-

Sequence (392 aa):
VDLSKLTHKVTCYRSSDNPPILHRKETMILPDSEYYDHFVALTQEGEKAGLYDNTRTIGFKRSWLNLIEKKGYQLVEGRLLKVNSVAMNDDSQRVGIDRHKTAIVRHELSSPVKTLAKQGYLDGRFSIFDYGCGRGDDLRELEAHGLDVLGWDPVFFPDTEKVKSDIVNLGFVLNVIEDQDERLEALLNAWDLTEKMLVVSIMLANESYVAQFPPFKDGVITSRNTFQKYYVQTEIKGYLECSLQEDIITVAPGVFYIFKDKLEEQRYLQSKYQRHHTWQQLTSPQLVESKDRAKLVITQNSKLFDDFWNACLELGRIPANDEFERSEEVRSLIGPHKKVFGLLQEMFDTREFSNAEKSRKEDLLVYFSMGLFDKRKPYTQQPESLKRDIKA

Radius of gyration: 36.38 Å; chains: 1; bounding box: 69×54×116 Å

InterPro domains:
  IPR024019 Conserved hypothetical protein CHP04096 [TIGR04096] (97-392)

Organism: Vibrio anguillarum (NCBI:txid55601)